Protein 5D8G (pdb70)

B-factor: mean 25.38, std 10.93, range [5.25, 80.0]

Organism: Escherichia coli (strain K12) (NCBI:txid83333)

Nearest PDB structures (foldseek):
  6mo3-assembly1_B  TM=9.445E-01  e=3.596E-49  Citrobacter freundii
  6dvx-assembly1_B  TM=9.411E-01  e=4.110E-48  Citrobacter freundii
  1c7g-assembly1_B  TM=9.341E-01  e=8.848E-49  Pantoea agglomerans pv. gypsophilae
  2yhk-assembly1_A  TM=9.331E-01  e=7.760E-48  Citrobacter freundii
  7tcs-assembly1_C  TM=8.851E-01  e=7.360E-48  Citrobacter freundii

Foldseek 3Di:
DQDDDPDDDDDADDADDDDLVVLVVQCQVQQLFCLSGDPNLFDAEQAAQFLQFAADPQLVVLLVVFDQDQPPTVLLVLLQVLCCQQQVFNFKDKDLLQPLLQLQVLLQVVLCVVPVADLQLAEEEECADDPVNCVSCVVSSYHYYNQFDPCLQPDVDDDLFRSFGPLVVVLVVCVVSPLSRHSEYEYEAQHPTQATGAYELVRLQSNLVSCVVSVHAYEYSPQPVQLNLLSNCVPVVVNVPPASSVSNNSSSVSGQWYWYFCRHLLRHNGIIMTTGNDVVCVVSSVSSVVVCCVPPHHDGDGDTRSNSSSSSVSSVVSNDNSQSVNLQSLQVVLQVLLVVLPFDRGHHSFKDWTQQCVLQVPADQQLQSLSLVQSQLCSQQSYHWAWDGQQQQAADLVPRHRDHTDTTITIGGHHGPRDRVVVSVSSSVSVSVCSVVNPPGFGWAWPAADPPSRSSRTRIDGD

GO terms:
  GO:0042431 indole metabolic process (P, IDA)
  GO:0042802 identical protein binding (F, IPI)
  GO:0005515 protein binding (F, IPI)
  GO:0060187 cell pole (C, IDA)
  GO:0030170 pyridoxal phosphate binding (F, IDA)
  GO:0030955 potassium ion binding (F, IDA)
  GO:0042802 identical protein binding (F, IDA)
  GO:0032991 protein-containing complex (C, IDA)
  GO:0009034 tryptophanase activity (F, IDA)
  GO:0080146 L-cysteine desulfhydrase activity (F, IMP)
  GO:0009034 tryptophanase activity (F, IMP)
  GO:0006569 L-tryptophan catabolic process (P, IMP)
  GO:0005829 cytosol (C, HDA)
  GO:0016020 membrane (C, HDA)

Sequence (463 aa):
KHLPEPFRIRVIEPVKRTTRAYREEAIIKSSGMNPFLLDSEDVFIDLLTDSGTGAMTQSMQAAMMMRGDEAYSGSRSYYALAESVKNNIFGYQYTIPTHRGAEQIYIPVLIKKREQEKGLDRSKMVAFSNYFFDTTQGHSQINGCTVRRNVYIKEAFDTGVRYDFKGNFDLEGLERGIEEVGPNNVPYIVATITSNSAGGQPVSLANLKAMYSIAKKYDIPVVMDSARFAENAYFIKQREAEYKDWTIEQITRETYKYADMLAMSAKKDAMVPMMGGLLCMKDDSFFDVYTECRTLVVQEGFPTYGGLEGGAMERLAVGLYDGMNLDWLAYRIAQVQYLVDGLEEIGVVQQAGGHAAFVDAGKLLPHIPADQFPAQALACELYKVAGIRAVEIGSFLLGRDPKTGKKKQLPCPAELLRLTIPRATYTQTHMDFIIEAFKHVKENAANIKGLTFTYEPKVLRHFTAKLKEV

Secondary structure (DSSP, 8-state):
-PPPPSS--------PPPPHHHHHHHHHHTTT-GGGS-GGG-SEE-S--SS-S---HHHHHHTTS----SSS-HHHHHHHHHHHHHH--SEEEEE--TTHHHHHHHHHHHHHHHH---TTT-EEEESS--HHHHHHHHHTT-EEEE-B-TTTT-TTS--TTTT-B-HHHHHHHHHHH-GGG---EEEESSB-GGGSB---HHHHHHHHHHHHHTT--EEEE-TTHHHHHHHHHHH-GGGTTS-HHHHHHHHGGG-SEEEEESSSTT--SS-EEEEE-SGGGHHHHHHHHH---TTSS-------HHHHHHHHHHHHHTT-HHHHHHHHHHHHHHHHHHHHTT---EE-SS-EEEEHHHHSTTS-GGG-HHHHHHHHHHHHH-EE-EEESHHHH-B-TTT-SBPP-S--EEEE---TTTS-HHHHHHHHHHHHHHHHTGGGPPPEEEEE--SSSHHHH-EEEE-

Solvent-accessible surface area: 20730 Å² total

Radius of gyration: 22.68 Å; Cα contacts (8 Å, |Δi|>4): 976; chains: 1; bounding box: 56×55×55 Å

CATH classification: 3.40.640.10

InterPro domains:
  IPR001597 Aromatic amino acid beta-eliminating lyase/threonine aldolase [PF01212] (49-436)
  IPR011166 Beta-eliminating lyase family [NF009709] (2-471)
  IPR011166 Beta-eliminating lyase family [PIRSF001386] (5-471)
  IPR013440 Tryptophanase [MF_00544] (4-471)
  IPR013440 Tryptophanase [TIGR02617] (5-471)
  IPR015421 Pyridoxal phosphate-dependent transferase, major domain [G3DSA:3.40.640.10] (61-326)
  IPR015422 Pyridoxal phosphate-dependent transferase, small domain [G3DSA:3.90.1150.10] (9-467)
  IPR015424 Pyridoxal phosphate-dependent transferase [SSF53383] (6-471)
  IPR018176 Tryptophanase, conserved site [PS00853] (260-278)

Structure (mmCIF, N/CA/C/O backbone):
data_5D8G
#
_entry.id   5D8G
#
_cell.length_a   118.287
_cell.length_b   120.267
_cell.length_c   171.709
_cell.angle_alpha   90.00
_cell.angle_beta   90.00
_cell.angle_gamma   90.00
#
_symmetry.space_group_name_H-M   'F 2 2 2'
#
loop_
_entity.id
_entity.type
_entity.pdbx_description
1 polymer Tryptophanase
2 non-polymer 'CHLORIDE ION'
3 non-polymer 'MAGNESIUM ION'
4 non-polymer '4-(2-HYDROXYETHYL)-1-PIPERAZINE ETHANESULFONIC ACID'
5 non-polymer 'SODIUM ION'
6 non-polymer 'CALCIUM ION'
7 water water
#
loop_
_atom_site.group_PDB
_atom_site.id
_atom_site.type_symbol
_atom_site.label_atom_id
_atom_site.label_alt_id
_atom_site.label_comp_id
_atom_site.label_asym_id
_atom_site.label_entity_id
_atom_site.label_seq_id
_atom_site.pdbx_PDB_ins_code
_atom_site.Cartn_x
_atom_site.Cartn_y
_atom_site.Cartn_z
_atom_site.occupancy
_atom_site.B_iso_or_equiv
_atom_site.auth_seq_id
_atom_site.auth_comp_id
_atom_site.auth_asym_id
_atom_site.auth_atom_id
_atom_site.pdbx_PDB_model_num
ATOM 1 N N . LYS A 1 1 ? 51.070 25.225 6.023 1.00 28.13 5 LYS A N 1
ATOM 2 C CA . LYS A 1 1 ? 50.834 26.082 4.803 1.00 26.67 5 LYS A CA 1
ATOM 3 C C . LYS A 1 1 ? 51.358 27.494 5.033 1.00 24.30 5 LYS A C 1
ATOM 4 O O . LYS A 1 1 ? 50.719 28.292 5.678 1.00 24.96 5 LYS A O 1
ATOM 10 N N . HIS A 1 2 ? 52.505 27.797 4.493 1.00 21.15 6 HIS A N 1
ATOM 11 C CA . HIS A 1 2 ? 52.872 29.249 4.378 1.00 20.13 6 HIS A CA 1
ATOM 12 C C . HIS A 1 2 ? 52.030 29.871 3.271 1.00 18.06 6 HIS A C 1
ATOM 13 O O . HIS A 1 2 ? 52.097 29.446 2.129 1.00 19.57 6 HIS A O 1
ATOM 20 N N . LEU A 1 3 ? 51.156 30.848 3.557 1.00 16.21 7 LEU A N 1
ATOM 21 C CA . LEU A 1 3 ? 50.433 31.512 2.451 1.00 13.58 7 LEU A CA 1
ATOM 22 C C . LEU A 1 3 ? 51.315 32.412 1.542 1.00 12.84 7 LEU A C 1
ATOM 23 O O . LEU A 1 3 ? 52.359 32.879 1.982 1.00 13.85 7 LEU A O 1
ATOM 28 N N . PRO A 1 4 ? 50.923 32.605 0.275 1.00 13.79 8 PRO A N 1
ATOM 29 C CA . PRO A 1 4 ? 51.635 33.574 -0.579 1.00 14.26 8 PRO A CA 1
ATOM 30 C C . PRO A 1 4 ? 51.324 34.986 -0.103 1.00 14.75 8 PRO A C 1
ATOM 31 O O . PRO A 1 4 ? 50.229 35.197 0.503 1.00 13.86 8 PRO A O 1
ATOM 35 N N . GLU A 1 5 ? 52.275 35.917 -0.304 1.00 13.80 9 GLU A N 1
ATOM 36 C CA . GLU A 1 5 ? 52.125 37.306 0.186 1.00 12.89 9 GLU A CA 1
ATOM 37 C C . GLU A 1 5 ? 50.959 37.939 -0.526 1.00 12.18 9 GLU A C 1
ATOM 38 O O . GLU A 1 5 ? 50.903 37.933 -1.748 1.00 13.75 9 GLU A O 1
ATOM 44 N N . PRO A 1 6 ? 50.016 38.513 0.249 1.00 11.05 10 PRO A N 1
ATOM 45 C CA . PRO A 1 6 ? 48.923 39.305 -0.359 1.00 10.36 10 PRO A CA 1
ATOM 46 C C . PRO A 1 6 ? 49.417 40.752 -0.641 1.00 12.01 10 PRO A C 1
ATOM 47 O O . PRO A 1 6 ? 48.805 41.776 -0.230 1.00 11.14 10 PRO A O 1
ATOM 51 N N . PHE A 1 7 ? 50.465 40.799 -1.411 1.00 10.90 11 PHE A N 1
ATOM 52 C CA . PHE A 1 7 ? 51.128 42.066 -1.713 1.00 11.88 11 PHE A CA 1
ATOM 53 C C . PHE A 1 7 ? 52.236 41.865 -2.744 1.00 13.12 11 PHE A C 1
ATOM 54 O O . PHE A 1 7 ? 52.788 40.739 -2.876 1.00 13.63 11 PHE A O 1
ATOM 62 N N . ARG A 1 8 ? 52.573 42.973 -3.437 1.00 12.77 12 ARG A N 1
ATOM 63 C CA . ARG A 1 8 ? 53.839 43.074 -4.193 1.00 12.78 12 ARG A CA 1
ATOM 64 C C . ARG A 1 8 ? 54.881 43.813 -3.358 1.00 11.59 12 ARG A C 1
ATOM 65 O O . ARG A 1 8 ? 54.598 44.873 -2.805 1.00 12.00 12 ARG A O 1
ATOM 73 N N . ILE A 1 9 ? 56.070 43.258 -3.242 1.00 11.86 13 ILE A N 1
ATOM 74 C CA . ILE A 1 9 ? 57.184 44.033 -2.679 1.00 10.74 13 ILE A CA 1
ATOM 75 C C . ILE A 1 9 ? 57.487 45.228 -3.527 1.00 12.06 13 ILE A C 1
ATOM 76 O O . ILE A 1 9 ? 57.582 45.098 -4.706 1.00 11.88 13 ILE A O 1
ATOM 81 N N . ARG A 1 10 ? 57.661 46.393 -2.904 1.00 9.84 14 ARG A N 1
ATOM 82 C CA . ARG A 1 10 ? 57.948 47.617 -3.756 1.00 10.52 14 ARG A CA 1
ATOM 83 C C . ARG A 1 10 ? 59.258 48.278 -3.333 1.00 9.39 14 ARG A C 1
ATOM 84 O O . ARG A 1 10 ? 59.943 48.895 -4.140 1.00 11.21 14 ARG A O 1
ATOM 92 N N . VAL A 1 11 ? 59.607 48.186 -2.035 1.00 9.09 15 VAL A N 1
ATOM 93 C CA . VAL A 1 11 ? 60.878 48.823 -1.572 1.00 9.67 15 VAL A CA 1
ATOM 94 C C . VAL A 1 11 ? 61.630 47.827 -0.680 1.00 9.88 15 VAL A C 1
ATOM 95 O O . VAL A 1 11 ? 61.017 47.233 0.238 1.00 11.41 15 VAL A O 1
ATOM 99 N N . ILE A 1 12 ? 62.914 47.620 -0.967 1.00 9.89 16 ILE A N 1
ATOM 100 C CA . ILE A 1 12 ? 63.712 46.622 -0.191 1.00 9.89 16 ILE A CA 1
ATOM 101 C C . ILE A 1 12 ? 64.908 47.332 0.432 1.00 11.24 16 ILE A C 1
ATOM 102 O O . ILE A 1 12 ? 65.407 48.282 -0.125 1.00 9.79 16 ILE A O 1
ATOM 107 N N . GLU A 1 13 ? 65.372 46.808 1.570 1.00 10.57 17 GLU A N 1
ATOM 108 C CA . GLU A 1 13 ? 66.594 47.264 2.232 1.00 11.01 17 GLU A CA 1
ATOM 109 C C . GLU A 1 13 ? 67.665 46.112 2.015 1.00 11.67 17 GLU A C 1
ATOM 110 O O . GLU A 1 13 ? 67.532 45.031 2.585 1.00 10.26 17 GLU A O 1
ATOM 116 N N . PRO A 1 14 ? 68.683 46.342 1.177 1.00 11.44 18 PRO A N 1
ATOM 117 C CA . PRO A 1 14 ? 69.680 45.264 0.878 1.00 11.15 18 PRO A CA 1
ATOM 118 C C . PRO A 1 14 ? 70.383 44.828 2.125 1.00 11.83 18 PRO A C 1
ATOM 119 O O . PRO A 1 14 ? 70.666 45.658 3.024 1.00 10.07 18 PRO A O 1
ATOM 123 N N . VAL A 1 15 ? 70.673 43.523 2.180 1.00 12.09 19 VAL A N 1
ATOM 124 C CA . VAL A 1 15 ? 71.368 42.974 3.344 1.00 11.41 19 VAL A CA 1
ATOM 125 C C . VAL A 1 15 ? 72.455 42.090 2.723 1.00 12.43 19 VAL A C 1
ATOM 126 O O . VAL A 1 15 ? 72.168 41.206 1.915 1.00 11.90 19 VAL A O 1
ATOM 130 N N . LYS A 1 16 ? 73.697 42.326 3.091 1.00 13.26 20 LYS A N 1
ATOM 131 C CA . LYS A 1 16 ? 74.750 41.554 2.448 1.00 14.63 20 LYS A CA 1
ATOM 132 C C . LYS A 1 16 ? 74.791 40.096 2.954 1.00 15.32 20 LYS A C 1
ATOM 133 O O . LYS A 1 16 ? 74.455 39.817 4.141 1.00 18.30 20 LYS A O 1
ATOM 139 N N . ARG A 1 17 ? 75.235 39.185 2.092 1.00 14.41 21 ARG A N 1
ATOM 140 C CA . ARG A 1 17 ? 75.402 37.749 2.488 1.00 16.17 21 ARG A CA 1
ATOM 141 C C . ARG A 1 17 ? 76.845 37.589 2.924 1.00 18.19 21 ARG A C 1
ATOM 142 O O . ARG A 1 17 ? 77.736 37.917 2.172 1.00 18.95 21 ARG A O 1
ATOM 150 N N . THR A 1 18 ? 77.081 37.142 4.156 1.00 17.78 22 THR A N 1
ATOM 151 C CA . THR A 1 18 ? 78.452 37.142 4.785 1.00 17.24 22 THR A CA 1
ATOM 152 C C . THR A 1 18 ? 78.959 35.688 4.626 1.00 18.58 22 THR A C 1
ATOM 153 O O . THR A 1 18 ? 78.165 34.758 4.451 1.00 16.85 22 THR A O 1
ATOM 157 N N . THR A 1 19 ? 80.263 35.492 4.756 1.00 18.55 23 THR A N 1
ATOM 158 C CA . THR A 1 19 ? 80.809 34.168 4.856 1.00 19.86 23 THR A CA 1
ATOM 159 C C . THR A 1 19 ? 80.831 33.669 6.299 1.00 20.61 23 THR A C 1
ATOM 160 O O . THR A 1 19 ? 80.692 34.446 7.276 1.00 18.86 23 THR A O 1
ATOM 164 N N . ARG A 1 20 ? 80.934 32.355 6.441 1.00 21.33 24 ARG A N 1
A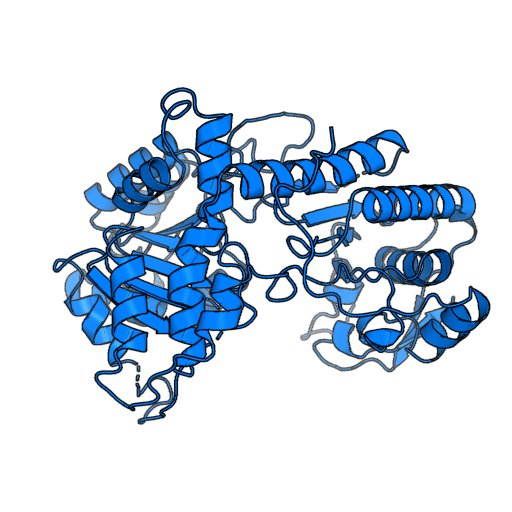TOM 165 C CA . ARG A 1 20 ? 81.070 31.824 7.787 1.00 22.96 24 ARG A CA 1
ATOM 166 C C . ARG A 1 20 ? 82.274 32.429 8.506 1.00 22.81 24 ARG A C 1
ATOM 167 O O . ARG A 1 20 ? 82.179 32.843 9.679 1.00 23.10 24 ARG A O 1
ATOM 175 N N . ALA A 1 21 ? 83.414 32.559 7.834 1.00 22.58 25 ALA A N 1
ATOM 176 C CA . ALA A 1 21 ? 84.597 33.148 8.525 1.00 21.66 25 ALA A CA 1
ATOM 177 C C . ALA A 1 21 ? 84.388 34.569 8.962 1.00 20.53 25 ALA A C 1
ATOM 178 O O . ALA A 1 21 ? 84.875 35.033 10.024 1.00 20.25 25 ALA A O 1
ATOM 180 N N . TYR A 1 22 ? 83.685 35.322 8.134 1.00 18.84 26 TYR A N 1
ATOM 181 C CA . TYR A 1 22 ? 83.396 36.694 8.534 1.00 17.69 26 TYR A CA 1
ATOM 182 C C . TYR A 1 22 ? 82.541 36.700 9.836 1.00 16.37 26 TYR A C 1
ATOM 183 O O . TYR A 1 22 ? 82.720 37.568 10.711 1.00 17.70 26 TYR A O 1
ATOM 192 N N . ARG A 1 23 ? 81.523 35.860 9.883 1.00 16.79 27 ARG A N 1
ATOM 193 C CA . ARG A 1 23 ? 80.602 35.859 11.047 1.00 16.32 27 ARG A CA 1
ATOM 194 C C . ARG A 1 23 ? 81.285 35.386 12.295 1.00 18.34 27 ARG A C 1
ATOM 195 O O . ARG A 1 23 ? 80.968 35.852 13.387 1.00 18.11 27 ARG A O 1
ATOM 203 N N . GLU A 1 24 ? 82.174 34.381 12.114 1.00 19.96 28 GLU A N 1
ATOM 204 C CA . GLU A 1 24 ? 83.037 33.943 13.238 1.00 21.67 28 GLU A CA 1
ATOM 205 C C . GLU A 1 24 ? 83.821 35.106 13.809 1.00 20.49 28 GLU A C 1
ATOM 206 O O . GLU A 1 24 ? 83.843 35.304 15.036 1.00 21.84 28 GLU A O 1
ATOM 212 N N . GLU A 1 25 ? 84.457 35.907 12.965 1.00 19.81 29 GLU A N 1
ATOM 213 C CA . GLU A 1 25 ? 85.180 37.080 13.447 1.00 21.45 29 GLU A CA 1
ATOM 214 C C . GLU A 1 25 ? 84.256 38.115 14.044 1.00 19.94 29 GLU A C 1
ATOM 215 O O . GLU A 1 25 ? 84.606 38.802 15.057 1.00 19.41 29 GLU A O 1
ATOM 221 N N . ALA A 1 26 ? 83.096 38.296 13.400 1.00 16.56 30 ALA A N 1
ATOM 222 C CA . ALA A 1 26 ? 82.181 39.256 13.925 1.00 17.15 30 ALA A CA 1
ATOM 223 C C . ALA A 1 26 ? 81.673 38.989 15.366 1.00 16.35 30 ALA A C 1
ATOM 224 O O . ALA A 1 26 ? 81.567 39.903 16.205 1.00 18.23 30 ALA A O 1
ATOM 226 N N . ILE A 1 27 ? 81.286 37.752 15.601 1.00 17.12 31 ILE A N 1
ATOM 227 C CA . ILE A 1 27 ? 80.708 37.348 16.895 1.00 18.59 31 ILE A CA 1
ATOM 228 C C . ILE A 1 27 ? 81.791 37.459 18.012 1.00 19.64 31 ILE A C 1
ATOM 229 O O . ILE A 1 27 ? 81.493 37.893 19.127 1.00 19.17 31 ILE A O 1
ATOM 234 N N . ILE A 1 28 ? 83.031 37.116 17.696 1.00 19.82 32 ILE A N 1
ATOM 235 C CA . ILE A 1 28 ? 84.156 37.441 18.631 1.00 21.00 32 ILE A CA 1
ATOM 236 C C . ILE A 1 28 ? 84.320 38.914 18.935 1.00 22.28 32 ILE A C 1
ATOM 237 O O . ILE A 1 28 ? 84.376 39.335 20.128 1.00 21.25 32 ILE A O 1
ATOM 242 N N . LYS A 1 29 ? 84.303 39.754 17.897 1.00 21.29 33 LYS A N 1
ATOM 243 C CA . LYS A 1 29 ? 84.433 41.151 18.096 1.00 22.68 33 LYS A CA 1
ATOM 244 C C . LYS A 1 29 ? 83.280 41.698 18.963 1.00 22.26 33 LYS A C 1
ATOM 245 O O . LYS A 1 29 ? 83.462 42.654 19.711 1.00 22.55 33 LYS A O 1
ATOM 251 N N A SER A 1 30 ? 82.092 41.113 18.851 0.50 21.72 34 SER A N 1
ATOM 252 N N B SER A 1 30 ? 82.112 41.064 18.850 0.50 21.94 34 SER A N 1
ATOM 253 C CA A SER A 1 30 ? 80.976 41.577 19.664 0.50 21.76 34 SER A CA 1
ATOM 254 C CA B SER A 1 30 ? 80.937 41.456 19.613 0.50 22.32 34 SER A CA 1
ATOM 255 C C A SER A 1 30 ? 80.891 40.773 20.949 0.50 21.89 34 SER A C 1
ATOM 256 C C B SER A 1 30 ? 80.975 40.933 21.029 0.50 22.21 34 SER A C 1
ATOM 257 O O A SER A 1 30 ? 79.807 40.659 21.492 0.50 21.64 34 SER A O 1
ATOM 258 O O B SER A 1 30 ? 80.045 41.185 21.769 0.50 22.64 34 SER A O 1
ATOM 263 N N . GLY A 1 31 ? 81.987 40.135 21.381 1.00 21.85 35 GLY A N 1
ATOM 264 C CA . GLY A 1 31 ? 82.020 39.540 22.705 1.00 21.90 35 GLY A CA 1
ATOM 265 C C . GLY A 1 31 ? 80.960 38.445 22.885 1.00 21.49 35 GLY A C 1
ATOM 266 O O . GLY A 1 31 ? 80.406 38.328 23.987 1.00 22.76 35 GLY A O 1
ATOM 267 N N . MET A 1 32 ? 80.744 37.613 21.857 1.00 20.35 36 MET A N 1
ATOM 268 C CA . MET A 1 32 ? 79.757 36.553 21.920 1.00 19.89 36 MET A CA 1
ATOM 269 C C . MET A 1 32 ? 78.393 37.111 22.425 1.00 20.26 36 MET A C 1
ATOM 270 O O . MET A 1 32 ? 77.636 36.497 23.258 1.00 21.20 36 MET A O 1
ATOM 275 N N . ASN A 1 33 ? 78.077 38.312 21.940 1.00 19.13 37 ASN A N 1
ATOM 276 C CA . ASN A 1 33 ? 76.865 38.985 22.365 1.00 18.15 37 ASN A CA 1
ATOM 277 C C . ASN A 1 33 ? 76.203 39.636 21.083 1.00 17.97 37 ASN A C 1
ATOM 278 O O . ASN A 1 33 ? 76.615 40.736 20.699 1.00 17.39 37 ASN A O 1
ATOM 283 N N . PRO A 1 34 ? 75.180 38.968 20.493 1.00 17.92 38 PRO A N 1
ATOM 284 C CA . PRO A 1 34 ? 74.528 39.494 19.259 1.00 17.53 38 PRO A CA 1
ATOM 285 C C . PRO A 1 34 ? 73.976 40.896 19.482 1.00 18.66 38 PRO A C 1
ATOM 286 O O . PRO A 1 34 ? 73.901 41.653 18.484 1.00 18.18 38 PRO A O 1
ATOM 290 N N . PHE A 1 35 ? 73.665 41.301 20.735 1.00 17.39 39 PHE A N 1
ATOM 291 C CA . PHE A 1 35 ? 73.236 42.704 20.903 1.00 19.67 39 PHE A CA 1
ATOM 292 C C . PHE A 1 35 ? 74.296 43.710 20.447 1.00 19.78 39 PHE A C 1
ATOM 293 O O . PHE A 1 35 ? 73.976 44.825 20.066 1.00 19.62 39 PHE A O 1
ATOM 301 N N . LEU A 1 36 ? 75.549 43.273 20.404 1.00 20.34 40 LEU A N 1
ATOM 302 C CA . LEU A 1 36 ? 76.593 44.197 20.045 1.00 18.67 40 LEU A CA 1
ATOM 303 C C . LEU A 1 36 ? 76.952 44.047 18.611 1.00 19.91 40 LEU A C 1
ATOM 304 O O . LEU A 1 36 ? 77.958 44.681 18.182 1.00 20.99 40 LEU A O 1
ATOM 309 N N . LEU A 1 37 ? 76.232 43.211 17.846 1.00 16.67 41 LEU A N 1
ATOM 310 C CA . LEU A 1 37 ? 76.544 43.144 16.357 1.00 16.70 41 LEU A CA 1
ATOM 311 C C . LEU A 1 37 ? 75.982 44.335 15.575 1.00 16.82 41 LEU A C 1
ATOM 312 O O . LEU A 1 37 ? 74.940 44.901 15.975 1.00 16.35 41 LEU A O 1
ATOM 317 N N . ASP A 1 38 ? 76.665 44.693 14.463 1.00 16.73 42 ASP A N 1
ATOM 318 C CA . ASP A 1 38 ? 76.125 45.745 13.622 1.00 16.92 42 ASP A CA 1
ATOM 319 C C . ASP A 1 38 ? 74.930 45.119 12.921 1.00 14.92 42 ASP A C 1
ATOM 320 O O . ASP A 1 38 ? 75.005 43.950 12.521 1.00 14.90 42 ASP A O 1
ATOM 325 N N . SER A 1 39 ? 73.836 45.901 12.745 1.00 14.19 43 SER A N 1
ATOM 326 C CA . SER A 1 39 ? 72.685 45.449 11.988 1.00 15.50 43 SER A CA 1
ATOM 327 C C . SER A 1 39 ? 73.064 44.948 10.628 1.00 15.05 43 SER A C 1
ATOM 328 O O . SER A 1 39 ? 72.525 43.944 10.108 1.00 13.26 43 SER A O 1
ATOM 331 N N . GLU A 1 40 ? 74.011 45.617 9.995 1.00 14.07 44 GLU A N 1
ATOM 332 C CA . GLU A 1 40 ? 74.363 45.182 8.675 1.00 14.35 44 GLU A CA 1
ATOM 333 C C . GLU A 1 40 ? 75.033 43.783 8.593 1.00 15.53 44 GLU A C 1
ATOM 334 O O . GLU A 1 40 ? 75.025 43.172 7.540 1.00 14.64 44 GLU A O 1
ATOM 340 N N . ASP A 1 41 ? 75.595 43.294 9.714 1.00 13.33 45 ASP A N 1
ATOM 341 C CA . ASP A 1 41 ? 76.165 41.936 9.765 1.00 14.40 45 ASP A CA 1
ATOM 342 C C . ASP A 1 41 ? 75.170 40.894 10.176 1.00 14.21 45 ASP A C 1
ATOM 343 O O . ASP A 1 41 ? 75.518 39.708 10.326 1.00 16.92 45 ASP A O 1
ATOM 348 N N . VAL A 1 42 ? 73.925 41.295 10.336 1.00 14.14 46 VAL A N 1
ATOM 349 C CA . VAL A 1 42 ? 72.891 40.303 10.674 1.00 13.64 46 VAL A CA 1
ATOM 350 C C . VAL A 1 42 ? 72.032 40.035 9.448 1.00 16.05 46 VAL A C 1
ATOM 351 O O . VAL A 1 42 ? 71.380 40.990 8.878 1.00 16.32 46 VAL A O 1
ATOM 355 N N . PHE A 1 43 ? 71.942 38.771 9.041 1.00 13.41 47 PHE A N 1
ATOM 356 C CA . PHE A 1 43 ? 71.128 38.448 7.854 1.00 14.27 47 PHE A CA 1
ATOM 357 C C . PHE A 1 43 ? 69.617 38.449 8.150 1.00 16.34 47 PHE A C 1
ATOM 358 O O . PHE A 1 43 ? 68.793 39.089 7.407 1.00 16.08 47 PHE A O 1
ATOM 366 N N . ILE A 1 44 ? 69.229 37.771 9.242 1.00 14.43 48 ILE A N 1
ATOM 367 C CA . ILE A 1 44 ? 67.830 37.659 9.655 1.00 15.02 48 ILE A CA 1
ATOM 368 C C . ILE A 1 44 ? 67.750 38.116 11.095 1.00 15.82 48 ILE A C 1
ATOM 369 O O . ILE A 1 44 ? 68.317 37.452 11.997 1.00 16.05 48 ILE A O 1
ATOM 374 N N . ASP A 1 45 ? 67.123 39.293 11.342 1.00 12.97 49 ASP A N 1
ATOM 375 C CA . ASP A 1 45 ? 67.198 39.897 12.642 1.00 13.07 49 ASP A CA 1
ATOM 376 C C . ASP A 1 45 ? 65.884 39.600 13.336 1.00 14.25 49 ASP A C 1
ATOM 377 O O . ASP A 1 45 ? 64.865 40.255 13.047 1.00 14.90 49 ASP A O 1
ATOM 382 N N . LEU A 1 46 ? 65.925 38.730 14.379 1.00 14.45 50 LEU A N 1
ATOM 383 C CA . LEU A 1 46 ? 64.671 38.263 15.023 1.00 13.06 50 LEU A CA 1
ATOM 384 C C . LEU A 1 46 ? 64.685 38.760 16.428 1.00 14.88 50 LEU A C 1
ATOM 385 O O . LEU A 1 46 ? 63.920 38.302 17.308 1.00 14.97 50 LEU A O 1
ATOM 390 N N . LEU A 1 47 ? 65.483 39.789 16.640 1.00 14.67 51 LEU A N 1
ATOM 391 C CA . LEU A 1 47 ? 65.564 40.412 17.940 1.00 15.63 51 LEU A CA 1
ATOM 392 C C . LEU A 1 47 ? 64.198 40.896 18.447 1.00 17.59 51 LEU A C 1
ATOM 393 O O . LEU A 1 47 ? 63.751 40.546 19.592 1.00 16.85 51 LEU A O 1
ATOM 398 N N . THR A 1 48 ? 63.487 41.639 17.593 1.00 15.20 52 THR A N 1
ATOM 399 C CA . THR A 1 48 ? 62.152 42.104 17.990 1.00 16.51 52 THR A CA 1
ATOM 400 C C . THR A 1 48 ? 61.269 42.393 16.799 1.00 15.58 52 THR A C 1
ATOM 401 O O . THR A 1 48 ? 61.785 42.727 15.721 1.00 15.81 52 THR A O 1
ATOM 405 N N . ASP A 1 49 ? 59.925 42.248 16.970 1.00 15.84 53 ASP A N 1
ATOM 406 C CA . ASP A 1 49 ? 58.963 42.751 15.957 1.00 14.55 53 ASP A CA 1
ATOM 407 C C . ASP A 1 49 ? 58.464 44.166 16.229 1.00 14.87 53 ASP A C 1
ATOM 408 O O . ASP A 1 49 ? 57.625 44.683 15.461 1.00 14.03 53 ASP A O 1
ATOM 413 N N . SER A 1 50 ? 58.958 44.814 17.299 1.00 14.82 54 SER A N 1
ATOM 414 C CA . SER A 1 50 ? 58.414 46.113 17.708 1.00 15.27 54 SER A CA 1
ATOM 415 C C . SER A 1 50 ? 59.095 47.187 16.837 1.00 15.98 54 SER A C 1
ATOM 416 O O . SER A 1 50 ? 60.309 47.426 16.957 1.00 16.84 54 SER A O 1
ATOM 419 N N . GLY A 1 51 ? 58.343 47.701 15.871 1.00 14.31 55 GLY A N 1
ATOM 420 C CA . GLY A 1 51 ? 58.798 48.836 15.034 1.00 14.96 55 GLY A CA 1
ATOM 421 C C . GLY A 1 51 ? 59.770 48.501 13.922 1.00 14.89 55 GLY A C 1
ATOM 422 O O . GLY A 1 51 ? 60.303 49.398 13.291 1.00 15.16 55 GLY A O 1
ATOM 423 N N . THR A 1 52 ? 59.942 47.218 13.644 1.00 12.76 56 THR A N 1
ATOM 424 C CA . THR A 1 52 ? 60.895 46.683 12.670 1.00 11.38 56 THR A CA 1
ATOM 425 C C . THR A 1 52 ? 60.207 46.182 11.411 1.00 11.87 56 THR A C 1
ATOM 426 O O . THR A 1 52 ? 60.849 45.599 10.512 1.00 15.19 56 THR A O 1
ATOM 430 N N . GLY A 1 53 ? 58.862 46.318 11.357 1.00 12.59 57 GLY A N 1
ATOM 431 C CA . GLY A 1 53 ? 58.096 45.758 10.241 1.00 11.86 57 GLY A CA 1
ATOM 432 C C . GLY A 1 53 ? 58.020 46.669 9.008 1.00 11.84 57 GLY A C 1
ATOM 433 O O . GLY A 1 53 ? 58.359 47.850 9.062 1.00 13.09 57 GLY A O 1
ATOM 434 N N . ALA A 1 54 ? 57.598 46.102 7.899 1.00 10.91 58 ALA A N 1
ATOM 435 C CA . ALA A 1 54 ? 57.391 46.875 6.707 1.00 11.35 58 ALA A CA 1
ATOM 436 C C . ALA A 1 54 ? 56.077 47.643 6.815 1.00 12.34 58 ALA A C 1
ATOM 437 O O . ALA A 1 54 ? 55.273 47.459 7.755 1.00 12.47 58 ALA A O 1
ATOM 439 N N . MET A 1 55 ? 55.853 48.556 5.857 1.00 13.04 59 MET A N 1
ATOM 440 C CA . MET A 1 55 ? 54.555 49.266 5.857 1.00 11.51 59 MET A CA 1
ATOM 441 C C . MET A 1 55 ? 54.094 49.320 4.402 1.00 11.07 59 MET A C 1
ATOM 442 O O . MET A 1 55 ? 54.826 48.923 3.489 1.00 9.94 59 MET A O 1
ATOM 447 N N . THR A 1 56 ? 52.846 49.727 4.214 1.00 11.93 60 THR A N 1
ATOM 448 C CA . THR A 1 56 ? 52.240 49.799 2.879 1.00 11.32 60 THR A CA 1
ATOM 449 C C . THR A 1 56 ? 52.654 51.133 2.210 1.00 9.74 60 THR A C 1
ATOM 450 O O . THR A 1 56 ? 53.132 52.061 2.859 1.00 8.44 60 THR A O 1
ATOM 454 N N . GLN A 1 57 ? 52.452 51.184 0.904 1.00 9.60 61 GLN A N 1
ATOM 455 C CA . GLN A 1 57 ? 52.702 52.372 0.107 1.00 9.83 61 GLN A CA 1
ATOM 456 C C . GLN A 1 57 ? 51.900 53.553 0.626 1.00 10.17 61 GLN A C 1
ATOM 457 O O . GLN A 1 57 ? 52.506 54.622 0.803 1.00 9.99 61 GLN A O 1
ATOM 463 N N . SER A 1 58 ? 50.639 53.377 0.935 1.00 10.09 62 SER A N 1
ATOM 464 C CA . SER A 1 58 ? 49.830 54.513 1.429 1.00 8.94 62 SER A CA 1
ATOM 465 C C . SER A 1 58 ? 50.333 55.009 2.792 1.00 10.79 62 SER A C 1
ATOM 466 O O . SER A 1 58 ? 50.297 56.223 3.086 1.00 10.91 62 SER A O 1
ATOM 469 N N . MET A 1 59 ? 50.783 54.094 3.601 1.00 9.56 63 MET A N 1
ATOM 470 C CA . MET A 1 59 ? 51.317 54.538 4.881 1.00 9.50 63 MET A CA 1
ATOM 471 C C . MET A 1 59 ? 52.572 55.362 4.749 1.00 9.76 63 MET A C 1
ATOM 472 O O . MET A 1 59 ? 52.767 56.391 5.469 1.00 9.08 63 MET A O 1
ATOM 477 N N . GLN A 1 60 ? 53.475 54.896 3.897 1.00 9.30 64 GLN A N 1
ATOM 478 C CA . GLN A 1 60 ? 54.749 55.630 3.689 1.00 9.29 64 GLN A CA 1
ATOM 479 C C . GLN A 1 60 ? 54.465 56.995 3.050 1.00 10.54 64 GLN A C 1
ATOM 480 O O . GLN A 1 60 ? 55.031 58.074 3.493 1.00 9.73 64 GLN A O 1
ATOM 486 N N . ALA A 1 61 ? 53.550 57.029 2.070 1.00 9.78 65 ALA A N 1
ATOM 487 C CA . ALA A 1 61 ? 53.219 58.300 1.368 1.00 12.90 65 ALA A CA 1
ATOM 488 C C . ALA A 1 61 ? 52.621 59.311 2.389 1.00 11.97 65 ALA A C 1
ATOM 489 O O . ALA A 1 61 ? 52.902 60.491 2.300 1.00 11.70 65 ALA A O 1
ATOM 491 N N . ALA A 1 62 ? 51.850 58.828 3.377 1.00 11.75 66 ALA A N 1
ATOM 492 C CA . ALA A 1 62 ? 51.216 59.742 4.416 1.00 11.11 66 ALA A CA 1
ATOM 493 C C . ALA A 1 62 ? 52.255 60.534 5.199 1.00 11.39 66 ALA A C 1
ATOM 494 O O . ALA A 1 62 ? 51.963 61.627 5.668 1.00 10.44 66 ALA A O 1
ATOM 496 N N . MET A 1 63 ? 53.475 60.019 5.307 1.00 11.26 67 MET A N 1
ATOM 497 C CA . MET A 1 63 ? 54.584 60.776 6.004 1.00 13.73 67 MET A CA 1
ATOM 498 C C . MET A 1 63 ? 54.868 62.073 5.352 1.00 15.06 67 MET A C 1
ATOM 499 O O . MET A 1 63 ? 55.381 62.977 6.027 1.00 15.57 67 MET A O 1
ATOM 504 N N A MET A 1 64 ? 54.595 62.184 4.034 0.50 13.36 68 MET A N 1
ATOM 505 N N B MET A 1 64 ? 54.584 62.192 4.059 0.50 14.46 68 MET A N 1
ATOM 506 C CA A MET A 1 64 ? 54.688 63.454 3.270 0.50 12.96 68 MET A CA 1
ATOM 507 C CA B MET A 1 64 ? 54.830 63.441 3.383 0.50 14.58 68 MET A CA 1
ATOM 508 C C A MET A 1 64 ? 53.510 64.435 3.303 0.50 13.34 68 MET A C 1
ATOM 509 C C B MET A 1 64 ? 53.640 64.487 3.421 0.50 14.49 68 MET A C 1
ATOM 510 O O A MET A 1 64 ? 53.487 65.410 2.531 0.50 13.84 68 MET A O 1
ATOM 511 O O B MET A 1 64 ? 53.766 65.568 2.822 0.50 14.73 68 MET A O 1
ATOM 520 N N . ARG A 1 65 ? 52.557 64.234 4.203 1.00 11.11 69 ARG A N 1
ATOM 521 C CA . ARG A 1 65 ? 51.361 65.062 4.209 1.00 10.50 69 ARG A CA 1
ATOM 522 C C . ARG A 1 65 ? 51.172 65.652 5.612 1.00 10.35 69 ARG A C 1
ATOM 523 O O . ARG A 1 65 ? 50.072 65.922 6.045 1.00 12.25 69 ARG A O 1
ATOM 531 N N . GLY A 1 66 ? 52.259 65.750 6.374 1.00 11.39 70 GLY A N 1
ATOM 532 C CA . GLY A 1 66 ? 52.125 66.220 7.787 1.00 12.36 70 GLY A CA 1
ATOM 533 C C . GLY A 1 66 ? 51.815 67.679 7.963 1.00 13.07 70 GLY A C 1
ATOM 534 O O . GLY A 1 66 ? 52.382 68.511 7.290 1.00 12.83 70 GLY A O 1
ATOM 535 N N . ASP A 1 67 ? 50.923 67.988 8.905 1.00 11.57 71 ASP A N 1
ATOM 536 C CA . ASP A 1 67 ? 50.653 69.353 9.343 1.00 13.27 71 ASP A CA 1
ATOM 537 C C . ASP A 1 67 ? 51.335 69.418 10.688 1.00 12.40 71 ASP A C 1
ATOM 538 O O . ASP A 1 67 ? 50.899 68.776 11.694 1.00 10.97 71 ASP A O 1
ATOM 543 N N . GLU A 1 68 ? 52.414 70.194 10.720 1.00 11.62 72 GLU A N 1
ATOM 544 C CA . GLU A 1 68 ? 53.252 70.226 11.938 1.00 13.42 72 GLU A CA 1
ATOM 545 C C . GLU A 1 68 ? 52.805 71.243 12.982 1.00 14.40 72 GLU A C 1
ATOM 546 O O . GLU A 1 68 ? 53.577 71.532 13.952 1.00 14.95 72 GLU A O 1
ATOM 552 N N . ALA A 1 69 ? 51.588 71.730 12.871 1.00 12.70 73 ALA A N 1
ATOM 553 C CA . ALA A 1 69 ? 51.120 72.751 13.853 1.00 16.92 73 ALA A CA 1
ATOM 554 C C . ALA A 1 69 ? 51.128 72.186 15.254 1.00 16.03 73 ALA A C 1
ATOM 555 O O . ALA A 1 69 ? 50.778 71.042 15.480 1.00 15.13 73 ALA A O 1
ATOM 557 N N . TYR A 1 70 ? 51.503 73.049 16.209 1.00 14.40 74 TYR A N 1
ATOM 558 C CA . TYR A 1 70 ? 51.530 72.692 17.601 1.00 16.14 74 TYR A CA 1
ATOM 559 C C . TYR A 1 70 ? 50.108 72.286 18.096 1.00 16.27 74 TYR A C 1
ATOM 560 O O . TYR A 1 70 ? 49.961 71.340 18.847 1.00 18.55 74 TYR A O 1
ATOM 569 N N . SER A 1 71 ? 49.050 72.981 17.702 1.00 16.38 75 SER A N 1
ATOM 570 C CA . SER A 1 71 ? 47.725 72.567 18.096 1.00 16.10 75 SER A CA 1
ATOM 571 C C . SER A 1 71 ? 46.796 72.733 16.893 1.00 16.23 75 SER A C 1
ATOM 572 O O . SER A 1 71 ? 47.029 73.511 15.954 1.00 14.62 75 SER A O 1
ATOM 575 N N . GLY A 1 72 ? 45.771 71.933 16.899 1.00 16.63 76 GLY A N 1
ATOM 576 C CA . GLY A 1 72 ? 44.799 71.999 15.812 1.00 15.55 76 GLY A CA 1
ATOM 577 C C . GLY A 1 72 ? 45.236 71.372 14.476 1.00 12.96 76 GLY A C 1
ATOM 578 O O . GLY A 1 72 ? 44.625 71.646 13.421 1.00 14.56 76 GLY A O 1
ATOM 579 N N . SER A 1 73 ? 46.207 70.474 14.546 1.00 13.93 77 SER A N 1
ATOM 580 C CA . SER A 1 73 ? 46.785 69.882 13.325 1.00 13.54 77 SER A CA 1
ATOM 581 C C . SER A 1 73 ? 45.731 69.001 12.655 1.00 13.07 77 SER A C 1
ATOM 582 O O . SER A 1 73 ? 45.112 68.156 13.297 1.00 13.59 77 SER A O 1
ATOM 585 N N . ARG A 1 74 ? 45.580 69.174 11.353 1.00 13.05 78 ARG A N 1
ATOM 586 C CA . ARG A 1 74 ? 44.755 68.201 10.579 1.00 14.05 78 ARG A CA 1
ATOM 587 C C . ARG A 1 74 ? 45.265 66.763 10.613 1.00 11.49 78 ARG A C 1
ATOM 588 O O . ARG A 1 74 ? 44.466 65.852 10.393 1.00 12.36 78 ARG A O 1
ATOM 596 N N . SER A 1 75 ? 46.552 66.543 10.923 1.00 11.55 79 SER A N 1
ATOM 597 C CA . SER A 1 75 ? 47.155 65.221 11.034 1.00 11.50 79 SER A CA 1
ATOM 598 C C . SER A 1 75 ? 46.721 64.575 12.325 1.00 12.29 79 SER A C 1
ATOM 599 O O . SER A 1 75 ? 46.318 63.426 12.337 1.00 11.38 79 SER A O 1
ATOM 602 N N . TYR A 1 76 ? 46.690 65.382 13.389 1.00 11.42 80 TYR A N 1
ATOM 603 C CA . TYR A 1 76 ? 46.088 64.904 14.636 1.00 12.63 80 TYR A CA 1
ATOM 604 C C . TYR A 1 76 ? 44.596 64.540 14.374 1.00 12.37 80 TYR A C 1
ATOM 605 O O . TYR A 1 76 ? 44.069 63.512 14.847 1.00 12.64 80 TYR A O 1
ATOM 614 N N . TYR A 1 77 ? 43.851 65.431 13.713 1.00 11.94 81 TYR A N 1
ATOM 615 C CA . TYR A 1 77 ? 42.458 65.142 13.434 1.00 13.21 81 TYR A CA 1
ATOM 616 C C . TYR A 1 77 ? 42.236 63.877 12.594 1.00 13.94 81 TYR A C 1
ATOM 617 O O . TYR A 1 77 ? 41.314 63.152 12.840 1.00 13.87 81 TYR A O 1
ATOM 626 N N . ALA A 1 78 ? 43.073 63.679 11.586 1.00 12.76 82 ALA A N 1
ATOM 627 C CA . ALA A 1 78 ? 42.947 62.447 10.793 1.00 11.93 82 ALA A CA 1
ATOM 628 C C . ALA A 1 78 ? 43.190 61.219 11.640 1.00 13.39 82 ALA A C 1
ATOM 629 O O . ALA A 1 78 ? 42.457 60.220 11.564 1.00 12.77 82 ALA A O 1
ATOM 631 N N . LEU A 1 79 ? 44.195 61.277 12.500 1.00 12.32 83 LEU A N 1
ATOM 632 C CA . LEU A 1 79 ? 44.392 60.205 13.440 1.00 13.39 83 LEU A CA 1
ATOM 633 C C . LEU A 1 79 ? 43.228 60.001 14.443 1.00 13.07 83 LEU A C 1
ATOM 634 O O . LEU A 1 79 ? 42.769 58.852 14.647 1.00 13.21 83 LEU A O 1
ATOM 639 N N . ALA A 1 80 ? 42.667 61.070 14.986 1.00 13.06 84 ALA A N 1
ATOM 640 C CA . ALA A 1 80 ? 41.529 60.890 15.884 1.00 13.11 84 ALA A CA 1
ATOM 641 C C . ALA A 1 80 ? 40.349 60.302 15.079 1.00 13.15 84 ALA A C 1
ATOM 642 O O . ALA A 1 80 ? 39.516 59.522 15.628 1.00 14.86 84 ALA A O 1
ATOM 644 N N . GLU A 1 81 ? 40.229 60.733 13.813 1.00 13.41 85 GLU A N 1
ATOM 645 C CA . GLU A 1 81 ? 39.067 60.286 13.012 1.00 14.63 85 GLU A CA 1
ATOM 646 C C . GLU A 1 81 ? 39.175 58.751 12.753 1.00 13.84 85 GLU A C 1
ATOM 647 O O . GLU A 1 81 ? 38.128 58.015 12.815 1.00 11.69 85 GLU A O 1
ATOM 653 N N . SER A 1 82 ? 40.409 58.257 12.521 1.00 13.59 86 SER A N 1
ATOM 654 C CA . SER A 1 82 ? 40.638 56.819 12.301 1.00 13.72 86 SER A CA 1
ATOM 655 C C . SER A 1 82 ? 40.225 56.080 13.595 1.00 15.97 86 SER A C 1
ATOM 656 O O . SER A 1 82 ? 39.521 55.074 13.503 1.00 15.25 86 SER A O 1
ATOM 659 N N . VAL A 1 83 ? 40.628 56.601 14.762 1.00 13.48 87 VAL A N 1
ATOM 660 C CA . VAL A 1 83 ? 40.261 55.949 16.047 1.00 14.56 87 VAL A CA 1
ATOM 661 C C . VAL A 1 83 ? 38.743 55.901 16.205 1.00 15.81 87 VAL A C 1
ATOM 662 O O . VAL A 1 83 ? 38.170 54.853 16.621 1.00 14.32 87 VAL A O 1
ATOM 666 N N . LYS A 1 84 ? 38.104 57.011 15.852 1.00 15.61 88 LYS A N 1
ATOM 667 C CA . LYS A 1 84 ? 36.659 57.120 16.020 1.00 16.54 88 LYS A CA 1
ATOM 668 C C . LYS A 1 84 ? 35.949 56.098 15.124 1.00 17.87 88 LYS A C 1
ATOM 669 O O . LYS A 1 84 ? 35.031 55.393 15.600 1.00 16.25 88 LYS A O 1
ATOM 675 N N A ASN A 1 85 ? 36.405 55.965 13.890 0.50 15.52 89 ASN A N 1
ATOM 676 N N B ASN A 1 85 ? 36.394 55.994 13.860 0.50 16.32 89 ASN A N 1
ATOM 677 C CA A ASN A 1 85 ? 35.757 55.033 12.964 0.50 16.13 89 ASN A CA 1
ATOM 678 C CA B ASN A 1 85 ? 35.822 55.050 12.839 0.50 17.46 89 ASN A CA 1
ATOM 679 C C A ASN A 1 85 ? 36.087 53.579 13.170 0.50 16.52 89 ASN A C 1
ATOM 680 C C B ASN A 1 85 ? 36.103 53.592 13.130 0.50 17.29 89 ASN A C 1
ATOM 681 O O A ASN A 1 85 ? 35.247 52.695 12.912 0.50 17.54 89 ASN A O 1
ATOM 682 O O B ASN A 1 85 ? 35.257 52.715 12.866 0.50 18.26 89 ASN A O 1
ATOM 691 N N . ILE A 1 86 ? 37.294 53.310 13.630 1.00 15.33 90 ILE A N 1
ATOM 692 C CA . ILE A 1 86 ? 37.726 51.929 13.836 1.00 14.93 90 ILE A CA 1
ATOM 693 C C . ILE A 1 86 ? 37.337 51.363 15.187 1.00 16.35 90 ILE A C 1
ATOM 694 O O . ILE A 1 86 ? 36.734 50.272 15.268 1.00 16.29 90 ILE A O 1
ATOM 699 N N . PHE A 1 87 ? 37.567 52.135 16.239 1.00 17.06 91 PHE A N 1
ATOM 700 C CA . PHE A 1 87 ? 37.285 51.676 17.623 1.00 16.98 91 PHE A CA 1
ATOM 701 C C . PHE A 1 87 ? 35.952 52.218 18.217 1.00 17.55 91 PHE A C 1
ATOM 702 O O . PHE A 1 87 ? 35.443 51.693 19.209 1.00 17.54 91 PHE A O 1
ATOM 710 N N . GLY A 1 88 ? 35.426 53.267 17.611 1.00 17.91 92 GLY A N 1
ATOM 711 C CA . GLY A 1 88 ? 34.204 53.991 18.129 1.00 18.67 92 GLY A CA 1
ATOM 712 C C . GLY A 1 88 ? 34.615 54.939 19.243 1.00 19.36 92 GLY A C 1
ATOM 713 O O . GLY A 1 88 ? 33.779 55.380 20.033 1.00 19.62 92 GLY A O 1
ATOM 714 N N . TYR A 1 89 ? 35.914 55.198 19.414 1.00 18.27 93 TYR A N 1
ATOM 715 C CA . TYR A 1 89 ? 36.314 55.968 20.606 1.00 17.61 93 TYR A CA 1
ATOM 716 C C . TYR A 1 89 ? 36.461 57.450 20.245 1.00 19.26 93 TYR A C 1
ATOM 717 O O . TYR A 1 89 ? 37.141 57.797 19.295 1.00 16.63 93 TYR A O 1
ATOM 726 N N . GLN A 1 90 ? 35.830 58.297 21.065 1.00 18.43 94 GLN A N 1
ATOM 727 C CA . GLN A 1 90 ? 35.695 59.712 20.785 1.00 20.50 94 GLN A CA 1
ATOM 728 C C . GLN A 1 90 ? 36.910 60.549 21.086 1.00 19.62 94 GLN A C 1
ATOM 729 O O . GLN A 1 90 ? 36.974 61.640 20.504 1.00 19.32 94 GLN A O 1
ATOM 735 N N . TYR A 1 91 ? 37.836 60.105 21.928 1.00 18.59 95 TYR A N 1
ATOM 736 C CA . TYR A 1 91 ? 38.895 61.013 22.442 1.00 19.37 95 TYR A CA 1
ATOM 737 C C . TYR A 1 91 ? 40.245 60.328 22.186 1.00 19.06 95 TYR A C 1
ATOM 738 O O . TYR A 1 91 ? 40.430 59.181 22.573 1.00 20.12 95 TYR A O 1
ATOM 747 N N . THR A 1 92 ? 41.184 61.013 21.542 1.00 16.09 96 THR A N 1
ATOM 748 C CA . THR A 1 92 ? 42.460 60.377 21.222 1.00 16.56 96 THR A CA 1
ATOM 749 C C . THR A 1 92 ? 43.611 61.255 21.699 1.00 16.86 96 THR A C 1
ATOM 750 O O . THR A 1 92 ? 43.654 62.474 21.422 1.00 16.40 96 THR A O 1
ATOM 754 N N . ILE A 1 93 ? 44.551 60.617 22.350 1.00 16.86 97 ILE A N 1
ATOM 755 C CA . ILE A 1 93 ? 45.817 61.215 22.675 1.00 17.36 97 ILE A CA 1
ATOM 756 C C . ILE A 1 93 ? 46.919 60.386 22.012 1.00 16.85 97 ILE A C 1
ATOM 757 O O . ILE A 1 93 ? 47.171 59.225 22.372 1.00 18.91 97 ILE A O 1
ATOM 762 N N . PRO A 1 94 ? 47.630 61.001 21.073 1.00 18.01 98 PRO A N 1
ATOM 763 C CA . PRO A 1 94 ? 48.800 60.320 20.419 1.00 17.71 98 PRO A CA 1
ATOM 764 C C . PRO A 1 94 ? 49.951 60.335 21.386 1.00 19.47 98 PRO A C 1
ATOM 765 O O . PRO A 1 94 ? 50.098 61.274 22.178 1.00 20.09 98 PRO A O 1
ATOM 769 N N . THR A 1 95 ? 50.707 59.243 21.443 1.00 19.61 99 THR A N 1
ATOM 770 C CA . THR A 1 95 ? 51.776 59.143 22.375 1.00 20.42 99 THR A CA 1
ATOM 771 C C . THR A 1 95 ? 53.105 58.852 21.631 1.00 22.33 99 THR A C 1
ATOM 772 O O . THR A 1 95 ? 53.082 58.264 20.554 1.00 19.42 99 THR A O 1
ATOM 776 N N . HIS A 1 96 ? 54.260 59.329 22.122 1.00 23.33 100 HIS A N 1
ATOM 777 C CA . HIS A 1 96 ? 55.500 59.010 21.347 1.00 29.22 100 HIS A CA 1
ATOM 778 C C . HIS A 1 96 ? 56.375 57.952 21.998 1.00 31.08 100 HIS A C 1
ATOM 779 O O . HIS A 1 96 ? 56.137 57.686 23.179 1.00 34.11 100 HIS A O 1
ATOM 786 N N . ARG A 1 99 ? 54.564 52.736 24.754 1.00 41.72 103 ARG A N 1
ATOM 787 C CA . ARG A 1 99 ? 53.365 51.957 25.006 1.00 42.45 103 ARG A CA 1
ATOM 788 C C . ARG A 1 99 ? 52.082 52.727 25.404 1.00 42.57 103 ARG A C 1
ATOM 789 O O . ARG A 1 99 ? 51.443 52.395 26.456 1.00 44.02 103 ARG A O 1
ATOM 797 N N . GLY A 1 100 ? 51.681 53.714 24.576 1.00 40.53 104 GLY A N 1
ATOM 798 C CA . GLY A 1 100 ? 50.463 54.467 24.844 1.00 37.66 104 GLY A CA 1
ATOM 799 C C . GLY A 1 100 ? 50.289 55.010 26.289 1.00 37.14 104 GLY A C 1
ATOM 800 O O . GLY A 1 100 ? 49.156 55.014 26.840 1.00 35.24 104 GLY A O 1
ATOM 801 N N . ALA A 1 101 ? 51.399 55.473 26.891 1.00 32.56 105 ALA A N 1
ATOM 802 C CA . ALA A 1 101 ? 51.335 56.269 28.094 1.00 33.64 105 ALA A CA 1
ATOM 803 C C . ALA A 1 101 ? 50.559 55.493 29.228 1.00 31.81 105 ALA A C 1
ATOM 804 O O . ALA A 1 101 ? 49.653 56.036 29.897 1.00 31.34 105 ALA A O 1
ATOM 806 N N . GLU A 1 102 ? 50.927 54.245 29.407 1.00 31.07 106 GLU A N 1
ATOM 807 C CA . GLU A 1 102 ? 50.729 53.589 30.707 1.00 29.45 106 GLU A CA 1
ATOM 808 C C . GLU A 1 102 ? 51.161 54.533 31.836 1.00 30.02 106 GLU A C 1
ATOM 809 O O . GLU A 1 102 ? 50.473 54.608 32.864 1.00 28.65 106 GLU A O 1
ATOM 815 N N . GLN A 1 103 ? 52.244 55.307 31.638 1.00 28.32 107 GLN A N 1
ATOM 816 C CA . GLN A 1 103 ? 52.710 56.141 32.730 1.00 30.22 107 GLN A CA 1
ATOM 817 C C . GLN A 1 103 ? 51.759 57.261 33.006 1.00 28.79 107 GLN A C 1
ATOM 818 O O . GLN A 1 103 ? 51.829 57.873 34.076 1.00 29.76 107 GLN A O 1
ATOM 824 N N . ILE A 1 104 ? 50.895 57.567 32.039 1.00 25.82 108 ILE A N 1
ATOM 825 C CA . ILE A 1 104 ? 49.872 58.553 32.257 1.00 24.46 108 ILE A CA 1
ATOM 826 C C . ILE A 1 104 ? 48.541 57.986 32.822 1.00 24.66 108 ILE A C 1
ATOM 827 O O . ILE A 1 104 ? 48.092 58.451 33.898 1.00 24.51 108 ILE A O 1
ATOM 832 N N . TYR A 1 105 ? 47.929 56.959 32.176 1.00 22.70 109 TYR A N 1
ATOM 833 C CA . TYR A 1 105 ? 46.567 56.498 32.648 1.00 23.03 109 TYR A CA 1
ATOM 834 C C . TYR A 1 105 ? 46.579 55.886 34.041 1.00 22.99 109 TYR A C 1
ATOM 835 O O . TYR A 1 105 ? 45.610 56.020 34.796 1.00 24.35 109 TYR A O 1
ATOM 844 N N . ILE A 1 106 ? 47.660 55.240 34.391 1.00 21.11 110 ILE A N 1
ATOM 845 C CA . ILE A 1 106 ? 47.702 54.563 35.649 1.00 24.27 110 ILE A CA 1
ATOM 846 C C . ILE A 1 106 ? 47.492 55.500 36.872 1.00 25.40 110 ILE A C 1
ATOM 847 O O . ILE A 1 106 ? 46.621 55.235 37.711 1.00 26.35 110 ILE A O 1
ATOM 852 N N . PRO A 1 107 ? 48.281 56.578 36.995 1.00 25.22 111 PRO A N 1
ATOM 853 C CA . PRO A 1 107 ? 48.071 57.486 38.140 1.00 25.66 111 PRO A CA 1
ATOM 854 C C . PRO A 1 107 ? 46.779 58.241 38.028 1.00 26.44 111 PRO A C 1
ATOM 855 O O . PRO A 1 107 ? 46.169 58.538 39.069 1.00 27.59 111 PRO A O 1
ATOM 859 N N . VAL A 1 108 ? 46.366 58.564 36.803 1.00 22.44 112 VAL A N 1
ATOM 860 C CA . VAL A 1 108 ? 45.111 59.146 36.597 1.00 24.70 112 VAL A CA 1
ATOM 861 C C . VAL A 1 108 ? 43.956 58.252 37.113 1.00 25.02 112 VAL A C 1
ATOM 862 O O . VAL A 1 108 ? 43.039 58.783 37.745 1.00 24.41 112 VAL A O 1
ATOM 866 N N . LEU A 1 109 ? 43.982 56.938 36.830 1.00 25.68 113 LEU A N 1
ATOM 867 C CA . LEU A 1 109 ? 42.864 56.088 37.252 1.00 25.41 113 LEU A CA 1
ATOM 868 C C . LEU A 1 109 ? 42.950 55.781 38.770 1.00 27.66 113 LEU A C 1
ATOM 869 O O . LEU A 1 109 ? 41.900 55.622 39.423 1.00 26.19 113 LEU A O 1
ATOM 874 N N . ILE A 1 110 ? 44.169 55.622 39.285 1.00 27.02 114 ILE A N 1
ATOM 875 C CA . ILE A 1 110 ? 44.339 55.468 40.738 1.00 30.66 114 ILE A CA 1
ATOM 876 C C . ILE A 1 110 ? 43.682 56.688 41.499 1.00 31.92 114 ILE A C 1
ATOM 877 O O . ILE A 1 110 ? 42.789 56.517 42.351 1.00 32.75 114 ILE A O 1
ATOM 882 N N . LYS A 1 111 ? 44.054 57.909 41.138 1.00 32.10 115 LYS A N 1
ATOM 883 C CA . LYS A 1 111 ? 43.564 59.067 41.857 1.00 33.49 115 LYS A CA 1
ATOM 884 C C . LYS A 1 111 ? 42.081 59.222 41.654 1.00 33.00 115 LYS A C 1
ATOM 885 O O . LYS A 1 111 ? 41.384 59.740 42.535 1.00 32.59 115 LYS A O 1
ATOM 891 N N . LYS A 1 112 ? 41.589 58.831 40.485 1.00 29.64 116 LYS A N 1
ATOM 892 C CA . LYS A 1 112 ? 40.145 58.971 40.218 1.00 29.16 116 LYS A CA 1
ATOM 893 C C . LYS A 1 112 ? 39.367 58.183 41.241 1.00 29.28 116 LYS A C 1
ATOM 894 O O . LYS A 1 112 ? 38.361 58.691 41.776 1.00 28.47 116 LYS A O 1
ATOM 900 N N . ARG A 1 113 ? 39.819 56.960 41.495 1.00 29.34 117 ARG A N 1
ATOM 901 C CA . ARG A 1 113 ? 39.040 56.060 42.366 1.00 29.62 117 ARG A CA 1
ATOM 902 C C . ARG A 1 113 ? 39.266 56.458 43.832 1.00 31.20 117 ARG A C 1
ATOM 903 O O . ARG A 1 113 ? 38.400 56.181 44.715 1.00 29.26 117 ARG A O 1
ATOM 911 N N . GLU A 1 114 ? 40.439 57.040 44.072 1.00 32.29 118 GLU A N 1
ATOM 912 C CA . GLU A 1 114 ? 40.790 57.624 45.359 1.00 34.57 118 GLU A CA 1
ATOM 913 C C . GLU A 1 114 ? 39.827 58.737 45.749 1.00 36.00 118 GLU A C 1
ATOM 914 O O . GLU A 1 114 ? 39.354 58.773 46.886 1.00 35.58 118 GLU A O 1
ATOM 920 N N . GLN A 1 115 ? 39.528 59.633 44.818 1.00 36.38 119 GLN A N 1
ATOM 921 C CA . GLN A 1 115 ? 38.708 60.791 45.135 1.00 38.89 119 GLN A CA 1
ATOM 922 C C . GLN A 1 115 ? 37.249 60.396 45.117 1.00 38.74 119 GLN A C 1
ATOM 923 O O . GLN A 1 115 ? 36.437 61.032 45.810 1.00 38.90 119 GLN A O 1
ATOM 929 N N . GLU A 1 116 ? 36.901 59.396 44.299 1.00 37.73 120 GLU A N 1
ATOM 930 C CA . GLU A 1 116 ? 35.496 59.129 44.053 1.00 37.34 120 GLU A CA 1
ATOM 931 C C . GLU A 1 116 ? 34.921 58.041 44.941 1.00 37.28 120 GLU A C 1
ATOM 932 O O . GLU A 1 116 ? 33.728 58.082 45.287 1.00 38.09 120 GLU A O 1
ATOM 938 N N . LYS A 1 117 ? 35.745 57.084 45.330 1.00 36.58 121 LYS A N 1
ATOM 939 C CA . LYS A 1 117 ? 35.231 55.902 45.988 1.00 37.06 121 LYS A CA 1
ATOM 940 C C . LYS A 1 117 ? 36.048 55.565 47.231 1.00 36.72 121 LYS A C 1
ATOM 941 O O . LYS A 1 117 ? 35.856 54.514 47.821 1.00 38.43 121 LYS A O 1
ATOM 947 N N . GLY A 1 118 ? 36.987 56.427 47.615 1.00 36.96 122 GLY A N 1
ATOM 948 C CA . GLY A 1 118 ? 37.815 56.133 48.783 1.00 34.69 122 GLY A CA 1
ATOM 949 C C . GLY A 1 118 ? 38.722 54.927 48.582 1.00 34.89 122 GLY A C 1
ATOM 950 O O . GLY A 1 118 ? 38.996 54.138 49.522 1.00 31.50 122 GLY A O 1
ATOM 951 N N . LEU A 1 119 ? 39.236 54.774 47.352 1.00 33.69 123 LEU A N 1
ATOM 952 C CA . LEU A 1 119 ? 40.296 53.778 47.125 1.00 33.68 123 LEU A CA 1
ATOM 953 C C . LEU A 1 119 ? 41.426 54.068 48.135 1.00 32.91 123 LEU A C 1
ATOM 954 O O . LEU A 1 119 ? 41.743 55.219 48.398 1.00 35.38 123 LEU A O 1
ATOM 959 N N . ASP A 1 120 ? 42.066 53.027 48.612 1.00 33.88 124 ASP A N 1
ATOM 960 C CA . ASP A 1 120 ? 43.093 53.142 49.638 1.00 34.44 124 ASP A CA 1
ATOM 961 C C . ASP A 1 120 ? 44.350 52.596 49.006 1.00 32.99 124 ASP A C 1
ATOM 962 O O . ASP A 1 120 ? 44.419 51.407 48.703 1.00 32.73 124 ASP A O 1
ATOM 967 N N . ARG A 1 121 ? 45.349 53.456 48.840 1.00 34.02 125 ARG A N 1
ATOM 968 C CA . ARG A 1 121 ? 46.576 53.096 48.094 1.00 34.02 125 ARG A CA 1
ATOM 969 C C . ARG A 1 121 ? 47.292 51.934 48.693 1.00 34.95 125 ARG A C 1
ATOM 970 O O . ARG A 1 121 ? 47.991 51.234 47.982 1.00 34.58 125 ARG A O 1
ATOM 978 N N . SER A 1 122 ? 47.144 51.714 50.007 1.00 35.77 126 SER A N 1
ATOM 979 C CA . SER A 1 122 ? 47.873 50.595 50.654 1.00 36.16 126 SER A CA 1
ATOM 980 C C . SER A 1 122 ? 47.176 49.289 50.355 1.00 35.44 126 SER A C 1
ATOM 981 O O . SER A 1 122 ? 47.745 48.211 50.538 1.00 35.77 126 SER A O 1
ATOM 984 N N . LYS A 1 123 ? 45.927 49.354 49.900 1.00 34.94 127 LYS A N 1
ATOM 985 C CA . LYS A 1 123 ? 45.175 48.124 49.623 1.00 34.52 127 LYS A CA 1
ATOM 986 C C . LYS A 1 123 ? 45.093 47.720 48.132 1.00 33.58 127 LYS A C 1
ATOM 987 O O . LYS A 1 123 ? 44.666 46.611 47.814 1.00 32.45 127 LYS A O 1
ATOM 993 N N . MET A 1 124 ? 45.498 48.615 47.231 1.00 32.76 128 MET A N 1
ATOM 994 C CA . MET A 1 124 ? 44.983 48.534 45.822 1.00 31.61 128 MET A CA 1
ATOM 995 C C . MET A 1 124 ? 45.609 47.412 44.989 1.00 30.83 128 MET A C 1
ATOM 996 O O . MET A 1 124 ? 46.787 47.073 45.137 1.00 29.88 128 MET A O 1
ATOM 1001 N N . VAL A 1 125 ? 44.794 46.825 44.104 1.00 29.98 129 VAL A N 1
ATOM 1002 C CA . VAL A 1 125 ? 45.266 45.737 43.228 1.00 29.18 129 VAL A CA 1
ATOM 1003 C C . VAL A 1 125 ? 44.628 45.894 41.858 1.00 27.68 129 VAL A C 1
ATOM 1004 O O . VAL A 1 125 ? 43.410 46.106 41.767 1.00 26.76 129 VAL A O 1
ATOM 1008 N N . ALA A 1 126 ? 45.439 45.821 40.814 1.00 27.64 130 ALA A N 1
ATOM 1009 C CA . ALA A 1 126 ? 44.865 45.897 39.432 1.00 25.76 130 ALA A CA 1
ATOM 1010 C C . ALA A 1 126 ? 44.904 44.509 38.802 1.00 24.45 130 ALA A C 1
ATOM 1011 O O . ALA A 1 126 ? 45.756 43.700 39.157 1.00 24.84 130 ALA A O 1
ATOM 1013 N N . PHE A 1 127 ? 43.976 44.207 37.896 1.00 22.08 131 PHE A N 1
ATOM 1014 C CA . PHE A 1 127 ? 43.838 42.826 37.380 1.00 22.40 131 PHE A CA 1
ATOM 1015 C C . PHE A 1 127 ? 44.036 42.841 35.856 1.00 21.58 131 PHE A C 1
ATOM 1016 O O . PHE A 1 127 ? 43.676 43.831 35.223 1.00 21.57 131 PHE A O 1
ATOM 1024 N N . SER A 1 128 ? 44.559 41.763 35.327 1.00 22.83 132 SER A N 1
ATOM 1025 C CA . SER A 1 128 ? 44.663 41.601 33.868 1.00 23.40 132 SER A CA 1
ATOM 1026 C C . SER A 1 128 ? 44.568 40.158 33.537 1.00 22.95 132 SER A C 1
ATOM 1027 O O . SER A 1 128 ? 45.016 39.298 34.315 1.00 23.05 132 SER A O 1
ATOM 1030 N N . ASN A 1 129 ? 44.141 39.864 32.322 1.00 22.51 133 ASN A N 1
ATOM 1031 C CA . ASN A 1 129 ? 44.309 38.523 31.824 1.00 22.15 133 ASN A CA 1
ATOM 1032 C C . ASN A 1 129 ? 45.788 38.164 31.736 1.00 23.50 133 ASN A C 1
ATOM 1033 O O . ASN A 1 129 ? 46.173 37.015 31.896 1.00 23.57 133 ASN A O 1
ATOM 1038 N N . TYR A 1 130 ? 46.628 39.159 31.423 1.00 22.70 134 TYR A N 1
ATOM 1039 C CA . TYR A 1 130 ? 48.039 38.999 31.559 1.00 22.99 134 TYR A CA 1
ATOM 1040 C C . TYR A 1 130 ? 48.675 40.387 31.301 1.00 24.66 134 TYR A C 1
ATOM 1041 O O . TYR A 1 130 ? 48.482 40.951 30.197 1.00 23.36 134 TYR A O 1
ATOM 1050 N N . PHE A 1 131 ? 49.323 40.969 32.313 1.00 22.16 135 PHE A N 1
ATOM 1051 C CA . PHE A 1 131 ? 49.939 42.306 32.172 1.00 24.43 135 PHE A CA 1
ATOM 1052 C C . PHE A 1 131 ? 51.212 42.196 31.376 1.00 24.91 135 PHE A C 1
ATOM 1053 O O . PHE A 1 131 ? 52.014 41.245 31.594 1.00 24.93 135 PHE A O 1
ATOM 1061 N N . PHE A 1 132 ? 51.401 43.104 30.403 1.00 24.95 136 PHE A N 1
ATOM 1062 C CA . PHE A 1 132 ? 52.740 43.226 29.853 1.00 26.49 136 PHE A CA 1
ATOM 1063 C C . PHE A 1 132 ? 53.673 43.711 30.938 1.00 26.64 136 PHE A C 1
ATOM 1064 O O . PHE A 1 132 ? 53.205 44.412 31.891 1.00 26.68 136 PHE A O 1
ATOM 1072 N N . ASP A 1 133 ? 54.958 43.346 30.798 1.00 28.39 137 ASP A N 1
ATOM 1073 C CA . ASP A 1 133 ? 56.002 43.673 31.813 1.00 31.11 137 ASP A CA 1
ATOM 1074 C C . ASP A 1 133 ? 56.035 45.154 32.202 1.00 31.56 137 ASP A C 1
ATOM 1075 O O . ASP A 1 133 ? 56.107 45.503 33.378 1.00 31.39 137 ASP A O 1
ATOM 1080 N N . THR A 1 134 ? 55.941 46.027 31.202 1.00 31.35 138 THR A N 1
ATOM 1081 C CA . THR A 1 134 ? 56.029 47.469 31.457 1.00 31.20 138 THR A CA 1
ATOM 1082 C C . THR A 1 134 ? 54.745 47.997 32.128 1.00 30.09 138 THR A C 1
ATOM 1083 O O . THR A 1 134 ? 54.768 48.937 32.932 1.00 27.17 138 THR A O 1
ATOM 1087 N N . THR A 1 135 ? 53.615 47.412 31.740 1.00 27.58 139 THR A N 1
ATOM 1088 C CA . THR A 1 135 ? 52.337 47.797 32.351 1.00 28.51 139 THR A CA 1
ATOM 1089 C C . THR A 1 135 ? 52.371 47.419 33.861 1.00 28.94 139 THR A C 1
ATOM 1090 O O . THR A 1 135 ? 51.922 48.205 34.737 1.00 28.49 139 THR A O 1
ATOM 1094 N N . GLN A 1 136 ? 52.886 46.226 34.121 1.00 28.53 140 GLN A N 1
ATOM 1095 C CA . GLN A 1 136 ? 53.052 45.736 35.493 1.00 31.15 140 GLN A CA 1
ATOM 1096 C C . GLN A 1 136 ? 54.014 46.690 36.206 1.00 30.91 140 GLN A C 1
ATOM 1097 O O . GLN A 1 136 ? 53.740 47.153 37.326 1.00 31.12 140 GLN A O 1
ATOM 1103 N N . GLY A 1 137 ? 55.143 46.982 35.551 1.00 31.24 141 GLY A N 1
ATOM 1104 C CA . GLY A 1 137 ? 56.109 47.992 36.026 1.00 31.52 141 GLY A CA 1
ATOM 1105 C C . GLY A 1 137 ? 55.511 49.327 36.479 1.00 31.89 141 GLY A C 1
ATOM 1106 O O . GLY A 1 137 ? 55.792 49.797 37.596 1.00 31.59 141 GLY A O 1
ATOM 1107 N N . HIS A 1 138 ? 54.733 49.991 35.615 1.00 32.05 142 HIS A N 1
ATOM 1108 C CA . HIS A 1 138 ? 54.141 51.317 35.977 1.00 31.39 142 HIS A CA 1
ATOM 1109 C C . HIS A 1 138 ? 53.064 51.198 37.074 1.00 31.46 142 HIS A C 1
ATOM 1110 O O . HIS A 1 138 ? 52.855 52.153 37.840 1.00 32.29 142 HIS A O 1
ATOM 1117 N N . SER A 1 139 ? 52.386 50.043 37.149 1.00 30.06 143 SER A N 1
ATOM 1118 C CA . SER A 1 139 ? 51.393 49.813 38.196 1.00 30.59 143 SER A CA 1
ATOM 1119 C C . SER A 1 139 ? 52.148 49.776 39.510 1.00 31.92 143 SER A C 1
ATOM 1120 O O . SER A 1 139 ? 51.775 50.492 40.438 1.00 32.40 143 SER A O 1
ATOM 1123 N N . GLN A 1 140 ? 53.206 48.955 39.572 1.00 31.83 144 GLN A N 1
ATOM 1124 C CA . GLN A 1 140 ? 53.986 48.780 40.826 1.00 32.89 144 GLN A CA 1
ATOM 1125 C C . GLN A 1 140 ? 54.711 50.027 41.283 1.00 34.32 144 GLN A C 1
ATOM 1126 O O . GLN A 1 140 ? 54.621 50.384 42.481 1.00 33.27 144 GLN A O 1
ATOM 1132 N N . ILE A 1 141 ? 55.359 50.733 40.335 1.00 32.91 145 ILE A N 1
ATOM 1133 C CA . ILE A 1 141 ? 55.943 52.054 40.608 1.00 34.61 145 ILE A CA 1
ATOM 1134 C C . ILE A 1 141 ? 54.921 52.957 41.231 1.00 33.96 145 ILE A C 1
ATOM 1135 O O . ILE A 1 141 ? 55.243 53.702 42.111 1.00 34.81 145 ILE A O 1
ATOM 1140 N N . ASN A 1 142 ? 53.682 52.888 40.775 1.00 33.90 146 ASN A N 1
ATOM 1141 C CA . ASN A 1 142 ? 52.633 53.701 41.348 1.00 34.75 146 ASN A CA 1
ATOM 1142 C C . ASN A 1 142 ? 52.080 53.135 42.671 1.00 34.57 146 ASN A C 1
ATOM 1143 O O . ASN A 1 142 ? 51.081 53.648 43.211 1.00 35.08 146 ASN A O 1
ATOM 1148 N N . GLY A 1 143 ? 52.745 52.110 43.193 1.00 35.31 147 GLY A N 1
ATOM 1149 C CA . GLY A 1 143 ? 52.298 51.447 44.431 1.00 36.83 147 GLY A CA 1
ATOM 1150 C C . GLY A 1 143 ? 51.137 50.471 44.317 1.00 37.51 147 GLY A C 1
ATOM 1151 O O . GLY A 1 143 ? 50.524 50.122 45.342 1.00 37.95 147 GLY A O 1
ATOM 1152 N N . CYS A 1 144 ? 50.838 50.026 43.087 1.00 35.86 148 CYS A N 1
ATOM 1153 C CA . CYS A 1 144 ? 49.735 49.076 42.809 1.00 34.92 148 CYS A CA 1
ATOM 1154 C C . CYS A 1 144 ? 50.255 47.667 42.578 1.00 34.72 148 CYS A C 1
ATOM 1155 O O . CYS A 1 144 ? 51.079 47.464 41.720 1.00 34.59 148 CYS A O 1
ATOM 1158 N N . THR A 1 145 ? 49.758 46.707 43.368 1.00 33.91 149 THR A N 1
ATOM 1159 C CA . THR A 1 145 ? 49.948 45.299 43.122 1.00 32.44 149 THR A CA 1
ATOM 1160 C C . THR A 1 145 ? 49.122 44.915 41.885 1.00 30.68 149 THR A C 1
ATOM 1161 O O . THR A 1 145 ? 48.069 45.532 41.591 1.00 30.27 149 THR A O 1
ATOM 1165 N N . VAL A 1 146 ? 49.609 43.924 41.166 1.00 29.15 150 VAL A N 1
ATOM 1166 C CA . VAL A 1 146 ? 48.897 43.424 39.995 1.00 29.13 150 VAL A CA 1
ATOM 1167 C C . VAL A 1 146 ? 48.648 41.979 40.217 1.00 28.26 150 VAL A C 1
ATOM 1168 O O . VAL A 1 146 ? 49.407 41.308 40.932 1.00 29.66 150 VAL A O 1
ATOM 1172 N N A ARG A 1 147 ? 47.573 41.492 39.615 0.50 28.02 151 ARG A N 1
ATOM 1173 N N B ARG A 1 147 ? 47.560 41.481 39.646 0.50 28.14 151 ARG A N 1
ATOM 1174 C CA A ARG A 1 147 ? 47.341 40.076 39.492 0.50 27.08 151 ARG A CA 1
ATOM 1175 C CA B ARG A 1 147 ? 47.371 40.052 39.511 0.50 27.31 151 ARG A CA 1
ATOM 1176 C C A ARG A 1 147 ? 46.956 39.755 38.084 0.50 26.25 151 ARG A C 1
ATOM 1177 C C B ARG A 1 147 ? 46.953 39.743 38.104 0.50 26.42 151 ARG A C 1
ATOM 1178 O O A ARG A 1 147 ? 46.113 40.432 37.500 0.50 25.35 151 ARG A O 1
ATOM 1179 O O B ARG A 1 147 ? 46.107 40.429 37.533 0.50 25.44 151 ARG A O 1
ATOM 1194 N N . ASN A 1 148 ? 47.551 38.692 37.571 1.00 26.06 152 ASN A N 1
ATOM 1195 C CA . ASN A 1 148 ? 47.197 38.159 36.284 1.00 27.94 152 ASN A CA 1
ATOM 1196 C C . ASN A 1 148 ? 46.142 37.117 36.578 1.00 28.45 152 ASN A C 1
ATOM 1197 O O . ASN A 1 148 ? 46.454 36.150 37.282 1.00 29.62 152 ASN A O 1
ATOM 1202 N N . VAL A 1 149 ? 44.915 37.305 36.089 1.00 27.07 153 VAL A N 1
ATOM 1203 C CA . VAL A 1 149 ? 43.908 36.219 36.205 1.00 27.82 153 VAL A CA 1
ATOM 1204 C C . VAL A 1 149 ? 43.733 35.433 34.903 1.00 27.92 153 VAL A C 1
ATOM 1205 O O . VAL A 1 149 ? 42.786 35.645 34.176 1.00 27.56 153 VAL A O 1
ATOM 1209 N N . TYR A 1 150 ? 44.693 34.561 34.584 1.00 28.55 154 TYR A N 1
ATOM 1210 C CA . TYR A 1 150 ? 44.707 33.890 33.288 1.00 29.05 154 TYR A CA 1
ATOM 1211 C C . TYR A 1 150 ? 44.079 32.503 33.467 1.00 29.91 154 TYR A C 1
ATOM 1212 O O . TYR A 1 150 ? 44.034 32.001 34.588 1.00 30.13 154 TYR A O 1
ATOM 1221 N N . ILE A 1 151 ? 43.698 31.847 32.387 1.00 28.90 155 ILE A N 1
ATOM 1222 C CA . ILE A 1 151 ? 43.051 30.538 32.521 1.00 29.06 155 ILE A CA 1
ATOM 1223 C C . ILE A 1 151 ? 44.002 29.340 32.691 1.00 31.23 155 ILE A C 1
ATOM 1224 O O . ILE A 1 151 ? 45.197 29.387 32.335 1.00 29.84 155 ILE A O 1
ATOM 1229 N N . LYS A 1 152 ? 43.427 28.253 33.253 1.00 31.70 156 LYS A N 1
ATOM 1230 C CA . LYS A 1 152 ? 44.134 27.002 33.542 1.00 33.52 156 LYS A CA 1
ATOM 1231 C C . LYS A 1 152 ? 44.892 26.544 32.322 1.00 31.83 156 LYS A C 1
ATOM 1232 O O . LYS A 1 152 ? 46.021 26.092 32.423 1.00 32.66 156 LYS A O 1
ATOM 1238 N N . GLU A 1 153 ? 44.259 26.642 31.169 1.00 31.26 157 GLU A N 1
ATOM 1239 C CA . GLU A 1 153 ? 44.830 26.140 29.928 1.00 32.69 157 GLU A CA 1
ATOM 1240 C C . GLU A 1 153 ? 45.954 27.040 29.326 1.00 32.04 157 GLU A C 1
ATOM 1241 O O . GLU A 1 153 ? 46.631 26.595 28.397 1.00 31.18 157 GLU A O 1
ATOM 1247 N N . ALA A 1 154 ? 46.148 28.237 29.887 1.00 32.19 158 ALA A N 1
ATOM 1248 C CA . ALA A 1 154 ? 46.988 29.300 29.245 1.00 33.18 158 ALA A CA 1
ATOM 1249 C C . ALA A 1 154 ? 48.368 28.761 28.908 1.00 33.99 158 ALA A C 1
ATOM 1250 O O . ALA A 1 154 ? 48.772 28.797 27.754 1.00 34.13 158 ALA A O 1
ATOM 1252 N N . PHE A 1 155 ? 49.050 28.252 29.941 1.00 34.09 159 PHE A N 1
ATOM 1253 C CA . PHE A 1 155 ? 50.456 27.801 29.886 1.00 35.44 159 PHE A CA 1
ATOM 1254 C C . PHE A 1 155 ? 50.602 26.355 29.615 1.00 36.53 159 PHE A C 1
ATOM 1255 O O . PHE A 1 155 ? 51.693 25.853 29.542 1.00 38.08 159 PHE A O 1
ATOM 1263 N N . ASP A 1 156 ? 49.495 25.679 29.393 1.00 38.17 160 ASP A N 1
ATOM 1264 C CA . ASP A 1 156 ? 49.557 24.259 29.098 1.00 40.71 160 ASP A CA 1
ATOM 1265 C C . ASP A 1 156 ? 49.768 23.894 27.598 1.00 40.97 160 ASP A C 1
ATOM 1266 O O . ASP A 1 156 ? 48.816 23.830 26.827 1.00 40.69 160 ASP A O 1
ATOM 1271 N N . THR A 1 157 ? 51.001 23.628 27.170 1.00 42.17 161 THR A N 1
ATOM 1272 C CA . THR A 1 157 ? 51.216 23.198 25.768 1.00 44.24 161 THR A CA 1
ATOM 1273 C C . THR A 1 157 ? 50.697 21.773 25.683 1.00 45.29 161 THR A C 1
ATOM 1274 O O . THR A 1 157 ? 50.359 21.166 26.728 1.00 46.18 161 THR A O 1
ATOM 1278 N N . GLY A 1 158 ? 50.554 21.208 24.498 1.00 46.11 162 GLY A N 1
ATOM 1279 C CA . GLY A 1 158 ? 49.923 19.847 24.476 1.00 48.03 162 GLY A CA 1
ATOM 1280 C C . GLY A 1 158 ? 48.451 19.675 24.945 1.00 48.52 162 GLY A C 1
ATOM 1281 O O . GLY A 1 158 ? 47.859 18.587 24.785 1.00 48.59 162 GLY A O 1
ATOM 1282 N N . VAL A 1 159 ? 47.865 20.721 25.542 1.00 48.54 163 VAL A N 1
ATOM 1283 C CA . VAL A 1 159 ? 46.398 20.938 25.554 1.00 48.28 163 VAL A CA 1
ATOM 1284 C C . VAL A 1 159 ? 46.169 22.068 24.511 1.00 47.87 163 VAL A C 1
ATOM 1285 O O . VAL A 1 159 ? 46.752 23.148 24.645 1.00 47.62 163 VAL A O 1
ATOM 1289 N N . ARG A 1 160 ? 45.410 21.820 23.449 1.00 46.32 164 ARG A N 1
ATOM 1290 C CA . ARG A 1 160 ? 45.168 22.889 22.469 1.00 46.11 164 ARG A CA 1
ATOM 1291 C C . ARG A 1 160 ? 43.853 23.570 22.886 1.00 43.27 164 ARG A C 1
ATOM 1292 O O . ARG A 1 160 ? 42.895 22.897 23.279 1.00 43.74 164 ARG A O 1
ATOM 1300 N N . TYR A 1 161 ? 43.812 24.897 22.846 1.00 39.05 165 TYR A N 1
ATOM 1301 C CA . TYR A 1 161 ? 42.625 25.614 23.294 1.00 34.86 165 TYR A CA 1
ATOM 1302 C C . TYR A 1 161 ? 42.592 26.892 22.469 1.00 32.31 165 TYR A C 1
ATOM 1303 O O . TYR A 1 161 ? 43.658 27.482 22.189 1.00 29.64 165 TYR A O 1
ATOM 1312 N N . ASP A 1 162 ? 41.398 27.263 22.011 1.00 29.43 166 ASP A N 1
ATOM 1313 C CA . ASP A 1 162 ? 41.275 28.309 20.966 1.00 27.34 166 ASP A CA 1
ATOM 1314 C C . ASP A 1 162 ? 41.609 29.703 21.457 1.00 24.34 166 ASP A C 1
ATOM 1315 O O . ASP A 1 162 ? 42.014 30.580 20.661 1.00 24.08 166 ASP A O 1
ATOM 1320 N N . PHE A 1 163 ? 41.328 29.956 22.725 1.00 22.89 167 PHE A N 1
ATOM 1321 C CA . PHE A 1 163 ? 41.525 31.260 23.329 1.00 19.96 167 PHE A CA 1
ATOM 1322 C C . PHE A 1 163 ? 42.268 31.247 24.628 1.00 19.94 167 PHE A C 1
ATOM 1323 O O . PHE A 1 163 ? 41.684 31.609 25.644 1.00 19.56 167 PHE A O 1
ATOM 1331 N N . LYS A 1 164 ? 43.554 30.861 24.593 1.00 19.46 168 LYS A N 1
ATOM 1332 C CA . LYS A 1 164 ? 44.367 30.728 25.806 1.00 19.59 168 LYS A CA 1
ATOM 1333 C C . LYS A 1 164 ? 44.709 32.049 26.475 1.00 18.99 168 LYS A C 1
ATOM 1334 O O . LYS A 1 164 ? 45.190 32.073 27.590 1.00 19.93 168 LYS A O 1
ATOM 1340 N N . GLY A 1 165 ? 44.422 33.176 25.820 1.00 19.77 169 GLY A N 1
ATOM 1341 C CA . GLY A 1 165 ? 44.568 34.481 26.510 1.00 19.16 169 GLY A CA 1
ATOM 1342 C C . GLY A 1 165 ? 43.375 34.987 27.314 1.00 19.22 169 GLY A C 1
ATOM 1343 O O . GLY A 1 165 ? 43.424 36.032 27.928 1.00 18.10 169 GLY A O 1
ATOM 1344 N N . ASN A 1 166 ? 42.335 34.169 27.452 1.00 19.39 170 ASN A N 1
ATOM 1345 C CA . ASN A 1 166 ? 41.098 34.578 28.126 1.00 19.62 170 ASN A CA 1
ATOM 1346 C C . ASN A 1 166 ? 41.340 34.914 29.587 1.00 20.02 170 ASN A C 1
ATOM 1347 O O . ASN A 1 166 ? 42.236 34.339 30.252 1.00 20.95 170 ASN A O 1
ATOM 1352 N N . PHE A 1 167 ? 40.517 35.843 30.072 1.00 19.40 171 PHE A N 1
ATOM 1353 C CA . PHE A 1 167 ? 40.385 36.110 31.510 1.00 19.90 171 PHE A CA 1
ATOM 1354 C C . PHE A 1 167 ? 39.839 34.798 32.130 1.00 20.66 171 PHE A C 1
ATOM 1355 O O . PHE A 1 167 ? 38.969 34.153 31.539 1.00 19.13 171 PHE A O 1
ATOM 1363 N N . ASP A 1 168 ? 40.416 34.441 33.272 1.00 22.09 172 ASP A N 1
ATOM 1364 C CA . ASP A 1 168 ? 39.710 33.596 34.290 1.00 23.10 172 ASP A CA 1
ATOM 1365 C C . ASP A 1 168 ? 38.601 34.405 34.985 1.00 21.71 172 ASP A C 1
ATOM 1366 O O . ASP A 1 168 ? 38.837 35.140 35.917 1.00 23.02 172 ASP A O 1
ATOM 1371 N N . LEU A 1 169 ? 37.382 34.300 34.462 1.00 22.34 173 LEU A N 1
ATOM 1372 C CA . LEU A 1 169 ? 36.294 35.198 34.852 1.00 24.24 173 LEU A CA 1
ATOM 1373 C C . LEU A 1 169 ? 35.954 34.984 36.350 1.00 25.45 173 LEU A C 1
ATOM 1374 O O . LEU A 1 169 ? 35.698 35.926 37.073 1.00 24.57 173 LEU A O 1
ATOM 1379 N N . GLU A 1 170 ? 35.968 33.730 36.781 1.00 28.46 174 GLU A N 1
ATOM 1380 C CA . GLU A 1 170 ? 35.713 33.432 38.240 1.00 30.26 174 GLU A CA 1
ATOM 1381 C C . GLU A 1 170 ? 36.828 33.932 39.119 1.00 29.90 174 GLU A C 1
ATOM 1382 O O . GLU A 1 170 ? 36.568 34.552 40.154 1.00 31.56 174 GLU A O 1
ATOM 1388 N N . GLY A 1 171 ? 38.078 33.714 38.710 1.00 29.11 175 GLY A N 1
ATOM 1389 C CA . GLY A 1 171 ? 39.194 34.313 39.440 1.00 28.90 175 GLY A CA 1
ATOM 1390 C C . GLY A 1 171 ? 39.137 35.834 39.528 1.00 27.90 175 GLY A C 1
ATOM 1391 O O . GLY A 1 171 ? 39.459 36.470 40.549 1.00 28.19 175 GLY A O 1
ATOM 1392 N N . LEU A 1 172 ? 38.749 36.467 38.433 1.00 27.63 176 LEU A N 1
ATOM 1393 C CA . LEU A 1 172 ? 38.641 37.907 38.445 1.00 26.31 176 LEU A CA 1
ATOM 1394 C C . LEU A 1 172 ? 37.556 38.382 39.445 1.00 26.21 176 LEU A C 1
ATOM 1395 O O . LEU A 1 172 ? 37.753 39.310 40.226 1.00 26.07 176 LEU A O 1
ATOM 1400 N N . GLU A 1 173 ? 36.371 37.814 39.346 1.00 26.13 177 GLU A N 1
ATOM 1401 C CA . GLU A 1 173 ? 35.286 38.128 40.327 1.00 27.84 177 GLU A CA 1
ATOM 1402 C C . GLU A 1 173 ? 35.764 37.897 41.805 1.00 27.24 177 GLU A C 1
ATOM 1403 O O . GLU A 1 173 ? 35.599 38.765 42.713 1.00 27.70 177 GLU A O 1
ATOM 1409 N N . ARG A 1 174 ? 36.352 36.727 42.045 1.00 28.56 178 ARG A N 1
ATOM 1410 C CA . ARG A 1 174 ? 36.911 36.426 43.377 1.00 29.72 178 ARG A CA 1
ATOM 1411 C C . ARG A 1 174 ? 37.960 37.424 43.837 1.00 29.93 178 ARG A C 1
ATOM 1412 O O . ARG A 1 174 ? 38.000 37.803 45.016 1.00 27.65 178 ARG A O 1
ATOM 1420 N N . GLY A 1 175 ? 38.859 37.837 42.944 1.00 29.48 179 GLY A N 1
ATOM 1421 C CA . GLY A 1 175 ? 39.899 38.787 43.392 1.00 29.33 179 GLY A CA 1
ATOM 1422 C C . GLY A 1 175 ? 39.329 40.173 43.668 1.00 29.72 179 GLY A C 1
ATOM 1423 O O . GLY A 1 175 ? 39.674 40.824 44.659 1.00 30.43 179 GLY A O 1
ATOM 1424 N N . ILE A 1 176 ? 38.391 40.634 42.832 1.00 29.43 180 ILE A N 1
ATOM 1425 C CA . ILE A 1 176 ? 37.758 41.930 43.127 1.00 29.25 180 ILE A CA 1
ATOM 1426 C C . ILE A 1 176 ? 37.068 41.838 44.532 1.00 30.67 180 ILE A C 1
ATOM 1427 O O . ILE A 1 176 ? 37.206 42.748 45.379 1.00 30.65 180 ILE A O 1
ATOM 1432 N N . GLU A 1 177 ? 36.326 40.769 44.745 1.00 31.29 181 GLU A N 1
ATOM 1433 C CA . GLU A 1 177 ? 35.637 40.604 46.035 1.00 33.74 181 GLU A CA 1
ATOM 1434 C C . GLU A 1 177 ? 36.621 40.541 47.246 1.00 33.00 181 GLU A C 1
ATOM 1435 O O . GLU A 1 177 ? 36.400 41.237 48.245 1.00 34.85 181 GLU A O 1
ATOM 1441 N N . GLU A 1 178 ? 37.696 39.769 47.089 1.00 32.28 182 GLU A N 1
ATOM 1442 C CA . GLU A 1 178 ? 38.753 39.595 48.083 1.00 33.88 182 GLU A CA 1
ATOM 1443 C C . GLU A 1 178 ? 39.488 40.902 48.354 1.00 34.18 182 GLU A C 1
ATOM 1444 O O . GLU A 1 178 ? 39.672 41.300 49.495 1.00 34.25 182 GLU A O 1
ATOM 1450 N N . VAL A 1 179 ? 39.878 41.604 47.287 1.00 32.38 183 VAL A N 1
ATOM 1451 C CA . VAL A 1 179 ? 40.450 42.953 47.416 1.00 30.88 183 VAL A CA 1
ATOM 1452 C C . VAL A 1 179 ? 39.509 44.040 47.842 1.00 28.91 183 VAL A C 1
ATOM 1453 O O . VAL A 1 179 ? 39.917 44.932 48.530 1.00 26.63 183 VAL A O 1
ATOM 1457 N N . GLY A 1 180 ? 38.257 44.001 47.429 1.00 29.90 184 GLY A N 1
ATOM 1458 C CA . GLY A 1 180 ? 37.341 45.134 47.672 1.00 30.60 184 GLY A CA 1
ATOM 1459 C C . GLY A 1 180 ? 37.254 46.018 46.421 1.00 32.52 184 GLY A C 1
ATOM 1460 O O . GLY A 1 180 ? 38.256 46.615 46.038 1.00 31.79 184 GLY A O 1
ATOM 1461 N N . PRO A 1 181 ? 36.059 46.131 45.811 1.00 32.55 185 PRO A N 1
ATOM 1462 C CA . PRO A 1 181 ? 36.028 46.853 44.527 1.00 32.31 185 PRO A CA 1
ATOM 1463 C C . PRO A 1 181 ? 36.376 48.346 44.581 1.00 32.87 185 PRO A C 1
ATOM 1464 O O . PRO A 1 181 ? 36.799 48.919 43.531 1.00 32.81 185 PRO A O 1
ATOM 1468 N N . ASN A 1 182 ? 36.280 48.980 45.762 1.00 30.76 186 ASN A N 1
ATOM 1469 C CA . ASN A 1 182 ? 36.801 50.325 45.892 1.00 30.77 186 ASN A CA 1
ATOM 1470 C C . ASN A 1 182 ? 38.295 50.423 45.666 1.00 28.45 186 ASN A C 1
ATOM 1471 O O . ASN A 1 182 ? 38.782 51.496 45.387 1.00 28.50 186 ASN A O 1
ATOM 1476 N N . ASN A 1 183 ? 38.994 49.313 45.860 1.00 27.71 187 ASN A N 1
ATOM 1477 C CA . ASN A 1 183 ? 40.441 49.266 45.834 1.00 28.66 187 ASN A CA 1
ATOM 1478 C C . ASN A 1 183 ? 41.049 48.767 44.491 1.00 27.30 187 ASN A C 1
ATOM 1479 O O . ASN A 1 183 ? 42.207 48.441 44.401 1.00 27.20 187 ASN A O 1
ATOM 1484 N N . VAL A 1 184 ? 40.225 48.696 43.457 1.00 27.56 188 VAL A N 1
ATOM 1485 C CA . VAL A 1 184 ? 40.677 48.070 42.204 1.00 26.68 188 VAL A CA 1
ATOM 1486 C C . VAL A 1 184 ? 40.612 49.186 41.202 1.00 25.75 188 VAL A C 1
ATOM 1487 O O . VAL A 1 184 ? 39.519 49.530 40.736 1.00 28.44 188 VAL A O 1
ATOM 1491 N N . PRO A 1 185 ? 41.760 49.799 40.907 1.00 24.82 189 PRO A N 1
ATOM 1492 C CA . PRO A 1 185 ? 41.682 51.053 40.126 1.00 24.16 189 PRO A CA 1
ATOM 1493 C C . PRO A 1 185 ? 41.413 50.851 38.591 1.00 21.84 189 PRO A C 1
ATOM 1494 O O . PRO A 1 185 ? 40.860 51.736 37.953 1.00 22.48 189 PRO A O 1
ATOM 1498 N N . TYR A 1 186 ? 41.729 49.670 38.064 1.00 22.77 190 TYR A N 1
ATOM 1499 C CA . TYR A 1 186 ? 41.445 49.352 36.654 1.00 20.88 190 TYR A CA 1
ATOM 1500 C C . TYR A 1 186 ? 41.669 47.901 36.441 1.00 21.30 190 TYR A C 1
ATOM 1501 O O . TYR A 1 186 ? 42.364 47.231 37.186 1.00 23.26 190 TYR A O 1
ATOM 1510 N N . ILE A 1 187 ? 41.139 47.440 35.328 1.00 19.85 191 ILE A N 1
ATOM 1511 C CA . ILE A 1 187 ? 41.420 46.158 34.792 1.00 19.35 191 ILE A CA 1
ATOM 1512 C C . ILE A 1 187 ? 42.040 46.441 33.364 1.00 20.33 191 ILE A C 1
ATOM 1513 O O . ILE A 1 187 ? 41.474 47.222 32.599 1.00 20.06 191 ILE A O 1
ATOM 1518 N N . VAL A 1 188 ? 43.106 45.728 33.038 1.00 20.63 192 VAL A N 1
ATOM 1519 C CA . VAL A 1 188 ? 43.705 45.803 31.667 1.00 19.87 192 VAL A CA 1
ATOM 1520 C C . VAL A 1 188 ? 43.383 44.531 30.920 1.00 18.62 192 VAL A C 1
ATOM 1521 O O . VAL A 1 188 ? 43.688 43.395 31.356 1.00 18.59 192 VAL A O 1
ATOM 1525 N N . ALA A 1 189 ? 42.747 44.706 29.769 1.00 18.74 193 ALA A N 1
ATOM 1526 C CA . ALA A 1 189 ? 42.513 43.544 28.948 1.00 15.65 193 ALA A CA 1
ATOM 1527 C C . ALA A 1 189 ? 43.537 43.605 27.823 1.00 17.80 193 ALA A C 1
ATOM 1528 O O . ALA A 1 189 ? 43.451 44.517 26.981 1.00 15.46 193 ALA A O 1
ATOM 1530 N N . THR A 1 190 ? 44.454 42.644 27.797 1.00 17.49 194 THR A N 1
ATOM 1531 C CA . THR A 1 190 ? 45.576 42.622 26.850 1.00 16.49 194 THR A CA 1
ATOM 1532 C C . THR A 1 190 ? 45.241 41.740 25.658 1.00 16.37 194 THR A C 1
ATOM 1533 O O . THR A 1 190 ? 44.960 40.503 25.864 1.00 16.31 194 THR A O 1
ATOM 1537 N N . ILE A 1 191 ? 45.229 42.319 24.439 1.00 14.76 195 ILE A N 1
ATOM 1538 C CA . ILE A 1 191 ? 44.877 41.563 23.205 1.00 15.75 195 ILE A CA 1
ATOM 1539 C C . ILE A 1 191 ? 45.896 41.803 22.099 1.00 16.03 195 ILE A C 1
ATOM 1540 O O . ILE A 1 191 ? 46.338 42.945 21.910 1.00 17.38 195 ILE A O 1
ATOM 1545 N N . THR A 1 192 ? 46.344 40.731 21.434 1.00 16.12 196 THR A N 1
ATOM 1546 C CA . THR A 1 192 ? 46.343 39.353 22.039 1.00 15.41 196 THR A CA 1
ATOM 1547 C C . THR A 1 192 ? 47.171 39.368 23.352 1.00 17.97 196 THR A C 1
ATOM 1548 O O . THR A 1 192 ? 47.996 40.291 23.589 1.00 16.66 196 THR A O 1
ATOM 1552 N N . SER A 1 193 ? 46.995 38.333 24.192 1.00 18.50 197 SER A N 1
ATOM 1553 C CA . SER A 1 193 ? 47.558 38.332 25.562 1.00 18.90 197 SER A CA 1
ATOM 1554 C C . SER A 1 193 ? 49.019 37.925 25.447 1.00 20.77 197 SER A C 1
ATOM 1555 O O . SER A 1 193 ? 49.348 37.117 24.597 1.00 20.23 197 SER A O 1
ATOM 1558 N N . ASN A 1 194 ? 49.871 38.411 26.347 1.00 21.92 198 ASN A N 1
ATOM 1559 C CA . ASN A 1 194 ? 51.239 38.029 26.303 1.00 24.56 198 ASN A CA 1
ATOM 1560 C C . ASN A 1 194 ? 51.557 36.718 27.045 1.00 25.55 198 ASN A C 1
ATOM 1561 O O . ASN A 1 194 ? 52.691 36.268 26.992 1.00 27.51 198 ASN A O 1
ATOM 1566 N N . SER A 1 195 ? 50.551 36.045 27.603 1.00 24.16 199 SER A N 1
ATOM 1567 C CA . SER A 1 195 ? 50.790 34.704 28.131 1.00 25.22 199 SER A CA 1
ATOM 1568 C C . SER A 1 195 ? 51.200 33.720 27.042 1.00 24.93 199 SER A C 1
ATOM 1569 O O . SER A 1 195 ? 50.754 33.758 25.869 1.00 25.15 199 SER A O 1
ATOM 1572 N N . ALA A 1 196 ? 52.108 32.821 27.406 1.00 24.14 200 ALA A N 1
ATOM 1573 C CA . ALA A 1 196 ? 52.376 31.661 26.589 1.00 21.39 200 ALA A CA 1
ATOM 1574 C C . ALA A 1 196 ? 52.764 32.015 25.149 1.00 21.32 200 ALA A C 1
ATOM 1575 O O . ALA A 1 196 ? 52.335 31.362 24.208 1.00 21.31 200 ALA A O 1
ATOM 1577 N N . GLY A 1 197 ? 53.616 33.025 24.950 1.00 23.13 201 GLY A N 1
ATOM 1578 C CA . GLY A 1 197 ? 54.011 33.268 23.520 1.00 20.92 201 GLY A CA 1
ATOM 1579 C C . GLY A 1 197 ? 53.035 34.113 22.711 1.00 21.47 201 GLY A C 1
ATOM 1580 O O . GLY A 1 197 ? 53.351 34.453 21.556 1.00 19.03 201 GLY A O 1
ATOM 1581 N N . GLY A 1 198 ? 51.905 34.529 23.299 1.00 19.85 202 GLY A N 1
ATOM 1582 C CA . GLY A 1 198 ? 50.949 35.350 22.562 1.00 19.75 202 GLY A CA 1
ATOM 1583 C C . GLY A 1 198 ? 49.691 34.507 22.258 1.00 19.39 202 GLY A C 1
ATOM 1584 O O . GLY A 1 198 ? 49.762 33.535 21.532 1.00 19.13 202 GLY A O 1
ATOM 1585 N N . GLN A 1 199 ? 48.574 34.811 22.911 1.00 18.07 203 GLN A N 1
ATOM 1586 C CA . GLN A 1 199 ? 47.367 33.924 22.756 1.00 17.89 203 GLN A CA 1
ATOM 1587 C C . GLN A 1 199 ? 46.147 34.793 22.706 1.00 16.60 203 GLN A C 1
ATOM 1588 O O . GLN A 1 199 ? 46.064 35.771 23.458 1.00 16.33 203 GLN A O 1
ATOM 1594 N N . PRO A 1 200 ? 45.186 34.445 21.849 1.00 16.20 204 PRO A N 1
ATOM 1595 C CA . PRO A 1 200 ? 44.083 35.357 21.689 1.00 16.11 204 PRO A CA 1
ATOM 1596 C C . PRO A 1 200 ? 43.039 35.282 22.802 1.00 18.12 204 PRO A C 1
ATOM 1597 O O . PRO A 1 200 ? 43.025 34.316 23.594 1.00 19.30 204 PRO A O 1
ATOM 1601 N N . VAL A 1 201 ? 42.179 36.275 22.795 1.00 16.04 205 VAL A N 1
ATOM 1602 C CA . VAL A 1 201 ? 41.123 36.533 23.770 1.00 17.03 205 VAL A CA 1
ATOM 1603 C C . VAL A 1 201 ? 39.818 36.552 23.029 1.00 17.68 205 VAL A C 1
ATOM 1604 O O . VAL A 1 201 ? 39.676 37.329 22.075 1.00 17.64 205 VAL A O 1
ATOM 1608 N N . SER A 1 202 ? 38.804 35.727 23.461 1.00 16.08 206 SER A N 1
ATOM 1609 C CA . SER A 1 202 ? 37.561 35.729 22.722 1.00 16.96 206 SER A CA 1
ATOM 1610 C C . SER A 1 202 ? 36.701 36.944 22.992 1.00 15.75 206 SER A C 1
ATOM 1611 O O . SER A 1 202 ? 36.757 37.545 24.076 1.00 17.75 206 SER A O 1
ATOM 1614 N N . LEU A 1 203 ? 35.866 37.299 22.025 1.00 16.62 207 LEU A N 1
ATOM 1615 C CA . LEU A 1 203 ? 34.870 38.353 22.285 1.00 17.40 207 LEU A CA 1
ATOM 1616 C C . LEU A 1 203 ? 33.870 37.985 23.376 1.00 19.02 207 LEU A C 1
ATOM 1617 O O . LEU A 1 203 ? 33.446 38.850 24.146 1.00 18.19 207 LEU A O 1
ATOM 1622 N N . ALA A 1 204 ? 33.485 36.713 23.430 1.00 19.18 208 ALA A N 1
ATOM 1623 C CA . ALA A 1 204 ? 32.546 36.249 24.491 1.00 20.18 208 ALA A CA 1
ATOM 1624 C C . ALA A 1 204 ? 33.198 36.509 25.825 1.00 19.40 208 ALA A C 1
ATOM 1625 O O . ALA A 1 204 ? 32.563 36.989 26.757 1.00 19.74 208 ALA A O 1
ATOM 1627 N N . ASN A 1 205 ? 34.503 36.235 25.910 1.00 18.06 209 ASN A N 1
ATOM 1628 C CA . ASN A 1 205 ? 35.268 36.493 27.125 1.00 18.62 209 ASN A CA 1
ATOM 1629 C C . ASN A 1 205 ? 35.396 37.947 27.526 1.00 19.29 209 ASN A C 1
ATOM 1630 O O . ASN A 1 205 ? 35.195 38.349 28.710 1.00 18.65 209 ASN A O 1
ATOM 1635 N N . LEU A 1 206 ? 35.694 38.802 26.535 1.00 19.07 210 LEU A N 1
ATOM 1636 C CA . LEU A 1 206 ? 35.772 40.244 26.841 1.00 19.27 210 LEU A CA 1
ATOM 1637 C C . LEU A 1 206 ? 34.426 40.792 27.311 1.00 20.79 210 LEU A C 1
ATOM 1638 O O . LEU A 1 206 ? 34.405 41.624 28.234 1.00 23.20 210 LEU A O 1
ATOM 1643 N N . LYS A 1 207 ? 33.330 40.311 26.710 1.00 21.48 211 LYS A N 1
ATOM 1644 C CA . LYS A 1 207 ? 31.979 40.798 27.077 1.00 22.27 211 LYS A CA 1
ATOM 1645 C C . LYS A 1 207 ? 31.734 40.431 28.542 1.00 21.55 211 LYS A C 1
ATOM 1646 O O . LYS A 1 207 ? 31.286 41.261 29.342 1.00 23.07 211 LYS A O 1
ATOM 1652 N N . ALA A 1 208 ? 31.991 39.174 28.862 1.00 21.73 212 ALA A N 1
ATOM 1653 C CA . ALA A 1 208 ? 31.797 38.660 30.232 1.00 21.33 212 ALA A CA 1
ATOM 1654 C C . ALA A 1 208 ? 32.660 39.398 31.224 1.00 21.74 212 ALA A C 1
ATOM 1655 O O . ALA A 1 208 ? 32.250 39.697 32.381 1.00 20.05 212 ALA A O 1
ATOM 1657 N N . MET A 1 209 ? 33.893 39.686 30.805 1.00 19.66 213 MET A N 1
ATOM 1658 C CA . MET A 1 209 ? 34.791 40.480 31.639 1.00 20.22 213 MET A CA 1
ATOM 1659 C C . MET A 1 209 ? 34.266 41.876 31.843 1.00 19.57 213 MET A C 1
ATOM 1660 O O . MET A 1 209 ? 34.314 42.419 32.945 1.00 20.40 213 MET A O 1
ATOM 1665 N N . TYR A 1 210 ? 33.786 42.492 30.767 1.00 19.88 214 TYR A N 1
ATOM 1666 C CA . TYR A 1 210 ? 33.363 43.882 30.848 1.00 20.18 214 TYR A CA 1
ATOM 1667 C C . TYR A 1 210 ? 32.050 43.947 31.692 1.00 21.78 214 TYR A C 1
ATOM 1668 O O . TYR A 1 210 ? 31.796 44.940 32.358 1.00 22.91 214 TYR A O 1
ATOM 1677 N N . SER A 1 211 ? 31.191 42.943 31.550 1.00 23.36 215 SER A N 1
ATOM 1678 C CA . SER A 1 211 ? 30.000 42.789 32.467 1.00 24.08 215 SER A CA 1
ATOM 1679 C C . SER A 1 211 ? 30.406 42.805 33.925 1.00 23.81 215 SER A C 1
ATOM 1680 O O . SER A 1 211 ? 29.796 43.531 34.694 1.00 23.20 215 SER A O 1
ATOM 1683 N N . ILE A 1 212 ? 31.462 42.088 34.293 1.00 22.50 216 ILE A N 1
ATOM 1684 C CA . ILE A 1 212 ? 31.990 42.079 35.660 1.00 23.51 216 ILE A CA 1
ATOM 1685 C C . ILE A 1 212 ? 32.509 43.456 36.084 1.00 25.57 216 ILE A C 1
ATOM 1686 O O . ILE A 1 212 ? 32.181 43.992 37.171 1.00 24.13 216 ILE A O 1
ATOM 1691 N N . ALA A 1 213 ? 33.291 44.098 35.207 1.00 25.30 217 ALA A N 1
ATOM 1692 C CA . ALA A 1 213 ? 33.841 45.393 35.504 1.00 23.55 217 ALA A CA 1
ATOM 1693 C C . ALA A 1 213 ? 32.753 46.489 35.618 1.00 25.38 217 ALA A C 1
ATOM 1694 O O . ALA A 1 213 ? 32.847 47.352 36.496 1.00 26.89 217 ALA A O 1
ATOM 1696 N N . LYS A 1 214 ? 31.707 46.439 34.782 1.00 26.38 218 LYS A N 1
ATOM 1697 C CA . LYS A 1 214 ? 30.673 47.473 34.779 1.00 27.89 218 LYS A CA 1
ATOM 1698 C C . LYS A 1 214 ? 29.862 47.328 36.108 1.00 28.54 218 LYS A C 1
ATOM 1699 O O . LYS A 1 214 ? 29.457 48.321 36.701 1.00 29.45 218 LYS A O 1
ATOM 1705 N N . LYS A 1 215 ? 29.705 46.085 36.547 1.00 27.93 219 LYS A N 1
ATOM 1706 C CA . LYS A 1 215 ? 28.894 45.782 37.763 1.00 28.94 219 LYS A CA 1
ATOM 1707 C C . LYS A 1 215 ? 29.546 46.456 38.939 1.00 29.07 219 LYS A C 1
ATOM 1708 O O . LYS A 1 215 ? 28.884 47.184 39.720 1.00 29.38 219 LYS A O 1
ATOM 1714 N N . TYR A 1 216 ? 30.867 46.325 38.997 1.00 28.88 220 TYR A N 1
ATOM 1715 C CA . TYR A 1 216 ? 31.654 47.043 39.990 1.00 28.03 220 TYR A CA 1
ATOM 1716 C C . TYR A 1 216 ? 32.095 48.434 39.628 1.00 27.36 220 TYR A C 1
ATOM 1717 O O . TYR A 1 216 ? 32.826 49.079 40.399 1.00 27.37 220 TYR A O 1
ATOM 1726 N N . ASP A 1 217 ? 31.709 48.931 38.455 1.00 26.36 221 ASP A N 1
ATOM 1727 C CA . ASP A 1 217 ? 32.183 50.282 38.030 1.00 25.69 221 ASP A CA 1
ATOM 1728 C C . ASP A 1 217 ? 33.725 50.446 38.106 1.00 25.40 221 ASP A C 1
ATOM 1729 O O . ASP A 1 217 ? 34.252 51.487 38.524 1.00 27.31 221 ASP A O 1
ATOM 1734 N N . ILE A 1 218 ? 34.442 49.430 37.635 1.00 23.67 222 ILE A N 1
ATOM 1735 C CA . ILE A 1 218 ? 35.888 49.447 37.501 1.00 21.07 222 ILE A CA 1
ATOM 1736 C C . ILE A 1 218 ? 36.300 49.761 35.996 1.00 20.00 222 ILE A C 1
ATOM 1737 O O . ILE A 1 218 ? 35.824 49.116 35.071 1.00 19.65 222 ILE A O 1
ATOM 1742 N N . PRO A 1 219 ? 37.103 50.817 35.775 1.00 21.96 223 PRO A N 1
ATOM 1743 C CA . PRO A 1 219 ? 37.602 51.148 34.375 1.00 19.79 223 PRO A CA 1
ATOM 1744 C C . PRO A 1 219 ? 38.266 49.978 33.739 1.00 18.42 223 PRO A C 1
ATOM 1745 O O . PRO A 1 219 ? 39.129 49.363 34.377 1.00 21.15 223 PRO A O 1
ATOM 1749 N N . VAL A 1 220 ? 37.971 49.735 32.450 1.00 18.43 224 VAL A N 1
ATOM 1750 C CA . VAL A 1 220 ? 38.669 48.698 31.735 1.00 17.81 224 VAL A CA 1
ATOM 1751 C C . VAL A 1 220 ? 39.511 49.391 30.591 1.00 18.39 224 VAL A C 1
ATOM 1752 O O . VAL A 1 220 ? 38.983 50.142 29.832 1.00 17.86 224 VAL A O 1
ATOM 1756 N N . VAL A 1 221 ? 40.780 49.082 30.544 1.00 17.88 225 VAL A N 1
ATOM 1757 C CA . VAL A 1 221 ? 41.698 49.627 29.535 1.00 18.62 225 VAL A CA 1
ATOM 1758 C C . VAL A 1 221 ? 42.072 48.469 28.604 1.00 16.94 225 VAL A C 1
ATOM 1759 O O . VAL A 1 221 ? 42.586 47.451 29.060 1.00 16.96 225 VAL A O 1
ATOM 1763 N N . MET A 1 222 ? 41.845 48.641 27.294 1.00 16.14 226 MET A N 1
ATOM 1764 C CA . MET A 1 222 ? 42.253 47.570 26.396 1.00 16.68 226 MET A CA 1
ATOM 1765 C C . MET A 1 222 ? 43.713 47.822 26.017 1.00 16.33 226 MET A C 1
ATOM 1766 O O . MET A 1 222 ? 43.992 48.859 25.367 1.00 18.81 226 MET A O 1
ATOM 1771 N N . ASP A 1 223 ? 44.595 46.871 26.281 1.00 15.52 227 ASP A N 1
ATOM 1772 C CA . ASP A 1 223 ? 45.998 47.001 25.911 1.00 17.13 227 ASP A CA 1
ATOM 1773 C C . ASP A 1 223 ? 46.115 46.370 24.531 1.00 17.96 227 ASP A C 1
ATOM 1774 O O . ASP A 1 223 ? 45.959 45.157 24.383 1.00 19.68 227 ASP A O 1
ATOM 1779 N N . SER A 1 224 ? 46.374 47.235 23.531 1.00 16.34 228 SER A N 1
ATOM 1780 C CA . SER A 1 224 ? 45.890 46.907 22.142 1.00 18.22 228 SER A CA 1
ATOM 1781 C C . SER A 1 224 ? 46.963 46.808 21.075 1.00 16.82 228 SER A C 1
ATOM 1782 O O . SER A 1 224 ? 46.611 46.987 19.891 1.00 15.38 228 SER A O 1
ATOM 1785 N N . ALA A 1 225 ? 48.239 46.584 21.446 1.00 15.57 229 ALA A N 1
ATOM 1786 C CA . ALA A 1 225 ? 49.302 46.527 20.465 1.00 15.79 229 ALA A CA 1
ATOM 1787 C C . ALA A 1 225 ? 49.019 45.492 19.388 1.00 17.00 229 ALA A C 1
ATOM 1788 O O . ALA A 1 225 ? 49.327 45.708 18.177 1.00 14.73 229 ALA A O 1
ATOM 1790 N N . ARG A 1 226 ? 48.334 44.405 19.786 1.00 14.62 230 ARG A N 1
ATOM 1791 C CA . ARG A 1 226 ? 47.973 43.410 18.776 1.00 14.31 230 ARG A CA 1
ATOM 1792 C C . ARG A 1 226 ? 46.421 43.236 18.557 1.00 14.90 230 ARG A C 1
ATOM 1793 O O . ARG A 1 226 ? 45.910 42.113 18.455 1.00 14.15 230 ARG A O 1
ATOM 1801 N N . PHE A 1 227 ? 45.713 44.343 18.405 1.00 12.26 231 PHE A N 1
ATOM 1802 C CA . PHE A 1 227 ? 44.258 44.342 18.318 1.00 13.26 231 PHE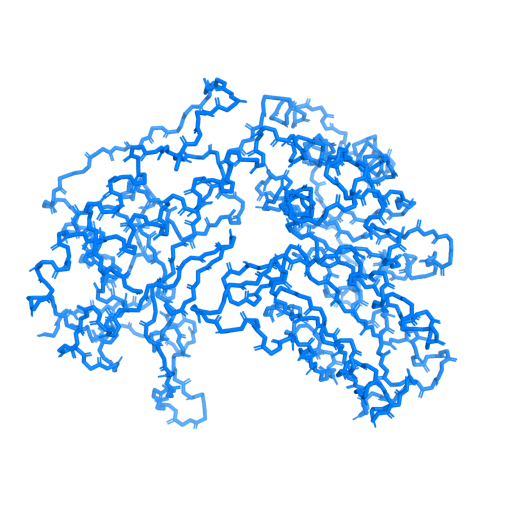 A CA 1
ATOM 1803 C C . PHE A 1 227 ? 43.789 43.602 17.072 1.00 13.73 231 PHE A C 1
ATOM 1804 O O . PHE A 1 227 ? 42.741 42.958 17.095 1.00 13.58 231 PHE A O 1
ATOM 1812 N N . ALA A 1 228 ? 44.560 43.673 15.968 1.00 13.90 232 ALA A N 1
ATOM 1813 C CA . ALA A 1 228 ? 44.141 43.124 14.668 1.00 11.98 232 ALA A CA 1
ATOM 1814 C C . ALA A 1 228 ? 44.372 41.636 14.624 1.00 11.14 232 ALA A C 1
ATOM 1815 O O . ALA A 1 228 ? 43.503 40.892 14.139 1.00 12.89 232 ALA A O 1
ATOM 1817 N N . GLU A 1 229 ? 45.508 41.171 15.128 1.00 11.49 233 GLU A N 1
ATOM 1818 C CA . GLU A 1 229 ? 45.731 39.726 15.206 1.00 12.41 233 GLU A CA 1
ATOM 1819 C C . GLU A 1 229 ? 44.666 39.117 16.141 1.00 14.69 233 GLU A C 1
ATOM 1820 O O . GLU A 1 229 ? 44.166 38.038 15.842 1.00 14.55 233 GLU A O 1
ATOM 1826 N N . ASN A 1 230 ? 44.305 39.848 17.186 1.00 13.76 234 ASN A N 1
ATOM 1827 C CA . ASN A 1 230 ? 43.267 39.299 18.088 1.00 14.91 234 ASN A CA 1
ATOM 1828 C C . ASN A 1 230 ? 41.946 39.166 17.320 1.00 12.50 234 ASN A C 1
ATOM 1829 O O . ASN A 1 230 ? 41.287 38.110 17.380 1.00 13.46 234 ASN A O 1
ATOM 1834 N N . ALA A 1 231 ? 41.580 40.165 16.547 1.00 12.58 235 ALA A N 1
ATOM 1835 C CA . ALA A 1 231 ? 40.360 40.104 15.722 1.00 13.46 235 ALA A CA 1
ATOM 1836 C C . ALA A 1 231 ? 40.418 38.998 14.741 1.00 13.91 235 ALA A C 1
ATOM 1837 O O . ALA A 1 231 ? 39.376 38.342 14.446 1.00 12.06 235 ALA A O 1
ATOM 1839 N N . TYR A 1 232 ? 41.597 38.787 14.147 1.00 11.88 236 TYR A N 1
ATOM 1840 C CA . TYR A 1 232 ? 41.729 37.707 13.167 1.00 13.93 236 TYR A CA 1
ATOM 1841 C C . TYR A 1 232 ? 41.490 36.332 13.855 1.00 14.48 236 TYR A C 1
ATOM 1842 O O . TYR A 1 232 ? 40.835 35.404 13.253 1.00 15.33 236 TYR A O 1
ATOM 1851 N N . PHE A 1 233 ? 42.081 36.164 15.036 1.00 12.66 237 PHE A N 1
ATOM 1852 C CA . PHE A 1 233 ? 41.835 34.895 15.740 1.00 15.34 237 PHE A CA 1
ATOM 1853 C C . PHE A 1 233 ? 40.352 34.677 16.081 1.00 16.57 237 PHE A C 1
ATOM 1854 O O . PHE A 1 233 ? 39.876 33.503 16.074 1.00 16.25 237 PHE A O 1
ATOM 1862 N N . ILE A 1 234 ? 39.661 35.763 16.458 1.00 16.87 238 ILE A N 1
ATOM 1863 C CA . ILE A 1 234 ? 38.199 35.672 16.73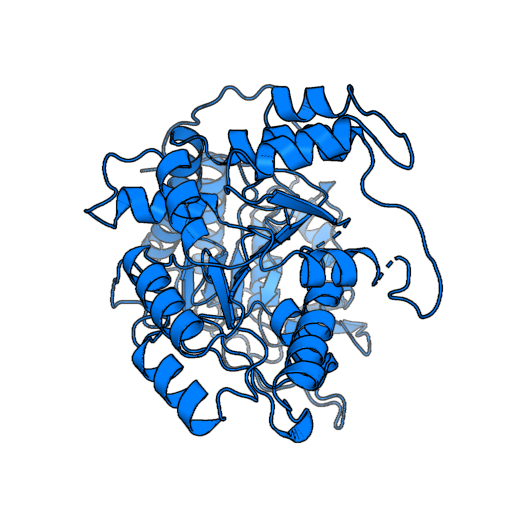0 1.00 17.93 238 ILE A CA 1
ATOM 1864 C C . ILE A 1 234 ? 37.497 35.262 15.446 1.00 16.70 238 ILE A C 1
ATOM 1865 O O . ILE A 1 234 ? 36.641 34.332 15.439 1.00 19.51 238 ILE A O 1
ATOM 1870 N N . LYS A 1 235 ? 37.855 35.890 14.320 1.00 14.48 239 LYS A N 1
ATOM 1871 C CA . LYS A 1 235 ? 37.213 35.566 13.048 1.00 17.17 239 LYS A CA 1
ATOM 1872 C C . LYS A 1 235 ? 37.472 34.104 12.676 1.00 17.16 239 LYS A C 1
ATOM 1873 O O . LYS A 1 235 ? 36.537 33.405 12.168 1.00 18.14 239 LYS A O 1
ATOM 1879 N N . GLN A 1 236 ? 38.677 33.618 12.951 1.00 17.28 240 GLN A N 1
ATOM 1880 C CA . GLN A 1 236 ? 39.062 32.287 12.541 1.00 19.06 240 GLN A CA 1
ATOM 1881 C C . GLN A 1 236 ? 38.469 31.238 13.524 1.00 20.72 240 GLN A C 1
ATOM 1882 O O . GLN A 1 236 ? 38.075 30.128 13.084 1.00 22.81 240 GLN A O 1
ATOM 1888 N N . ARG A 1 237 ? 38.426 31.528 14.823 1.00 17.61 241 ARG A N 1
ATOM 1889 C CA . ARG A 1 237 ? 38.124 30.459 15.775 1.00 20.42 241 ARG A CA 1
ATOM 1890 C C . ARG A 1 237 ? 36.823 30.650 16.566 1.00 21.34 241 ARG A C 1
ATOM 1891 O O . ARG A 1 237 ? 36.332 29.690 17.159 1.00 21.41 241 ARG A O 1
ATOM 1899 N N . GLU A 1 238 ? 36.283 31.882 16.654 1.00 19.41 242 GLU A N 1
ATOM 1900 C CA . GLU A 1 238 ? 35.056 32.086 17.482 1.00 18.83 242 GLU A CA 1
ATOM 1901 C C . GLU A 1 238 ? 33.863 32.041 16.521 1.00 20.38 242 GLU A C 1
ATOM 1902 O O . GLU A 1 238 ? 33.670 32.938 15.716 1.00 18.70 242 GLU A O 1
ATOM 1908 N N . ALA A 1 239 ? 33.070 30.952 16.544 1.00 18.82 243 ALA A N 1
ATOM 1909 C CA . ALA A 1 239 ? 32.175 30.705 15.448 1.00 18.19 243 ALA A CA 1
ATOM 1910 C C . ALA A 1 239 ? 31.195 31.810 15.179 1.00 16.64 243 ALA A C 1
ATOM 1911 O O . ALA A 1 239 ? 30.860 32.050 14.038 1.00 17.99 243 ALA A O 1
ATOM 1913 N N . GLU A 1 240 ? 30.744 32.491 16.215 1.00 18.16 244 GLU A N 1
ATOM 1914 C CA . GLU A 1 240 ? 29.751 33.569 16.059 1.00 20.62 244 GLU A CA 1
ATOM 1915 C C . GLU A 1 240 ? 30.203 34.686 15.071 1.00 20.06 244 GLU A C 1
ATOM 1916 O O . GLU A 1 240 ? 29.388 35.358 14.365 1.00 18.70 244 GLU A O 1
ATOM 1922 N N . TYR A 1 241 ? 31.537 34.834 15.000 1.00 19.79 245 TYR A N 1
ATOM 1923 C CA . TYR A 1 241 ? 32.158 35.982 14.247 1.00 20.13 245 TYR A CA 1
ATOM 1924 C C . TYR A 1 241 ? 32.782 35.578 12.955 1.00 19.89 245 TYR A C 1
ATOM 1925 O O . TYR A 1 241 ? 33.373 36.404 12.251 1.00 21.48 245 TYR A O 1
ATOM 1934 N N . LYS A 1 242 ? 32.522 34.332 12.523 1.00 20.53 246 LYS A N 1
ATOM 1935 C CA . LYS A 1 242 ? 33.170 33.782 11.322 1.00 21.56 246 LYS A CA 1
ATOM 1936 C C . LYS A 1 242 ? 32.968 34.586 10.068 1.00 21.28 246 LYS A C 1
ATOM 1937 O O . LYS A 1 242 ? 33.879 34.685 9.276 1.00 20.72 246 LYS A O 1
ATOM 1943 N N . ASP A 1 243 ? 31.795 35.196 9.887 1.00 21.09 247 ASP A N 1
ATOM 1944 C CA . ASP A 1 243 ? 31.542 35.927 8.656 1.00 21.09 247 ASP A CA 1
ATOM 1945 C C . ASP A 1 243 ? 31.612 37.426 8.922 1.00 20.13 247 ASP A C 1
ATOM 1946 O O . ASP A 1 243 ? 31.137 38.204 8.134 1.00 21.62 247 ASP A O 1
ATOM 1951 N N . TRP A 1 244 ? 32.141 37.845 10.056 1.00 17.41 248 TRP A N 1
ATOM 1952 C CA . TRP A 1 244 ? 32.194 39.292 10.286 1.00 17.28 248 TRP A CA 1
ATOM 1953 C C . TRP A 1 244 ? 33.536 39.760 9.753 1.00 14.77 248 TRP A C 1
ATOM 1954 O O . TRP A 1 244 ? 34.530 38.988 9.712 1.00 17.21 248 TRP A O 1
ATOM 1965 N N . THR A 1 245 ? 33.604 41.004 9.346 1.00 16.32 249 THR A N 1
ATOM 1966 C CA . THR A 1 245 ? 34.937 41.557 8.931 1.00 15.93 249 THR A CA 1
ATOM 1967 C C . THR A 1 245 ? 35.803 41.877 10.134 1.00 15.12 249 THR A C 1
ATOM 1968 O O . THR A 1 245 ? 35.318 41.964 11.273 1.00 15.45 249 THR A O 1
ATOM 1972 N N . ILE A 1 246 ? 37.126 42.045 9.893 1.00 14.49 250 ILE A N 1
ATOM 1973 C CA . ILE A 1 246 ? 38.020 42.407 10.956 1.00 13.08 250 ILE A CA 1
ATOM 1974 C C . ILE A 1 246 ? 37.565 43.744 11.545 1.00 13.77 250 ILE A C 1
ATOM 1975 O O . ILE A 1 246 ? 37.575 43.928 12.775 1.00 15.03 250 ILE A O 1
ATOM 1980 N N . GLU A 1 247 ? 37.127 44.644 10.683 1.00 13.95 251 GLU A N 1
ATOM 1981 C CA . GLU A 1 247 ? 36.695 45.998 11.176 1.00 15.98 251 GLU A CA 1
ATOM 1982 C C . GLU A 1 247 ? 35.441 45.843 12.054 1.00 16.56 251 GLU A C 1
ATOM 1983 O O . GLU A 1 247 ? 35.279 46.498 13.119 1.00 15.65 251 GLU A O 1
ATOM 1989 N N . GLN A 1 248 ? 34.518 44.985 11.600 1.00 15.38 252 GLN A N 1
ATOM 1990 C CA . GLN A 1 248 ? 33.308 44.740 12.471 1.00 14.76 252 GLN A CA 1
ATOM 1991 C C . GLN A 1 248 ? 33.652 44.104 13.817 1.00 13.13 252 GLN A C 1
ATOM 1992 O O . GLN A 1 248 ? 33.128 44.482 14.848 1.00 14.42 252 GLN A O 1
ATOM 1998 N N . ILE A 1 249 ? 34.575 43.134 13.868 1.00 13.75 253 ILE A N 1
ATOM 1999 C CA . ILE A 1 249 ? 34.929 42.473 15.118 1.00 13.52 253 ILE A CA 1
ATOM 2000 C C . ILE A 1 249 ? 35.617 43.488 16.054 1.00 14.23 253 ILE A C 1
ATOM 2001 O O . ILE A 1 249 ? 35.470 43.456 17.259 1.00 14.35 253 ILE A O 1
ATOM 2006 N N . THR A 1 250 ? 36.406 44.358 15.436 1.00 13.58 254 THR A N 1
ATOM 2007 C CA . THR A 1 250 ? 37.167 45.345 16.216 1.00 14.41 254 THR A CA 1
ATOM 2008 C C . THR A 1 250 ? 36.203 46.381 16.818 1.00 15.07 254 THR A C 1
ATOM 2009 O O . THR A 1 250 ? 36.320 46.721 18.024 1.00 16.02 254 THR A O 1
ATOM 2013 N N . ARG A 1 251 ? 35.276 46.872 16.005 1.00 15.28 255 ARG A N 1
ATOM 2014 C CA . ARG A 1 251 ? 34.280 47.806 16.583 1.00 17.17 255 ARG A CA 1
ATOM 2015 C C . ARG A 1 251 ? 33.499 47.136 17.716 1.00 16.96 255 ARG A C 1
ATOM 2016 O O . ARG A 1 251 ? 33.350 47.691 18.844 1.00 15.62 255 ARG A O 1
ATOM 2024 N N . GLU A 1 252 ? 33.132 45.889 17.493 1.00 15.29 256 GLU A N 1
ATOM 2025 C CA . GLU A 1 252 ? 32.354 45.163 18.552 1.00 16.53 256 GLU A CA 1
ATOM 2026 C C . GLU A 1 252 ? 33.210 44.909 19.761 1.00 15.23 256 GLU A C 1
ATOM 2027 O O . GLU A 1 252 ? 32.765 45.174 20.894 1.00 15.73 256 GLU A O 1
ATOM 2033 N N . THR A 1 253 ? 34.471 44.424 19.572 1.00 14.30 257 THR A N 1
ATOM 2034 C CA . THR A 1 253 ? 35.433 44.233 20.633 1.00 15.12 257 THR A CA 1
ATOM 2035 C C . THR A 1 253 ? 35.563 45.445 21.593 1.00 15.66 257 THR A C 1
ATOM 2036 O O . THR A 1 253 ? 35.571 45.291 22.827 1.00 15.71 257 THR A O 1
ATOM 2040 N N . TYR A 1 254 ? 35.700 46.628 21.025 1.00 15.56 258 TYR A N 1
ATOM 2041 C CA . TYR A 1 254 ? 35.986 47.804 21.800 1.00 15.79 258 TYR A CA 1
ATOM 2042 C C . TYR A 1 254 ? 34.753 48.318 22.559 1.00 16.66 258 TYR A C 1
ATOM 2043 O O . TYR A 1 254 ? 34.863 49.272 23.304 1.00 16.97 258 TYR A O 1
ATOM 2052 N N . LYS A 1 255 ? 33.599 47.720 22.343 1.00 16.34 259 LYS A N 1
ATOM 2053 C CA . LYS A 1 255 ? 32.476 48.086 23.253 1.00 18.64 259 LYS A CA 1
ATOM 2054 C C . LYS A 1 255 ? 32.813 47.625 24.626 1.00 17.70 259 LYS A C 1
ATOM 2055 O O . LYS A 1 255 ? 32.229 48.112 25.599 1.00 19.42 259 LYS A O 1
ATOM 2061 N N . TYR A 1 256 ? 33.703 46.641 24.738 1.00 18.49 260 TYR A N 1
ATOM 2062 C CA . TYR A 1 256 ? 33.970 45.939 26.058 1.00 18.27 260 TYR A CA 1
ATOM 2063 C C . TYR A 1 256 ? 35.217 46.432 26.791 1.00 17.35 260 TYR A C 1
ATOM 2064 O O . TYR A 1 256 ? 35.888 45.712 27.547 1.00 16.12 260 TYR A O 1
ATOM 2073 N N . ALA A 1 257 ? 35.480 47.720 26.557 1.00 17.76 261 ALA A N 1
ATOM 2074 C CA . ALA A 1 257 ? 36.460 48.485 27.358 1.00 16.68 261 ALA A CA 1
ATOM 2075 C C . ALA A 1 257 ? 35.968 49.944 27.429 1.00 16.09 261 ALA A C 1
ATOM 2076 O O . ALA A 1 257 ? 35.058 50.317 26.739 1.00 18.41 261 ALA A O 1
ATOM 2078 N N . ASP A 1 258 ? 36.585 50.745 28.309 1.00 16.18 262 ASP A N 1
ATOM 2079 C CA . ASP A 1 258 ? 36.241 52.192 28.503 1.00 17.87 262 ASP A CA 1
ATOM 2080 C C . ASP A 1 258 ? 37.285 53.092 27.827 1.00 16.76 262 ASP A C 1
ATOM 2081 O O . ASP A 1 258 ? 36.997 54.245 27.509 1.00 16.82 262 ASP A O 1
ATOM 2086 N N . MET A 1 259 ? 38.473 52.528 27.619 1.00 17.91 263 MET A N 1
ATOM 2087 C CA . MET A 1 259 ? 39.568 53.294 26.985 1.00 18.71 263 MET A CA 1
ATOM 2088 C C . MET A 1 259 ? 40.572 52.305 26.382 1.00 18.29 263 MET A C 1
ATOM 2089 O O . MET A 1 259 ? 40.406 51.104 26.536 1.00 17.21 263 MET A O 1
ATOM 2094 N N . LEU A 1 260 ? 41.532 52.786 25.575 1.00 16.61 264 LEU A N 1
ATOM 2095 C CA . LEU A 1 260 ? 42.534 51.826 25.072 1.00 14.97 264 LEU A CA 1
ATOM 2096 C C . LEU A 1 260 ? 43.906 52.456 25.201 1.00 16.42 264 LEU A C 1
ATOM 2097 O O . LEU A 1 260 ? 44.036 53.701 25.207 1.00 17.05 264 LEU A O 1
ATOM 2102 N N . ALA A 1 261 ? 44.902 51.609 25.364 1.00 17.78 265 ALA A N 1
ATOM 2103 C CA . ALA A 1 261 ? 46.285 52.025 25.263 1.00 18.90 265 ALA A CA 1
ATOM 2104 C C . ALA A 1 261 ? 47.021 51.102 24.322 1.00 19.49 265 ALA A C 1
ATOM 2105 O O . ALA A 1 261 ? 46.989 49.879 24.527 1.00 19.63 265 ALA A O 1
ATOM 2107 N N . MET A 1 262 ? 47.770 51.656 23.357 1.00 15.83 266 MET A N 1
ATOM 2108 C CA . MET A 1 262 ? 48.525 50.777 22.510 1.00 19.26 266 MET A CA 1
ATOM 2109 C C . MET A 1 262 ? 49.825 51.336 21.992 1.00 16.82 266 MET A C 1
ATOM 2110 O O . MET A 1 262 ? 49.920 52.489 21.796 1.00 16.67 266 MET A O 1
ATOM 2115 N N . SER A 1 263 ? 50.795 50.467 21.868 1.00 17.64 267 SER A N 1
ATOM 2116 C CA . SER A 1 263 ? 51.979 50.768 21.073 1.00 16.09 267 SER A CA 1
ATOM 2117 C C . SER A 1 263 ? 51.464 50.514 19.651 1.00 15.22 267 SER A C 1
ATOM 2118 O O . SER A 1 263 ? 50.839 49.481 19.382 1.00 15.18 267 SER A O 1
ATOM 2121 N N . ALA A 1 264 ? 51.760 51.465 18.744 1.00 14.27 268 ALA A N 1
ATOM 2122 C CA . ALA A 1 264 ? 51.396 51.316 17.336 1.00 13.83 268 ALA A CA 1
ATOM 2123 C C . ALA A 1 264 ? 52.459 50.532 16.579 1.00 13.53 268 ALA A C 1
ATOM 2124 O O . ALA A 1 264 ? 52.322 50.297 15.398 1.00 13.40 268 ALA A O 1
ATOM 2126 N N . LYS A 1 265 ? 53.487 50.095 17.267 1.00 14.98 269 LYS A N 1
ATOM 2127 C CA . LYS A 1 265 ? 54.678 49.501 16.606 1.00 16.53 269 LYS A CA 1
ATOM 2128 C C . LYS A 1 265 ? 54.592 48.016 16.289 1.00 15.83 269 LYS A C 1
ATOM 2129 O O . LYS A 1 265 ? 55.570 47.409 15.881 1.00 15.54 269 LYS A O 1
ATOM 2135 N N . LYS A 1 266 ? 53.416 47.440 16.494 1.00 13.45 270 LYS A N 1
ATOM 2136 C CA . LYS A 1 266 ? 53.209 46.027 16.148 1.00 14.50 270 LYS A CA 1
ATOM 2137 C C . LYS A 1 266 ? 52.148 45.975 15.038 1.00 14.53 270 LYS A C 1
ATOM 2138 O O . LYS A 1 266 ? 52.478 46.349 13.916 1.00 14.43 270 LYS A O 1
ATOM 2144 N N . ASP A 1 267 ? 50.878 45.597 15.351 1.00 12.06 271 ASP A N 1
ATOM 2145 C CA . ASP A 1 267 ? 49.861 45.467 14.314 1.00 13.54 271 ASP A CA 1
ATOM 2146 C C . ASP A 1 267 ? 49.569 46.746 13.472 1.00 13.67 271 ASP A C 1
ATOM 2147 O O . ASP A 1 267 ? 49.163 46.629 12.311 1.00 13.99 271 ASP A O 1
ATOM 2152 N N . ALA A 1 268 ? 49.838 47.949 14.001 1.00 13.49 272 ALA A N 1
ATOM 2153 C CA . ALA A 1 268 ? 49.506 49.179 13.249 1.00 13.93 272 ALA A CA 1
ATOM 2154 C C . ALA A 1 268 ? 50.650 49.556 12.295 1.00 12.13 272 ALA A C 1
ATOM 2155 O O . ALA A 1 268 ? 50.547 50.567 11.587 1.00 13.12 272 ALA A O 1
ATOM 2157 N N . MET A 1 269 ? 51.742 48.774 12.320 1.00 11.84 273 MET A N 1
ATOM 2158 C CA . MET A 1 269 ? 52.709 48.658 11.205 1.00 12.06 273 MET A CA 1
ATOM 2159 C C . MET A 1 269 ? 53.560 49.941 11.106 1.00 11.51 273 MET A C 1
ATOM 2160 O O . MET A 1 269 ? 54.042 50.245 10.033 1.00 13.36 273 MET A O 1
ATOM 2165 N N . VAL A 1 270 ? 53.774 50.641 12.220 1.00 11.04 274 VAL A N 1
ATOM 2166 C CA . VAL A 1 270 ? 54.676 51.845 12.174 1.00 12.12 274 VAL A CA 1
ATOM 2167 C C . VAL A 1 270 ? 55.875 51.703 13.122 1.00 14.68 274 VAL A C 1
ATOM 2168 O O . VAL A 1 270 ? 55.867 50.899 14.059 1.00 14.76 274 VAL A O 1
ATOM 2172 N N . PRO A 1 271 ? 56.950 52.466 12.863 1.00 15.12 275 PRO A N 1
ATOM 2173 C CA . PRO A 1 271 ? 58.144 52.278 13.671 1.00 17.91 275 PRO A CA 1
ATOM 2174 C C . PRO A 1 271 ? 58.130 53.241 14.842 1.00 21.30 275 PRO A C 1
ATOM 2175 O O . PRO A 1 271 ? 59.038 53.231 15.675 1.00 24.30 275 PRO A O 1
ATOM 2179 N N A MET A 1 272 ? 57.089 54.054 14.932 0.50 22.83 276 MET A N 1
ATOM 2180 N N B MET A 1 272 ? 57.119 54.092 14.930 0.50 23.13 276 MET A N 1
ATOM 2181 C CA A MET A 1 272 ? 57.021 55.048 15.976 0.50 23.71 276 MET A CA 1
ATOM 2182 C CA B MET A 1 272 ? 57.041 55.000 16.061 0.50 24.38 276 MET A CA 1
ATOM 2183 C C A MET A 1 272 ? 55.576 55.374 16.344 0.50 23.26 276 MET A C 1
ATOM 2184 C C B MET A 1 272 ? 55.599 55.368 16.356 0.50 23.63 276 MET A C 1
ATOM 2185 O O A MET A 1 272 ? 54.780 55.690 15.470 0.50 24.23 276 MET A O 1
ATOM 2186 O O B MET A 1 272 ? 54.837 55.707 15.454 0.50 24.52 276 MET A O 1
ATOM 2195 N N . GLY A 1 273 ? 55.267 55.403 17.635 1.00 22.88 277 GLY A N 1
ATOM 2196 C CA . GLY A 1 273 ? 53.978 55.987 18.052 1.00 22.37 277 GLY A CA 1
ATOM 2197 C C . GLY A 1 273 ? 53.143 55.001 18.936 1.00 19.33 277 GLY A C 1
ATOM 2198 O O . GLY A 1 273 ? 53.487 53.839 19.075 1.00 16.85 277 GLY A O 1
ATOM 2199 N N . GLY A 1 274 ? 52.069 55.537 19.477 1.00 19.27 278 GLY A N 1
ATOM 2200 C CA . GLY A 1 274 ? 51.137 54.810 20.355 1.00 16.69 278 GLY A CA 1
ATOM 2201 C C . GLY A 1 274 ? 49.930 55.691 20.497 1.00 17.59 278 GLY A C 1
ATOM 2202 O O . GLY A 1 274 ? 49.912 56.817 20.012 1.00 17.78 278 GLY A O 1
ATOM 2203 N N . LEU A 1 275 ? 48.897 55.195 21.210 1.00 14.65 279 LEU A N 1
ATOM 2204 C CA . LEU A 1 275 ? 47.693 55.930 21.378 1.00 15.16 279 LEU A CA 1
ATOM 2205 C C . LEU A 1 275 ? 47.182 55.677 22.810 1.00 14.30 279 LEU A C 1
ATOM 2206 O O . LEU A 1 275 ? 47.377 54.571 23.363 1.00 16.26 279 LEU A O 1
ATOM 2211 N N . LEU A 1 276 ? 46.514 56.676 23.351 1.00 15.32 280 LEU A N 1
ATOM 2212 C CA . LEU A 1 276 ? 45.762 56.501 24.644 1.00 15.04 280 LEU A CA 1
ATOM 2213 C C . LEU A 1 276 ? 44.429 57.142 24.325 1.00 15.92 280 LEU A C 1
ATOM 2214 O O . LEU A 1 276 ? 44.391 58.304 23.989 1.00 16.65 280 LEU A O 1
ATOM 2219 N N . CYS A 1 277 ? 43.324 56.372 24.331 1.00 15.44 281 CYS A N 1
ATOM 2220 C CA . CYS A 1 277 ? 42.063 56.833 23.789 1.00 15.01 281 CYS A CA 1
ATOM 2221 C C . CYS A 1 277 ? 40.930 56.498 24.757 1.00 16.01 281 CYS A C 1
ATOM 2222 O O . CYS A 1 277 ? 41.037 55.494 25.484 1.00 18.12 281 CYS A O 1
ATOM 2225 N N . MET A 1 278 ? 39.880 57.275 24.702 1.00 18.58 282 MET A N 1
ATOM 2226 C CA . MET A 1 278 ? 38.714 57.088 25.664 1.00 18.61 282 MET A CA 1
ATOM 2227 C C . MET A 1 278 ? 37.468 57.012 24.854 1.00 17.97 282 MET A C 1
ATOM 2228 O O . MET A 1 278 ? 37.286 57.763 23.884 1.00 17.76 282 MET A O 1
ATOM 2233 N N . LYS A 1 279 ? 36.585 56.066 25.227 1.00 18.72 283 LYS A N 1
ATOM 2234 C CA . LYS A 1 279 ? 35.437 55.799 24.394 1.00 17.97 283 LYS A CA 1
ATOM 2235 C C . LYS A 1 279 ? 34.452 56.910 24.242 1.00 20.16 283 LYS A C 1
ATOM 2236 O O . LYS A 1 279 ? 34.081 57.286 23.120 1.00 18.86 283 LYS A O 1
ATOM 2242 N N . ASP A 1 280 ? 33.911 57.415 25.364 1.00 24.27 284 ASP A N 1
ATOM 2243 C CA . ASP A 1 280 ? 32.802 58.369 25.223 1.00 24.43 284 ASP A CA 1
ATOM 2244 C C . ASP A 1 280 ? 32.860 59.360 26.415 1.00 25.81 284 ASP A C 1
ATOM 2245 O O . ASP A 1 280 ? 33.839 59.308 27.203 1.00 20.48 284 ASP A O 1
ATOM 2250 N N . ASP A 1 281 ? 31.872 60.289 26.493 1.00 25.38 285 ASP A N 1
ATOM 2251 C CA . ASP A 1 281 ? 31.928 61.408 27.472 1.00 29.77 285 ASP A CA 1
ATOM 2252 C C . ASP A 1 281 ? 31.968 60.926 28.912 1.00 29.31 285 ASP A C 1
ATOM 2253 O O . ASP A 1 281 ? 32.381 61.671 29.786 1.00 30.52 285 ASP A O 1
ATOM 2258 N N . SER A 1 282 ? 31.505 59.701 29.158 1.00 30.48 286 SER A N 1
ATOM 2259 C CA . SER A 1 282 ? 31.622 59.137 30.503 1.00 31.86 286 SER A CA 1
ATOM 2260 C C . SER A 1 282 ? 33.084 59.064 30.973 1.00 32.03 286 SER A C 1
ATOM 2261 O O . SER A 1 282 ? 33.351 59.107 32.187 1.00 32.28 286 SER A O 1
ATOM 2264 N N . PHE A 1 283 ? 34.034 59.057 30.028 1.00 30.83 287 PHE A N 1
ATOM 2265 C CA . PHE A 1 283 ? 35.455 59.094 30.384 1.00 29.52 287 PHE A CA 1
ATOM 2266 C C . PHE A 1 283 ? 36.154 60.413 29.969 1.00 29.75 287 PHE A C 1
ATOM 2267 O O . PHE A 1 283 ? 37.402 60.507 29.904 1.00 28.27 287 PHE A O 1
ATOM 2275 N N . PHE A 1 284 ? 35.331 61.434 29.741 1.00 30.60 288 PHE A N 1
ATOM 2276 C CA . PHE A 1 284 ? 35.821 62.782 29.397 1.00 30.75 288 PHE A CA 1
ATOM 2277 C C . PHE A 1 284 ? 36.754 63.328 30.428 1.00 30.55 288 PHE A C 1
ATOM 2278 O O . PHE A 1 284 ? 37.782 63.936 30.129 1.00 30.01 288 PHE A O 1
ATOM 2286 N N . ASP A 1 285 ? 36.416 63.107 31.680 1.00 31.30 289 ASP A N 1
ATOM 2287 C CA . ASP A 1 285 ? 37.228 63.704 32.731 1.00 31.85 289 ASP A CA 1
ATOM 2288 C C . ASP A 1 285 ? 38.541 62.945 32.872 1.00 30.90 289 ASP A C 1
ATOM 2289 O O . ASP A 1 285 ? 39.564 63.545 33.200 1.00 29.48 289 ASP A O 1
ATOM 2294 N N . VAL A 1 286 ? 38.540 61.646 32.561 1.00 27.52 290 VAL A N 1
ATOM 2295 C CA . VAL A 1 286 ? 39.776 60.885 32.506 1.00 26.34 290 VAL A CA 1
ATOM 2296 C C . VAL A 1 286 ? 40.659 61.312 31.259 1.00 27.07 290 VAL A C 1
ATOM 2297 O O . VAL A 1 286 ? 41.885 61.357 31.358 1.00 25.53 290 VAL A O 1
ATOM 2301 N N . TYR A 1 287 ? 40.009 61.564 30.118 1.00 25.86 291 TYR A N 1
ATOM 2302 C CA . TYR A 1 287 ? 40.696 62.180 28.943 1.00 26.35 291 TYR A CA 1
ATOM 2303 C C . TYR A 1 287 ? 41.384 63.522 29.322 1.00 27.78 291 TYR A C 1
ATOM 2304 O O . TYR A 1 287 ? 42.595 63.679 29.131 1.00 26.84 291 TYR A O 1
ATOM 2313 N N . THR A 1 288 ? 40.603 64.454 29.899 1.00 27.33 292 THR A N 1
ATOM 2314 C CA . THR A 1 288 ? 41.106 65.746 30.378 1.00 29.59 292 THR A CA 1
ATOM 2315 C C . THR A 1 288 ? 42.268 65.610 31.277 1.00 28.70 292 THR A C 1
ATOM 2316 O O . THR A 1 288 ? 43.309 66.226 31.024 1.00 30.86 292 THR A O 1
ATOM 2320 N N . GLU A 1 289 ? 42.126 64.784 32.309 1.00 29.37 293 GLU A N 1
ATOM 2321 C CA . GLU A 1 289 ? 43.194 64.555 33.256 1.00 30.27 293 GLU A CA 1
ATOM 2322 C C . GLU A 1 289 ? 44.442 63.916 32.653 1.00 30.04 293 GLU A C 1
ATOM 2323 O O . GLU A 1 289 ? 45.573 64.252 33.068 1.00 29.45 293 GLU A O 1
ATOM 2329 N N . CYS A 1 290 ? 44.256 62.991 31.705 1.00 27.65 294 CYS A N 1
ATOM 2330 C CA . CYS A 1 290 ? 45.426 62.368 31.031 1.00 27.13 294 CYS A CA 1
ATOM 2331 C C . CYS A 1 290 ? 46.202 63.380 30.157 1.00 26.87 294 CYS A C 1
ATOM 2332 O O . CYS A 1 290 ? 47.452 63.376 30.104 1.00 26.38 294 CYS A O 1
ATOM 2335 N N . ARG A 1 291 ? 45.437 64.177 29.453 1.00 27.24 295 ARG A N 1
ATOM 2336 C CA . ARG A 1 291 ? 45.999 65.110 28.482 1.00 28.91 295 ARG A CA 1
ATOM 2337 C C . ARG A 1 291 ? 46.761 66.178 29.246 1.00 28.69 295 ARG A C 1
ATOM 2338 O O . ARG A 1 291 ? 47.854 66.578 28.835 1.00 27.43 295 ARG A O 1
ATOM 2346 N N . THR A 1 292 ? 46.180 66.600 30.374 1.00 27.61 296 THR A N 1
ATOM 2347 C CA . THR A 1 292 ? 46.821 67.510 31.317 1.00 28.37 296 THR A CA 1
ATOM 2348 C C . THR A 1 292 ? 48.103 66.913 31.887 1.00 28.60 296 THR A C 1
ATOM 2349 O O . THR A 1 292 ? 49.164 67.573 31.901 1.00 29.15 296 THR A O 1
ATOM 2353 N N . LEU A 1 293 ? 48.033 65.690 32.392 1.00 28.65 297 LEU A N 1
ATOM 2354 C CA . LEU A 1 293 ? 49.262 65.058 32.941 1.00 28.79 297 LEU A CA 1
ATOM 2355 C C . LEU A 1 293 ? 50.304 64.830 31.888 1.00 29.01 297 LEU A C 1
ATOM 2356 O O . LEU A 1 293 ? 51.515 64.863 32.198 1.00 29.23 297 LEU A O 1
ATOM 2371 N N . VAL A 1 295 ? 51.174 66.916 29.632 1.00 30.87 299 VAL A N 1
ATOM 2372 C CA . VAL A 1 295 ? 51.970 68.157 29.605 1.00 32.10 299 VAL A CA 1
ATOM 2373 C C . VAL A 1 295 ? 52.879 68.249 30.839 1.00 33.42 299 VAL A C 1
ATOM 2374 O O . VAL A 1 295 ? 54.080 68.577 30.721 1.00 32.13 299 VAL A O 1
ATOM 2378 N N . VAL A 1 296 ? 52.318 67.950 32.009 1.00 34.74 300 VAL A N 1
ATOM 2379 C CA . VAL A 1 296 ? 53.054 68.208 33.287 1.00 38.29 300 VAL A CA 1
ATOM 2380 C C . VAL A 1 296 ? 53.567 66.970 34.040 1.00 40.51 300 VAL A C 1
ATOM 2381 O O . VAL A 1 296 ? 53.856 67.055 35.250 1.00 41.16 300 VAL A O 1
ATOM 2385 N N . GLN A 1 297 ? 53.667 65.834 33.328 1.00 42.99 301 GLN A N 1
ATOM 2386 C CA . GLN A 1 297 ? 54.068 64.528 33.895 1.00 45.56 301 GLN A CA 1
ATOM 2387 C C . 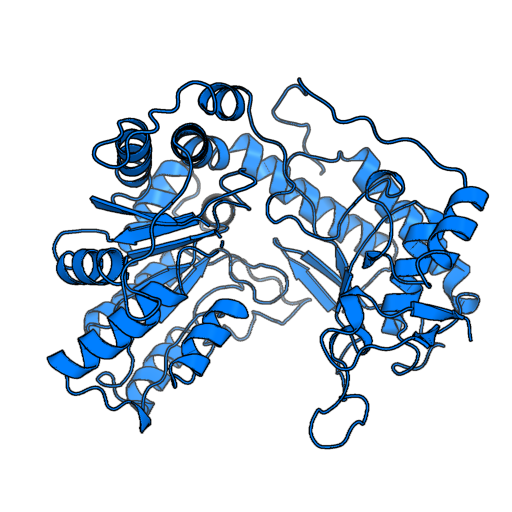GLN A 1 297 ? 55.344 64.663 34.710 1.00 46.82 301 GLN A C 1
ATOM 2388 O O . GLN A 1 297 ? 55.512 63.964 35.696 1.00 46.55 301 GLN A O 1
ATOM 2394 N N . GLU A 1 298 ? 56.231 65.572 34.284 1.00 47.66 302 GLU A N 1
ATOM 2395 C CA . GLU A 1 298 ? 57.575 65.747 34.922 1.00 48.69 302 GLU A CA 1
ATOM 2396 C C . GLU A 1 298 ? 57.586 66.593 36.242 1.00 48.14 302 GLU A C 1
ATOM 2397 O O . GLU A 1 298 ? 58.600 66.603 36.961 1.00 49.24 302 GLU A O 1
ATOM 2403 N N . GLY A 1 299 ? 56.461 67.269 36.542 1.00 47.64 303 GLY A N 1
ATOM 2404 C CA . GLY A 1 299 ? 56.310 68.256 37.659 1.00 46.23 303 GLY A CA 1
ATOM 2405 C C . GLY A 1 299 ? 56.096 69.727 37.234 1.00 45.72 303 GLY A C 1
ATOM 2406 O O . GLY A 1 299 ? 55.935 70.621 38.084 1.00 45.66 303 GLY A O 1
ATOM 2407 N N . PHE A 1 300 ? 56.050 69.945 35.910 1.00 44.22 304 PHE A N 1
ATOM 2408 C CA . PHE A 1 300 ? 56.094 71.243 35.209 1.00 43.64 304 PHE A CA 1
ATOM 2409 C C . PHE A 1 300 ? 55.837 70.891 33.697 1.00 44.10 304 PHE A C 1
ATOM 2410 O O . PHE A 1 300 ? 55.977 69.714 33.300 1.00 44.53 304 PHE A O 1
ATOM 2418 N N . PRO A 1 301 ? 55.484 71.896 32.852 1.00 44.35 305 PRO A N 1
ATOM 2419 C CA . PRO A 1 301 ? 55.279 71.635 31.389 1.00 44.06 305 PRO A CA 1
ATOM 2420 C C . PRO A 1 301 ? 56.520 71.135 30.569 1.00 43.82 305 PRO A C 1
ATOM 2421 O O . PRO A 1 301 ? 57.628 71.681 30.675 1.00 43.29 305 PRO A O 1
ATOM 2425 N N . THR A 1 302 ? 56.321 70.086 29.774 1.00 43.68 306 THR A N 1
ATOM 2426 C CA . THR A 1 302 ? 57.235 69.734 28.681 1.00 43.67 306 THR A CA 1
ATOM 2427 C C . THR A 1 302 ? 56.360 69.538 27.421 1.00 45.38 306 THR A C 1
ATOM 2428 O O . THR A 1 302 ? 55.149 69.297 27.530 1.00 44.28 306 THR A O 1
ATOM 2432 N N . TYR A 1 303 ? 56.985 69.633 26.239 1.00 46.64 307 TYR A N 1
ATOM 2433 C CA . TYR A 1 303 ? 56.293 69.723 24.938 1.00 47.21 307 TYR A CA 1
ATOM 2434 C C . TYR A 1 303 ? 56.841 68.751 23.892 1.00 47.33 307 TYR A C 1
ATOM 2435 O O . TYR A 1 303 ? 57.877 68.102 24.087 1.00 47.65 307 TYR A O 1
ATOM 2444 N N . GLY A 1 304 ? 56.157 68.680 22.761 1.00 46.05 308 GLY A N 1
ATOM 2445 C CA . GLY A 1 304 ? 56.539 67.710 21.749 1.00 44.28 308 GLY A CA 1
ATOM 2446 C C . GLY A 1 304 ? 55.527 66.586 21.775 1.00 41.56 308 GLY A C 1
ATOM 2447 O O . GLY A 1 304 ? 54.569 66.610 22.583 1.00 42.55 308 GLY A O 1
ATOM 2448 N N . GLY A 1 305 ? 55.770 65.569 20.954 1.00 37.46 309 GLY A N 1
ATOM 2449 C CA . GLY A 1 305 ? 54.673 64.806 20.436 1.00 31.62 309 GLY A CA 1
ATOM 2450 C C . GLY A 1 305 ? 55.041 64.336 19.034 1.00 28.41 309 GLY A C 1
ATOM 2451 O O . GLY A 1 305 ? 56.105 64.735 18.477 1.00 27.46 309 GLY A O 1
ATOM 2452 N N . LEU A 1 306 ? 54.207 63.428 18.505 1.00 24.71 310 LEU A N 1
ATOM 2453 C CA . LEU A 1 306 ? 54.514 62.800 17.218 1.00 21.77 310 LEU A CA 1
ATOM 2454 C C . LEU A 1 306 ? 54.574 63.883 16.142 1.00 18.67 310 LEU A C 1
ATOM 2455 O O . LEU A 1 306 ? 53.744 64.798 16.122 1.00 16.94 310 LEU A O 1
ATOM 2460 N N . GLU A 1 307 ? 55.457 63.724 15.163 1.00 17.05 311 GLU A N 1
ATOM 2461 C CA . GLU A 1 307 ? 55.448 64.677 14.029 1.00 16.14 311 GLU A CA 1
ATOM 2462 C C . GLU A 1 307 ? 54.161 64.482 13.211 1.00 16.82 311 GLU A C 1
ATOM 2463 O O . GLU A 1 307 ? 53.577 63.376 13.240 1.00 15.95 311 GLU A O 1
ATOM 2469 N N . GLY A 1 308 ? 53.742 65.521 12.482 1.00 12.85 312 GLY A N 1
ATOM 2470 C CA . GLY A 1 308 ? 52.495 65.411 11.661 1.00 13.99 312 GLY A CA 1
ATOM 2471 C C . GLY A 1 308 ? 52.550 64.202 10.734 1.00 12.90 312 GLY A C 1
ATOM 2472 O O . GLY A 1 308 ? 51.548 63.489 10.686 1.00 9.69 312 GLY A O 1
ATOM 2473 N N . GLY A 1 309 ? 53.716 63.912 10.057 1.00 11.66 313 GLY A N 1
ATOM 2474 C CA . GLY A 1 309 ? 53.615 62.871 8.996 1.00 11.79 313 GLY A CA 1
ATOM 2475 C C . GLY A 1 309 ? 53.429 61.532 9.747 1.00 11.78 313 GLY A C 1
ATOM 2476 O O . GLY A 1 309 ? 52.801 60.594 9.264 1.00 11.74 313 GLY A O 1
ATOM 2477 N N . ALA A 1 310 ? 53.872 61.471 10.984 1.00 10.98 314 ALA A N 1
ATOM 2478 C CA . ALA A 1 310 ? 53.732 60.202 11.714 1.00 10.95 314 ALA A CA 1
ATOM 2479 C C . ALA A 1 310 ? 52.266 59.925 12.198 1.00 10.24 314 ALA A C 1
ATOM 2480 O O . ALA A 1 310 ? 51.869 58.728 12.307 1.00 13.45 314 ALA A O 1
ATOM 2482 N N . MET A 1 311 ? 51.513 60.984 12.510 1.00 11.34 315 MET A N 1
ATOM 2483 C CA . MET A 1 311 ? 50.097 60.868 12.784 1.00 11.63 315 MET A CA 1
ATOM 2484 C C . MET A 1 311 ? 49.365 60.482 11.535 1.00 12.54 315 MET A C 1
ATOM 2485 O O . MET A 1 311 ? 48.473 59.627 11.592 1.00 12.40 315 MET A O 1
ATOM 2490 N N . GLU A 1 312 ? 49.731 61.116 10.409 1.00 10.21 316 GLU A N 1
ATOM 2491 C CA . GLU A 1 312 ? 49.112 60.717 9.141 1.00 9.30 316 GLU A CA 1
ATOM 2492 C C . GLU A 1 312 ? 49.365 59.267 8.843 1.00 10.77 316 GLU A C 1
ATOM 2493 O O . GLU A 1 312 ? 48.456 58.548 8.365 1.00 8.39 316 GLU A O 1
ATOM 2499 N N . ARG A 1 313 ? 50.593 58.827 9.091 1.00 10.22 317 ARG A N 1
ATOM 2500 C CA . ARG A 1 313 ? 50.978 57.453 8.736 1.00 10.89 317 ARG A CA 1
ATOM 2501 C C . ARG A 1 313 ? 50.241 56.463 9.598 1.00 11.09 317 ARG A C 1
ATOM 2502 O O . ARG A 1 313 ? 49.679 55.432 9.092 1.00 11.87 317 ARG A O 1
ATOM 2510 N N . LEU A 1 314 ? 50.220 56.774 10.901 1.00 10.81 318 LEU A N 1
ATOM 2511 C CA . LEU A 1 314 ? 49.403 55.905 11.841 1.00 12.41 318 LEU A CA 1
ATOM 2512 C C . LEU A 1 314 ? 47.877 55.948 11.467 1.00 11.76 318 LEU A C 1
ATOM 2513 O O . LEU A 1 314 ? 47.179 54.903 11.592 1.00 11.41 318 LEU A O 1
ATOM 2518 N N . ALA A 1 315 ? 47.334 57.092 11.037 1.00 11.18 319 ALA A N 1
ATOM 2519 C CA . ALA A 1 315 ? 45.899 57.120 10.649 1.00 11.37 319 ALA A CA 1
ATOM 2520 C C . ALA A 1 315 ? 45.592 56.136 9.527 1.00 13.95 319 ALA A C 1
ATOM 2521 O O . ALA A 1 315 ? 44.476 55.632 9.441 1.00 15.19 319 ALA A O 1
ATOM 2523 N N . VAL A 1 316 ? 46.568 55.814 8.724 1.00 11.93 320 VAL A N 1
ATOM 2524 C CA . VAL A 1 316 ? 46.363 54.862 7.647 1.00 12.43 320 VAL A CA 1
ATOM 2525 C C . VAL A 1 316 ? 46.698 53.495 8.182 1.00 11.36 320 VAL A C 1
ATOM 2526 O O . VAL A 1 316 ? 46.067 52.513 7.789 1.00 12.28 320 VAL A O 1
ATOM 2530 N N . GLY A 1 317 ? 47.762 53.422 8.963 1.00 11.49 321 GLY A N 1
ATOM 2531 C CA . GLY A 1 317 ? 48.259 52.122 9.440 1.00 11.18 321 GLY A CA 1
ATOM 2532 C C . GLY A 1 317 ? 47.210 51.397 10.303 1.00 10.99 321 GLY A C 1
ATOM 2533 O O . GLY A 1 317 ? 47.135 50.172 10.256 1.00 12.33 321 GLY A O 1
ATOM 2534 N N . LEU A 1 318 ? 46.375 52.130 11.034 1.00 11.55 322 LEU A N 1
ATOM 2535 C CA . LEU A 1 318 ? 45.288 51.454 11.811 1.00 11.84 322 LEU A CA 1
ATOM 2536 C C . LEU A 1 318 ? 44.351 50.704 10.894 1.00 12.88 322 LEU A C 1
ATOM 2537 O O . LEU A 1 318 ? 43.842 49.644 11.302 1.00 12.91 322 LEU A O 1
ATOM 2542 N N . TYR A 1 319 ? 44.073 51.263 9.711 1.00 11.89 323 TYR A N 1
ATOM 2543 C CA . TYR A 1 319 ? 43.263 50.537 8.723 1.00 12.60 323 TYR A CA 1
ATOM 2544 C C . TYR A 1 319 ? 44.059 49.416 8.014 1.00 13.48 323 TYR A C 1
ATOM 2545 O O . TYR A 1 319 ? 43.576 48.237 7.892 1.00 11.22 323 TYR A O 1
ATOM 2554 N N . ASP A 1 320 ? 45.237 49.739 7.497 1.00 12.43 324 ASP A N 1
ATOM 2555 C CA . ASP A 1 320 ? 46.029 48.715 6.749 1.00 14.33 324 ASP A CA 1
ATOM 2556 C C . ASP A 1 320 ? 46.405 47.486 7.605 1.00 12.50 324 ASP A C 1
ATOM 2557 O O . ASP A 1 320 ? 46.446 46.357 7.086 1.00 14.36 324 ASP A O 1
ATOM 2562 N N . GLY A 1 321 ? 46.556 47.679 8.906 1.00 11.39 325 GLY A N 1
ATOM 2563 C CA . GLY A 1 321 ? 46.913 46.584 9.802 1.00 11.84 325 GLY A CA 1
ATOM 2564 C C . GLY A 1 321 ? 45.710 45.646 9.993 1.00 12.08 325 GLY A C 1
ATOM 2565 O O . GLY A 1 321 ? 45.888 44.503 10.443 1.00 12.17 325 GLY A O 1
ATOM 2566 N N . MET A 1 322 ? 44.509 46.079 9.581 1.00 12.74 326 MET A N 1
ATOM 2567 C CA . MET A 1 322 ? 43.310 45.193 9.710 1.00 11.33 326 MET A CA 1
ATOM 2568 C C . MET A 1 322 ? 43.029 44.365 8.460 1.00 11.81 326 MET A C 1
ATOM 2569 O O . MET A 1 322 ? 42.021 43.632 8.422 1.00 11.77 326 MET A O 1
ATOM 2574 N N . ASN A 1 323 ? 43.874 44.492 7.446 1.00 11.76 327 ASN A N 1
ATOM 2575 C CA . ASN A 1 323 ? 43.576 43.856 6.119 1.00 13.47 327 ASN A CA 1
ATOM 2576 C C . ASN A 1 323 ? 43.518 42.319 6.386 1.00 13.11 327 ASN A C 1
ATOM 2577 O O . ASN A 1 323 ? 44.423 41.704 6.992 1.00 11.19 327 ASN A O 1
ATOM 2582 N N . LEU A 1 324 ? 42.455 41.681 5.930 1.00 12.38 328 LEU A N 1
ATOM 2583 C CA . LEU A 1 324 ? 42.255 40.270 6.349 1.00 13.19 328 LEU A CA 1
ATOM 2584 C C . LEU A 1 324 ? 43.284 39.342 5.731 1.00 11.79 328 LEU A C 1
ATOM 2585 O O . LEU A 1 324 ? 43.807 38.430 6.404 1.00 13.47 328 LEU A O 1
ATOM 2590 N N . ASP A 1 325 ? 43.587 39.585 4.454 1.00 11.77 329 ASP A N 1
ATOM 2591 C CA . ASP A 1 325 ? 44.591 38.740 3.759 1.00 14.35 329 ASP A CA 1
ATOM 2592 C C . ASP A 1 325 ? 45.917 38.861 4.406 1.00 14.16 329 ASP A C 1
ATOM 2593 O O . ASP A 1 325 ? 46.588 37.831 4.629 1.00 11.37 329 ASP A O 1
ATOM 2598 N N . TRP A 1 326 ? 46.306 40.112 4.705 1.00 13.15 330 TRP A N 1
ATOM 2599 C CA . TRP A 1 326 ? 47.558 40.367 5.447 1.00 12.63 330 TRP A CA 1
ATOM 2600 C C . TRP A 1 326 ? 47.598 39.573 6.809 1.00 12.85 330 TRP A C 1
ATOM 2601 O O . TRP A 1 326 ? 48.577 38.889 7.116 1.00 12.67 330 TRP A O 1
ATOM 2612 N N . LEU A 1 327 ? 46.545 39.675 7.602 1.00 11.66 331 LEU A N 1
ATOM 2613 C CA . LEU A 1 327 ? 46.542 39.054 8.922 1.00 11.65 331 LEU A CA 1
ATOM 2614 C C . LEU A 1 327 ? 46.643 37.534 8.825 1.00 13.90 331 LEU A C 1
ATOM 2615 O O . LEU A 1 327 ? 47.461 36.916 9.554 1.00 13.03 331 LEU A O 1
ATOM 2620 N N . ALA A 1 328 ? 45.828 36.948 7.926 1.00 13.38 332 ALA A N 1
ATOM 2621 C CA . ALA A 1 328 ? 45.891 35.493 7.603 1.00 14.65 332 ALA A CA 1
ATOM 2622 C C . ALA A 1 328 ? 47.355 35.087 7.242 1.00 15.32 332 ALA A C 1
ATOM 2623 O O . ALA A 1 328 ? 47.900 34.127 7.785 1.00 14.53 332 ALA A O 1
ATOM 2625 N N . TYR A 1 329 ? 47.967 35.869 6.350 1.00 13.57 333 TYR A N 1
ATOM 2626 C CA . TYR A 1 329 ? 49.374 35.631 5.927 1.00 13.35 333 TYR A CA 1
ATOM 2627 C C . TYR A 1 329 ? 50.371 35.777 7.091 1.00 14.46 333 TYR A C 1
ATOM 2628 O O . TYR A 1 329 ? 51.222 34.923 7.327 1.00 14.85 333 TYR A O 1
ATOM 2637 N N . ARG A 1 330 ? 50.260 36.865 7.841 1.00 12.33 334 ARG A N 1
ATOM 2638 C CA . ARG A 1 330 ? 51.211 37.074 8.942 1.00 11.86 334 ARG A CA 1
ATOM 2639 C C . ARG A 1 330 ? 51.175 35.896 9.950 1.00 13.10 334 ARG A C 1
ATOM 2640 O O . ARG A 1 330 ? 52.242 35.318 10.343 1.00 13.31 334 ARG A O 1
ATOM 2648 N N . ILE A 1 331 ? 49.951 35.575 10.412 1.00 12.23 335 ILE A N 1
ATOM 2649 C CA . ILE A 1 331 ? 49.803 34.520 11.426 1.00 13.77 335 ILE A CA 1
ATOM 2650 C C . ILE A 1 331 ? 50.267 33.136 10.924 1.00 12.12 335 ILE A C 1
ATOM 2651 O O . ILE A 1 331 ? 50.893 32.324 11.692 1.00 14.07 335 ILE A O 1
ATOM 2656 N N . ALA A 1 332 ? 49.894 32.803 9.699 1.00 15.78 336 ALA A N 1
ATOM 2657 C CA . ALA A 1 332 ? 50.306 31.559 9.029 1.00 15.27 336 ALA A CA 1
ATOM 2658 C C . ALA A 1 332 ? 51.809 31.461 8.951 1.00 16.77 336 ALA A C 1
ATOM 2659 O O . ALA A 1 332 ? 52.382 30.354 9.096 1.00 15.02 336 ALA A O 1
ATOM 2661 N N . GLN A 1 333 ? 52.483 32.582 8.694 1.00 13.68 337 GLN A N 1
ATOM 2662 C CA . GLN A 1 333 ? 53.990 32.512 8.636 1.00 14.84 337 GLN A CA 1
ATOM 2663 C C . GLN A 1 333 ? 54.589 32.160 10.028 1.00 13.61 337 GLN A C 1
ATOM 2664 O O . GLN A 1 333 ? 55.542 31.369 10.144 1.00 15.49 337 GLN A O 1
ATOM 2670 N N . VAL A 1 334 ? 54.079 32.797 11.067 1.00 14.02 338 VAL A N 1
ATOM 2671 C CA . VAL A 1 334 ? 54.586 32.579 12.447 1.00 16.15 338 VAL A CA 1
ATOM 2672 C C . VAL A 1 334 ? 54.310 31.071 12.784 1.00 17.12 338 VAL A C 1
ATOM 2673 O O . VAL A 1 334 ? 55.187 30.348 13.305 1.00 17.65 338 VAL A O 1
ATOM 2677 N N . GLN A 1 335 ? 53.102 30.616 12.454 1.00 16.49 339 GLN A N 1
ATOM 2678 C CA . GLN A 1 335 ? 52.719 29.169 12.696 1.00 19.27 339 GLN A CA 1
ATOM 2679 C C . GLN A 1 335 ? 53.636 28.218 11.890 1.00 20.14 339 GLN A C 1
ATOM 2680 O O . GLN A 1 335 ? 54.013 27.162 12.434 1.00 18.57 339 GLN A O 1
ATOM 2686 N N . TYR A 1 336 ? 53.980 28.600 10.643 1.00 17.01 340 TYR A N 1
ATOM 2687 C CA . TYR A 1 336 ? 54.849 27.842 9.810 1.00 17.74 340 TYR A CA 1
ATOM 2688 C C . TYR A 1 336 ? 56.227 27.645 10.417 1.00 19.26 340 TYR A C 1
ATOM 2689 O O . TYR A 1 336 ? 56.819 26.535 10.302 1.00 18.89 340 TYR A O 1
ATOM 2698 N N . LEU A 1 337 ? 56.802 28.707 10.998 1.00 18.64 341 LEU A N 1
ATOM 2699 C CA . LEU A 1 337 ? 58.116 28.561 11.610 1.00 20.50 341 LEU A CA 1
ATOM 2700 C C . LEU A 1 337 ? 58.053 27.558 12.803 1.00 21.51 341 LEU A C 1
ATOM 2701 O O . LEU A 1 337 ? 58.936 26.693 12.938 1.00 20.24 341 LEU A O 1
ATOM 2706 N N . VAL A 1 338 ? 57.080 27.750 13.681 1.00 22.24 342 VAL A N 1
ATOM 2707 C CA . VAL A 1 338 ? 56.952 26.928 14.918 1.00 25.14 342 VAL A CA 1
ATOM 2708 C C . VAL A 1 338 ? 56.740 25.457 14.497 1.00 24.15 342 VAL A C 1
ATOM 2709 O O . VAL A 1 338 ? 57.437 24.553 15.006 1.00 24.94 342 VAL A O 1
ATOM 2713 N N . ASP A 1 339 ? 55.839 25.247 13.545 1.00 24.68 343 ASP A N 1
ATOM 2714 C CA . ASP A 1 339 ? 55.564 23.877 13.021 1.00 25.29 343 ASP A CA 1
ATOM 2715 C C . ASP A 1 339 ? 56.810 23.265 12.448 1.00 26.11 343 ASP A C 1
ATOM 2716 O O . ASP A 1 339 ? 57.123 22.066 12.701 1.00 25.72 343 ASP A O 1
ATOM 2721 N N . GLY A 1 340 ? 57.583 24.057 11.689 1.00 23.22 344 GLY A N 1
ATOM 2722 C CA . GLY A 1 340 ? 58.812 23.503 11.091 1.00 23.69 344 GLY A CA 1
ATOM 2723 C C . GLY A 1 340 ? 59.881 23.162 12.123 1.00 23.02 344 GLY A C 1
ATOM 2724 O O . GLY A 1 340 ? 60.604 22.139 11.956 1.00 26.40 344 GLY A O 1
ATOM 2725 N N . LEU A 1 341 ? 59.980 23.949 13.172 1.00 22.36 345 LEU A N 1
ATOM 2726 C CA . LEU A 1 341 ? 60.908 23.672 14.333 1.00 24.77 345 LEU A CA 1
ATOM 2727 C C . LEU A 1 341 ? 60.461 22.372 15.080 1.00 27.11 345 LEU A C 1
ATOM 2728 O O . LEU A 1 341 ? 61.260 21.459 15.317 1.00 26.34 345 LEU A O 1
ATOM 2733 N N . GLU A 1 342 ? 59.177 22.269 15.370 1.00 28.75 346 GLU A N 1
ATOM 2734 C CA . GLU A 1 342 ? 58.629 21.047 15.995 1.00 31.73 346 GLU A CA 1
ATOM 2735 C C . GLU A 1 342 ? 59.018 19.820 15.143 1.00 32.77 346 GLU A C 1
ATOM 2736 O O . GLU A 1 342 ? 59.560 18.811 15.652 1.00 34.68 346 GLU A O 1
ATOM 2742 N N . GLU A 1 343 ? 58.797 19.917 13.854 1.00 32.09 347 GLU A N 1
ATOM 2743 C CA . GLU A 1 343 ? 59.021 18.815 12.969 1.00 33.64 347 GLU A CA 1
ATOM 2744 C C . GLU A 1 343 ? 60.473 18.290 12.978 1.00 34.64 347 GLU A C 1
ATOM 2745 O O . GLU A 1 343 ? 60.692 17.104 12.724 1.00 34.24 347 GLU A O 1
ATOM 2751 N N . ILE A 1 344 ? 61.452 19.149 13.277 1.00 32.94 348 ILE A N 1
ATOM 2752 C CA . ILE A 1 344 ? 62.858 18.696 13.343 1.00 32.44 348 ILE A CA 1
ATOM 2753 C C . ILE A 1 344 ? 63.318 18.419 14.788 1.00 32.89 348 ILE A C 1
ATOM 2754 O O . ILE A 1 344 ? 64.480 18.147 15.016 1.00 34.06 348 ILE A O 1
ATOM 2759 N N . GLY A 1 345 ? 62.431 18.532 15.763 1.00 32.30 349 GLY A N 1
ATOM 2760 C CA . GLY A 1 345 ? 62.713 17.997 17.079 1.00 32.94 349 GLY A CA 1
ATOM 2761 C C . GLY A 1 345 ? 63.213 19.106 17.935 1.00 33.85 349 GLY A C 1
ATOM 2762 O O . GLY A 1 345 ? 63.763 18.874 19.016 1.00 32.18 349 GLY A O 1
ATOM 2763 N N . VAL A 1 346 ? 63.006 20.358 17.470 1.00 33.04 350 VAL A N 1
ATOM 2764 C CA . VAL A 1 346 ? 63.325 21.472 18.339 1.00 33.09 350 VAL A CA 1
ATOM 2765 C C . VAL A 1 346 ? 62.134 21.708 19.236 1.00 34.74 350 VAL A C 1
ATOM 2766 O O . VAL A 1 346 ? 61.034 21.819 18.755 1.00 36.22 350 VAL A O 1
ATOM 2770 N N . VAL A 1 347 ? 62.341 21.755 20.541 1.00 34.57 351 VAL A N 1
ATOM 2771 C CA . VAL A 1 347 ? 61.197 21.974 21.415 1.00 36.27 351 VAL A CA 1
ATOM 2772 C C . VAL A 1 347 ? 61.180 23.419 21.921 1.00 35.19 351 VAL A C 1
ATOM 2773 O O . VAL A 1 347 ? 62.243 23.961 22.314 1.00 34.83 351 VAL A O 1
ATOM 2787 N N . GLN A 1 349 ? 59.437 25.846 24.842 1.00 31.96 353 GLN A N 1
ATOM 2788 C CA . GLN A 1 349 ? 58.724 25.789 26.112 1.00 32.07 353 GLN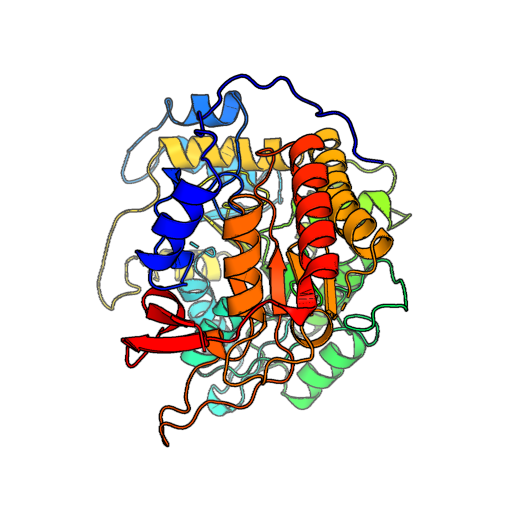 A CA 1
ATOM 2789 C C . GLN A 1 349 ? 57.336 26.471 25.947 1.00 30.85 353 GLN A C 1
ATOM 2790 O O . GLN A 1 349 ? 56.383 26.077 26.594 1.00 29.83 353 GLN A O 1
ATOM 2796 N N . GLN A 1 350 ? 57.248 27.525 25.132 1.00 26.20 354 GLN A N 1
ATOM 2797 C CA . GLN A 1 350 ? 55.944 28.145 24.813 1.00 24.32 354 GLN A CA 1
ATOM 2798 C C . GLN A 1 350 ? 56.137 28.712 23.421 1.00 24.34 354 GLN A C 1
ATOM 2799 O O . GLN A 1 350 ? 57.284 29.050 23.075 1.00 23.16 354 GLN A O 1
ATOM 2805 N N . ALA A 1 351 ? 55.073 28.825 22.627 1.00 23.39 355 ALA A N 1
ATOM 2806 C CA . ALA A 1 351 ? 55.181 29.520 21.312 1.00 23.73 355 ALA A CA 1
ATOM 2807 C C . ALA A 1 351 ? 53.801 30.038 20.978 1.00 24.96 355 ALA A C 1
ATOM 2808 O O . ALA A 1 351 ? 52.810 29.299 21.082 1.00 25.62 355 ALA A O 1
ATOM 2810 N N . GLY A 1 352 ? 53.676 31.282 20.558 1.00 22.99 356 GLY A N 1
ATOM 2811 C CA . GLY A 1 352 ? 52.357 31.730 20.161 1.00 21.88 356 GLY A CA 1
ATOM 2812 C C . GLY A 1 352 ? 52.475 32.828 19.116 1.00 24.41 356 GLY A C 1
ATOM 2813 O O . GLY A 1 352 ? 53.476 32.895 18.390 1.00 22.24 356 GLY A O 1
ATOM 2814 N N . GLY A 1 353 ? 51.447 33.668 19.029 1.00 22.33 357 GLY A N 1
ATOM 2815 C CA . GLY A 1 353 ? 51.485 34.780 18.076 1.00 21.14 357 GLY A CA 1
ATOM 2816 C C . GLY A 1 353 ? 52.673 35.719 18.151 1.00 21.37 357 GLY A C 1
ATOM 2817 O O . GLY A 1 353 ? 53.015 36.318 17.099 1.00 21.11 357 GLY A O 1
ATOM 2818 N N . HIS A 1 354 ? 53.185 35.972 19.370 1.00 19.57 358 HIS A N 1
ATOM 2819 C CA . HIS A 1 354 ? 54.204 37.053 19.639 1.00 21.55 358 HIS A CA 1
ATOM 2820 C C . HIS A 1 354 ? 55.639 36.501 19.413 1.00 23.70 358 HIS A C 1
ATOM 2821 O O . HIS A 1 354 ? 56.528 37.204 18.847 1.00 22.42 358 HIS A O 1
ATOM 2828 N N . ALA A 1 355 ? 55.884 35.251 19.834 1.00 21.77 359 ALA A N 1
ATOM 2829 C CA . ALA A 1 355 ? 57.282 34.716 19.866 1.00 21.41 359 ALA A CA 1
ATOM 2830 C C . ALA A 1 355 ? 57.242 33.224 20.097 1.00 22.80 359 ALA A C 1
ATOM 2831 O O . ALA A 1 355 ? 56.211 32.668 20.563 1.00 20.30 359 ALA A O 1
ATOM 2833 N N . ALA A 1 356 ? 58.318 32.590 19.695 1.00 20.41 360 ALA A N 1
ATOM 2834 C CA . ALA A 1 356 ? 58.547 31.166 19.982 1.00 20.63 360 ALA A CA 1
ATOM 2835 C C . ALA A 1 356 ? 59.728 31.166 20.919 1.00 23.49 360 ALA A C 1
ATOM 2836 O O . ALA A 1 356 ? 60.752 31.900 20.690 1.00 24.55 360 ALA A O 1
ATOM 2838 N N . PHE A 1 357 ? 59.618 30.408 22.008 1.00 23.60 361 PHE A N 1
ATOM 2839 C CA . PHE A 1 357 ? 60.716 30.362 22.992 1.00 24.17 361 PHE A CA 1
ATOM 2840 C C . PHE A 1 357 ? 61.364 28.953 22.917 1.00 25.43 361 PHE A C 1
ATOM 2841 O O . PHE A 1 357 ? 60.788 27.938 23.344 1.00 23.51 361 PHE A O 1
ATOM 2849 N N . VAL A 1 358 ? 62.514 28.879 22.295 1.00 24.79 362 VAL A N 1
ATOM 2850 C CA . VAL A 1 358 ? 63.200 27.596 22.064 1.00 26.59 362 VAL A CA 1
ATOM 2851 C C . VAL A 1 358 ? 63.857 27.221 23.399 1.00 25.89 362 VAL A C 1
ATOM 2852 O O . VAL A 1 358 ? 64.397 28.079 24.131 1.00 23.58 362 VAL A O 1
ATOM 2856 N N . ASP A 1 359 ? 63.744 25.945 23.794 1.00 27.13 363 ASP A N 1
ATOM 2857 C CA . ASP A 1 359 ? 64.390 25.551 25.034 1.00 26.39 363 ASP A CA 1
ATOM 2858 C C . ASP A 1 359 ? 65.873 25.216 24.748 1.00 27.30 363 ASP A C 1
ATOM 2859 O O . ASP A 1 359 ? 66.187 24.124 24.333 1.00 26.93 363 ASP A O 1
ATOM 2864 N N . ALA A 1 360 ? 66.778 26.161 25.002 1.00 27.73 364 ALA A N 1
ATOM 2865 C CA . ALA A 1 360 ? 68.176 25.888 24.724 1.00 27.15 364 ALA A CA 1
ATOM 2866 C C . ALA A 1 360 ? 68.762 24.900 25.751 1.00 28.27 364 ALA A C 1
ATOM 2867 O O . ALA A 1 360 ? 69.648 24.122 25.405 1.00 28.91 364 ALA A O 1
ATOM 2869 N N . GLY A 1 361 ? 68.288 24.963 26.981 1.00 28.15 365 GLY A N 1
ATOM 2870 C CA . GLY A 1 361 ? 68.665 23.924 27.970 1.00 33.15 365 GLY A CA 1
ATOM 2871 C C . GLY A 1 361 ? 68.569 22.510 27.404 1.00 34.16 365 GLY A C 1
ATOM 2872 O O . GLY A 1 361 ? 69.527 21.742 27.489 1.00 36.99 365 GLY A O 1
ATOM 2873 N N . LYS A 1 362 ? 67.438 22.160 26.809 1.00 35.17 366 LYS A N 1
ATOM 2874 C CA . LYS A 1 362 ? 67.200 20.826 26.286 1.00 35.41 366 LYS A CA 1
ATOM 2875 C C . LYS A 1 362 ? 67.952 20.521 25.015 1.00 34.70 366 LYS A C 1
ATOM 2876 O O . LYS A 1 362 ? 68.371 19.392 24.787 1.00 33.47 366 LYS A O 1
ATOM 2882 N N . LEU A 1 363 ? 68.122 21.526 24.150 1.00 33.70 367 LEU A N 1
ATOM 2883 C CA . LEU A 1 363 ? 68.827 21.336 22.899 1.00 32.68 367 LEU A CA 1
ATOM 2884 C C . LEU A 1 363 ? 70.352 21.187 23.119 1.00 30.80 367 LEU A C 1
ATOM 2885 O O . LEU A 1 363 ? 71.014 20.544 22.337 1.00 32.60 367 LEU A O 1
ATOM 2890 N N . LEU A 1 364 ? 70.866 21.816 24.163 1.00 29.34 368 LEU A N 1
ATOM 2891 C CA . LEU A 1 364 ? 72.292 21.886 24.491 1.00 30.32 368 LEU A CA 1
ATOM 2892 C C . LEU A 1 364 ? 72.520 21.389 25.948 1.00 30.53 368 LEU A C 1
ATOM 2893 O O . LEU A 1 364 ? 72.870 22.181 26.864 1.00 29.97 368 LEU A O 1
ATOM 2898 N N . PRO A 1 365 ? 72.294 20.069 26.181 1.00 31.71 369 PRO A N 1
ATOM 2899 C CA . PRO A 1 365 ? 72.121 19.678 27.606 1.00 32.67 369 PRO A CA 1
ATOM 2900 C C . PRO A 1 365 ? 73.436 19.640 28.417 1.00 33.66 369 PRO A C 1
ATOM 2901 O O . PRO A 1 365 ? 73.447 19.723 29.647 1.00 34.13 369 PRO A O 1
ATOM 2905 N N . HIS A 1 366 ? 74.552 19.603 27.709 1.00 33.46 370 HIS A N 1
ATOM 2906 C CA . HIS A 1 366 ? 75.868 19.552 28.328 1.00 33.05 370 HIS A CA 1
ATOM 2907 C C . HIS A 1 366 ? 76.362 20.876 28.933 1.00 32.82 370 HIS A C 1
ATOM 2908 O O . HIS A 1 366 ? 77.413 20.889 29.569 1.00 31.99 370 HIS A O 1
ATOM 2915 N N . ILE A 1 367 ? 75.646 21.998 28.710 1.00 31.49 371 ILE A N 1
ATOM 2916 C CA . ILE A 1 367 ? 76.077 23.298 29.201 1.00 29.38 371 ILE A CA 1
ATOM 2917 C C . ILE A 1 367 ? 75.344 23.747 30.421 1.00 30.75 371 ILE A C 1
ATOM 2918 O O . ILE A 1 367 ? 74.127 23.896 30.388 1.00 31.35 371 ILE A O 1
ATOM 2923 N N . PRO A 1 368 ? 76.070 24.076 31.495 1.00 32.25 372 PRO A N 1
ATOM 2924 C CA . PRO A 1 368 ? 75.383 24.427 32.761 1.00 32.53 372 PRO A CA 1
ATOM 2925 C C . PRO A 1 368 ? 74.684 25.741 32.560 1.00 32.23 372 PRO A C 1
ATOM 2926 O O . PRO A 1 368 ? 75.186 26.537 31.733 1.00 32.46 372 PRO A O 1
ATOM 2930 N N . ALA A 1 369 ? 73.635 26.005 33.359 1.00 31.05 373 ALA A N 1
ATOM 2931 C CA . ALA A 1 369 ? 72.814 27.183 33.192 1.00 30.12 373 ALA A CA 1
ATOM 2932 C C . ALA A 1 369 ? 73.660 28.434 33.411 1.00 31.24 373 ALA A C 1
ATOM 2933 O O . ALA A 1 369 ? 73.441 29.452 32.748 1.00 28.87 373 ALA A O 1
ATOM 2935 N N . ASP A 1 370 ? 74.615 28.384 34.360 1.00 28.03 374 ASP A N 1
ATOM 2936 C CA . ASP A 1 370 ? 75.468 29.557 34.657 1.00 29.39 374 ASP A CA 1
ATOM 2937 C C . ASP A 1 370 ? 76.459 29.955 33.507 1.00 26.22 374 ASP A C 1
ATOM 2938 O O . ASP A 1 370 ? 77.065 31.010 33.629 1.00 27.26 374 ASP A O 1
ATOM 2943 N N . GLN A 1 371 ? 76.647 29.073 32.521 1.00 26.76 375 GLN A N 1
ATOM 2944 C CA . GLN A 1 371 ? 77.395 29.345 31.281 1.00 26.24 375 GLN A CA 1
ATOM 2945 C C . GLN A 1 371 ? 76.471 29.637 30.079 1.00 25.39 375 GLN A C 1
ATOM 2946 O O . GLN A 1 371 ? 76.930 29.600 28.923 1.00 24.30 375 GLN A O 1
ATOM 2952 N N . PHE A 1 372 ? 75.180 29.806 30.366 1.00 24.71 376 PHE A N 1
ATOM 2953 C CA . PHE A 1 372 ? 74.221 30.512 29.476 1.00 24.36 376 PHE A CA 1
ATOM 2954 C C . PHE A 1 372 ? 73.996 29.761 28.186 1.00 23.64 376 PHE A C 1
ATOM 2955 O O . PHE A 1 372 ? 74.418 30.240 27.098 1.00 24.97 376 PHE A O 1
ATOM 2963 N N . PRO A 1 373 ? 73.372 28.543 28.245 1.00 23.66 377 PRO A N 1
ATOM 2964 C CA . PRO A 1 373 ? 73.238 27.722 27.054 1.00 22.80 377 PRO A CA 1
ATOM 2965 C C . PRO A 1 373 ? 72.387 28.379 25.921 1.00 21.99 377 PRO A C 1
ATOM 2966 O O . PRO A 1 373 ? 72.605 28.072 24.754 1.00 20.91 377 PRO A O 1
ATOM 2970 N N . ALA A 1 374 ? 71.454 29.253 26.295 1.00 20.41 378 ALA A N 1
ATOM 2971 C CA . ALA A 1 374 ? 70.645 29.970 25.307 1.00 20.97 378 ALA A CA 1
ATOM 2972 C C . ALA A 1 374 ? 71.475 31.128 24.682 1.00 20.22 378 ALA A C 1
ATOM 2973 O O . ALA A 1 374 ? 71.200 31.539 23.544 1.00 21.79 378 ALA A O 1
ATOM 2975 N N . GLN A 1 375 ? 72.380 31.718 25.447 1.00 20.46 379 GLN A N 1
ATOM 2976 C CA . GLN A 1 375 ? 73.323 32.713 24.843 1.00 19.67 379 GLN A CA 1
ATOM 2977 C C . GLN A 1 375 ? 74.262 31.984 23.894 1.00 21.16 379 GLN A C 1
ATOM 2978 O O . GLN A 1 375 ? 74.513 32.429 22.727 1.00 18.55 379 GLN A O 1
ATOM 2984 N N . ALA A 1 376 ? 74.789 30.824 24.314 1.00 20.23 380 ALA A N 1
ATOM 2985 C CA . ALA A 1 376 ? 75.595 29.991 23.398 1.00 21.10 380 ALA A CA 1
ATOM 2986 C C . ALA A 1 376 ? 74.809 29.676 22.158 1.00 20.40 380 ALA A C 1
ATOM 2987 O O . ALA A 1 376 ? 75.313 29.776 21.020 1.00 20.31 380 ALA A O 1
ATOM 2989 N N . LEU A 1 377 ? 73.547 29.251 22.315 1.00 20.14 381 LEU A N 1
ATOM 2990 C CA . LEU A 1 377 ? 72.805 28.857 21.146 1.00 18.34 381 LEU A CA 1
ATOM 2991 C C . LEU A 1 377 ? 72.579 30.154 20.226 1.00 19.15 381 LEU A C 1
ATOM 2992 O O . LEU A 1 377 ? 72.632 30.020 19.012 1.00 19.68 381 LEU A O 1
ATOM 2997 N N . ALA A 1 378 ? 72.335 31.318 20.829 1.00 19.79 382 ALA A N 1
ATOM 2998 C CA . ALA A 1 378 ? 72.142 32.584 20.026 1.00 20.05 382 ALA A CA 1
ATOM 2999 C C . ALA A 1 378 ? 73.414 32.787 19.177 1.00 21.00 382 ALA A C 1
ATOM 3000 O O . ALA A 1 378 ? 73.356 33.109 17.996 1.00 17.81 382 ALA A O 1
ATOM 3002 N N . CYS A 1 379 ? 74.574 32.593 19.810 1.00 18.67 383 CYS A N 1
ATOM 3003 C CA . CYS A 1 379 ? 75.832 32.821 19.118 1.00 18.61 383 CYS A CA 1
ATOM 3004 C C . CYS A 1 379 ? 76.013 31.827 18.008 1.00 19.71 383 CYS A C 1
ATOM 3005 O O . CYS A 1 379 ? 76.530 32.167 16.917 1.00 20.50 383 CYS A O 1
ATOM 3008 N N . GLU A 1 380 ? 75.641 30.572 18.260 1.00 19.48 384 GLU A N 1
ATOM 3009 C CA . GLU A 1 380 ? 75.822 29.568 17.283 1.00 20.32 384 GLU A CA 1
ATOM 3010 C C . GLU A 1 380 ? 74.879 29.769 16.070 1.00 19.67 384 GLU A C 1
ATOM 3011 O O . GLU A 1 380 ? 75.253 29.486 14.927 1.00 19.70 384 GLU A O 1
ATOM 3017 N N . LEU A 1 381 ? 73.650 30.200 16.335 1.00 18.93 385 LEU A N 1
ATOM 3018 C CA . LEU A 1 381 ? 72.727 30.490 15.238 1.00 19.20 385 LEU A CA 1
ATOM 3019 C C . LEU A 1 381 ? 73.279 31.627 14.375 1.00 17.64 385 LEU A C 1
ATOM 3020 O O . LEU A 1 381 ? 73.093 31.625 13.148 1.00 18.63 385 LEU A O 1
ATOM 3025 N N . TYR A 1 382 ? 73.883 32.599 15.024 1.00 19.05 386 TYR A N 1
ATOM 3026 C CA . TYR A 1 382 ? 74.558 33.691 14.297 1.00 17.59 386 TYR A CA 1
ATOM 3027 C C . TYR A 1 382 ? 75.684 33.117 13.455 1.00 18.14 386 TYR A C 1
ATOM 3028 O O . TYR A 1 382 ? 75.791 33.330 12.238 1.00 16.54 386 TYR A O 1
ATOM 3037 N N . LYS A 1 383 ? 76.558 32.322 14.082 1.00 17.15 387 LYS A N 1
ATOM 3038 C CA . LYS A 1 383 ? 77.661 31.773 13.288 1.00 16.58 387 LYS A CA 1
ATOM 3039 C C . LYS A 1 383 ? 77.201 30.985 12.091 1.00 17.47 387 LYS A C 1
ATOM 3040 O O . LYS A 1 383 ? 77.709 31.139 10.925 1.00 17.55 387 LYS A O 1
ATOM 3046 N N . VAL A 1 384 ? 76.240 30.111 12.322 1.00 17.33 388 VAL A N 1
ATOM 3047 C CA . VAL A 1 384 ? 75.782 29.208 11.241 1.00 19.31 388 VAL A CA 1
ATOM 3048 C C . VAL A 1 384 ? 74.967 29.903 10.100 1.00 18.98 388 VAL A C 1
ATOM 3049 O O . VAL A 1 384 ? 75.131 29.569 8.920 1.00 19.96 388 VAL A O 1
ATOM 3053 N N . ALA A 1 385 ? 74.102 30.838 10.463 1.00 18.61 389 ALA A N 1
ATOM 3054 C CA . ALA A 1 385 ? 73.116 31.358 9.493 1.00 17.14 389 ALA A CA 1
ATOM 3055 C C . ALA A 1 385 ? 72.990 32.915 9.498 1.00 17.07 389 ALA A C 1
ATOM 3056 O O . ALA A 1 385 ? 72.185 33.451 8.751 1.00 18.52 389 ALA A O 1
ATOM 3058 N N . GLY A 1 386 ? 73.705 33.584 10.371 1.00 15.49 390 GLY A N 1
ATOM 3059 C CA . GLY A 1 386 ? 73.577 35.076 10.517 1.00 15.69 390 GLY A CA 1
ATOM 3060 C C . GLY A 1 386 ? 72.262 35.514 11.113 1.00 15.07 390 GLY A C 1
ATOM 3061 O O . GLY A 1 386 ? 71.828 36.653 10.915 1.00 16.08 390 GLY A O 1
ATOM 3062 N N . ILE A 1 387 ? 71.616 34.637 11.908 1.00 15.79 391 ILE A N 1
ATOM 3063 C CA . ILE A 1 387 ? 70.383 34.988 12.588 1.00 14.99 391 ILE A CA 1
ATOM 3064 C C . ILE A 1 387 ? 70.653 35.611 13.938 1.00 13.62 391 ILE A C 1
ATOM 3065 O O . ILE A 1 387 ? 71.505 35.129 14.687 1.00 17.21 391 ILE A O 1
ATOM 3070 N N . ARG A 1 388 ? 69.979 36.686 14.310 1.00 13.50 392 ARG A N 1
ATOM 3071 C CA . ARG A 1 388 ? 70.100 37.230 15.631 1.00 14.16 392 ARG A CA 1
ATOM 3072 C C . ARG A 1 388 ? 68.777 37.042 16.400 1.00 16.75 392 ARG A C 1
ATOM 3073 O O . ARG A 1 388 ? 67.655 37.417 15.930 1.00 14.87 392 ARG A O 1
ATOM 3081 N N . ALA A 1 389 ? 68.922 36.532 17.612 1.00 17.71 393 ALA A N 1
ATOM 3082 C CA . ALA A 1 389 ? 67.783 36.204 18.506 1.00 19.24 393 ALA A CA 1
ATOM 3083 C C . ALA A 1 389 ? 68.205 36.544 19.946 1.00 20.10 393 ALA A C 1
ATOM 3084 O O . ALA A 1 389 ? 69.408 36.667 20.265 1.00 23.55 393 ALA A O 1
ATOM 3086 N N . VAL A 1 390 ? 67.241 36.770 20.831 1.00 18.38 394 VAL A N 1
ATOM 3087 C CA . VAL A 1 390 ? 67.544 37.252 22.125 1.00 17.62 394 VAL A CA 1
ATOM 3088 C C . VAL A 1 390 ? 67.384 36.105 23.191 1.00 18.32 394 VAL A C 1
ATOM 3089 O O . VAL A 1 390 ? 66.367 35.375 23.194 1.00 17.44 394 VAL A O 1
ATOM 3093 N N . GLU A 1 391 ? 68.405 35.946 24.012 1.00 18.12 395 GLU A N 1
ATOM 3094 C CA . GLU A 1 391 ? 68.310 35.038 25.189 1.00 19.50 395 GLU A CA 1
ATOM 3095 C C . GLU A 1 391 ? 67.333 35.561 26.247 1.00 16.87 395 GLU A C 1
ATOM 3096 O O . GLU A 1 391 ? 67.356 36.735 26.635 1.00 18.63 395 GLU A O 1
ATOM 3102 N N . ILE A 1 392 ? 66.498 34.648 26.739 1.00 20.43 396 ILE A N 1
ATOM 3103 C CA . ILE A 1 392 ? 65.590 34.938 27.873 1.00 20.18 396 ILE A CA 1
ATOM 3104 C C . ILE A 1 392 ? 65.895 33.796 28.926 1.00 20.68 396 ILE A C 1
ATOM 3105 O O . ILE A 1 392 ? 65.248 32.763 28.917 1.00 20.89 396 ILE A O 1
ATOM 3110 N N . GLY A 1 393 ? 66.964 33.964 29.672 1.00 23.63 397 GLY A N 1
ATOM 3111 C CA . GLY A 1 393 ? 67.505 32.884 30.571 1.00 24.07 397 GLY A CA 1
ATOM 3112 C C . GLY A 1 393 ? 68.395 33.550 31.582 1.00 23.45 397 GLY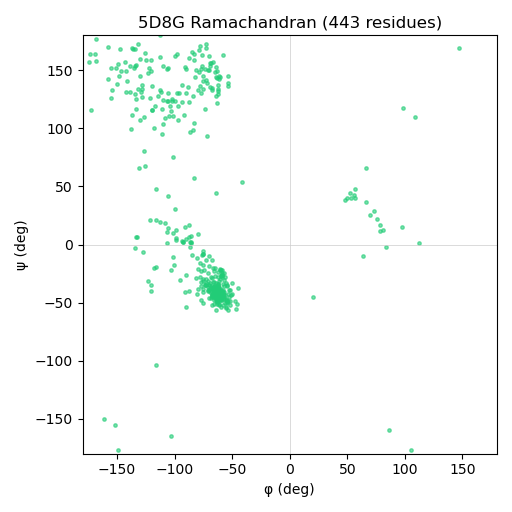 A C 1
ATOM 3113 O O . GLY A 1 393 ? 68.175 34.721 31.978 1.00 26.51 397 GLY A O 1
ATOM 3114 N N . SER A 1 394 ? 69.415 32.812 32.042 1.00 23.77 398 SER A N 1
ATOM 3115 C CA . SER A 1 394 ? 70.167 33.249 33.178 1.00 22.95 398 SER A CA 1
ATOM 3116 C C . SER A 1 394 ? 70.941 34.495 32.824 1.00 22.62 398 SER A C 1
ATOM 3117 O O . SER A 1 394 ? 71.235 35.356 33.695 1.00 23.56 398 SER A O 1
ATOM 3120 N N . PHE A 1 395 ? 71.297 34.619 31.529 1.00 22.12 399 PHE A N 1
ATOM 3121 C CA . PHE A 1 395 ? 72.111 35.772 31.149 1.00 22.11 399 PHE A CA 1
ATOM 3122 C C . PHE A 1 395 ? 71.239 37.014 31.330 1.00 22.17 399 PHE A C 1
ATOM 3123 O O . PHE A 1 395 ? 71.625 37.951 32.042 1.00 22.82 399 PHE A O 1
ATOM 3131 N N . LEU A 1 396 ? 70.044 37.016 30.740 1.00 22.12 400 LEU A N 1
ATOM 3132 C CA . LEU A 1 396 ? 69.163 38.218 30.890 1.00 23.47 400 LEU A CA 1
ATOM 3133 C C . LEU A 1 396 ? 68.821 38.421 32.398 1.00 23.97 400 LEU A C 1
ATOM 3134 O O . LEU A 1 396 ? 68.853 39.565 32.947 1.00 25.49 400 LEU A O 1
ATOM 3139 N N . LEU A 1 397 ? 68.520 37.291 33.046 1.00 27.15 401 LEU A N 1
ATOM 3140 C CA . LEU A 1 397 ? 68.003 37.348 34.481 1.00 29.22 401 LEU A CA 1
ATOM 3141 C C . LEU A 1 397 ? 68.961 38.118 35.358 1.00 29.96 401 LEU A C 1
ATOM 3142 O O . LEU A 1 397 ? 68.582 39.100 36.042 1.00 30.14 401 LEU A O 1
ATOM 3147 N N . GLY A 1 398 ? 70.244 37.759 35.248 1.00 31.39 402 GLY A N 1
ATOM 3148 C CA . GLY A 1 398 ? 71.312 38.603 35.812 1.00 32.68 402 GLY A CA 1
ATOM 3149 C C . GLY A 1 398 ? 71.538 38.263 37.305 1.00 33.19 402 GLY A C 1
ATOM 3150 O O . GLY A 1 398 ? 71.147 37.199 37.740 1.00 31.02 402 GLY A O 1
ATOM 3151 N N . ARG A 1 399 ? 72.139 39.182 38.049 1.00 35.52 403 ARG A N 1
ATOM 3152 C CA . ARG A 1 399 ? 72.540 38.945 39.470 1.00 38.08 403 ARG A CA 1
ATOM 3153 C C . ARG A 1 399 ? 71.633 39.658 40.490 1.00 41.08 403 ARG A C 1
ATOM 3154 O O . ARG A 1 399 ? 71.061 40.742 40.235 1.00 40.68 403 ARG A O 1
ATOM 3162 N N . ASP A 1 400 ? 71.553 39.059 41.677 1.00 44.58 404 ASP A N 1
ATOM 3163 C CA . ASP A 1 400 ? 70.830 39.625 42.813 1.00 47.23 404 ASP A CA 1
ATOM 3164 C C . ASP A 1 400 ? 71.524 40.961 43.186 1.00 48.72 404 ASP A C 1
ATOM 3165 O O . ASP A 1 400 ? 72.734 40.981 43.428 1.00 50.07 404 ASP A O 1
ATOM 3170 N N . PRO A 1 401 ? 70.784 42.098 43.175 1.00 50.11 405 PRO A N 1
ATOM 3171 C CA . PRO A 1 401 ? 71.487 43.358 43.515 1.00 51.60 405 PRO A CA 1
ATOM 3172 C C . PRO A 1 401 ? 71.791 43.547 45.032 1.00 52.97 405 PRO A C 1
ATOM 3173 O O . PRO A 1 401 ? 72.521 44.467 45.390 1.00 53.29 405 PRO A O 1
ATOM 3177 N N . LYS A 1 402 ? 71.268 42.671 45.905 1.00 53.98 406 LYS A N 1
ATOM 3178 C CA . LYS A 1 402 ? 71.636 42.708 47.340 1.00 54.41 406 LYS A CA 1
ATOM 3179 C C . LYS A 1 402 ? 72.858 41.833 47.642 1.00 53.70 406 LYS A C 1
ATOM 3180 O O . LYS A 1 402 ? 73.587 42.062 48.606 1.00 53.52 406 LYS A O 1
ATOM 3186 N N . THR A 1 403 ? 73.085 40.815 46.829 1.00 52.82 407 THR A N 1
ATOM 3187 C CA . THR A 1 403 ? 74.033 39.801 47.230 1.00 51.48 407 THR A CA 1
ATOM 3188 C C . THR A 1 403 ? 75.091 39.539 46.164 1.00 50.99 407 THR A C 1
ATOM 3189 O O . THR A 1 403 ? 76.024 38.735 46.385 1.00 51.07 407 THR A O 1
ATOM 3193 N N . GLY A 1 404 ? 74.926 40.162 44.983 1.00 49.13 408 GLY A N 1
ATOM 3194 C CA . GLY A 1 404 ? 75.829 39.891 43.845 1.00 45.87 408 GLY A CA 1
ATOM 3195 C C . GLY A 1 404 ? 75.921 38.460 43.267 1.00 43.81 408 GLY A C 1
ATOM 3196 O O . GLY A 1 404 ? 76.814 38.186 42.458 1.00 44.37 408 GLY A O 1
ATOM 3197 N N A LYS A 1 405 ? 75.033 37.556 43.665 0.25 42.62 409 LYS A N 1
ATOM 3198 N N B LYS A 1 405 ? 74.993 37.585 43.661 0.25 42.71 409 LYS A N 1
ATOM 3199 N N C LYS A 1 405 ? 75.043 37.544 43.670 0.50 42.93 409 LYS A N 1
ATOM 3200 C CA A LYS A 1 405 ? 75.061 36.232 43.055 0.25 41.37 409 LYS A CA 1
ATOM 3201 C CA B LYS A 1 405 ? 74.912 36.222 43.130 0.25 41.63 409 LYS A CA 1
ATOM 3202 C CA C LYS A 1 405 ? 75.100 36.233 43.034 0.50 42.42 409 LYS A CA 1
ATOM 3203 C C A LYS A 1 405 ? 74.075 36.130 41.888 0.25 41.19 409 LYS A C 1
ATOM 3204 C C B LYS A 1 405 ? 74.067 36.176 41.851 0.25 41.27 409 LYS A C 1
ATOM 3205 C C C LYS A 1 405 ? 74.099 36.155 41.872 0.50 41.85 409 LYS A C 1
ATOM 3206 O O A LYS A 1 405 ? 73.037 36.812 41.873 0.25 40.82 409 LYS A O 1
ATOM 3207 O O B LYS A 1 405 ? 73.094 36.934 41.736 0.25 40.82 409 LYS A O 1
ATOM 3208 O O C LYS A 1 405 ? 73.081 36.883 41.849 0.50 41.05 409 LYS A O 1
ATOM 3224 N N . GLN A 1 406 ? 74.432 35.290 40.913 1.00 40.53 410 GLN A N 1
ATOM 3225 C CA . GLN A 1 406 ? 73.580 34.969 39.759 1.00 40.00 410 GLN A CA 1
ATOM 3226 C C . GLN A 1 406 ? 72.208 34.662 40.334 1.00 39.90 410 GLN A C 1
ATOM 3227 O O . GLN A 1 406 ? 72.146 33.894 41.305 1.00 38.69 410 GLN A O 1
ATOM 3233 N N . LEU A 1 407 ? 71.144 35.317 39.822 1.00 37.78 411 LEU A N 1
ATOM 3234 C CA . LEU A 1 407 ? 69.745 34.901 40.143 1.00 37.69 411 LEU A CA 1
ATOM 3235 C C . LEU A 1 407 ? 69.423 33.495 39.593 1.00 36.62 411 LEU A C 1
ATOM 3236 O O . LEU A 1 407 ? 70.023 33.048 38.616 1.00 36.46 411 LEU A O 1
ATOM 3241 N N . PRO A 1 408 ? 68.547 32.742 40.289 1.00 36.69 412 PRO A N 1
ATOM 3242 C CA . PRO A 1 408 ? 68.196 31.383 39.804 1.00 36.20 412 PRO A CA 1
ATOM 3243 C C . PRO A 1 408 ? 67.126 31.504 38.741 1.00 35.95 412 PRO A C 1
ATOM 3244 O O . PRO A 1 408 ? 66.238 32.353 38.890 1.00 37.10 412 PRO A O 1
ATOM 3248 N N . CYS A 1 409 ? 67.154 30.662 37.712 1.00 34.53 413 CYS A N 1
ATOM 3249 C CA . CYS A 1 409 ? 66.297 30.910 36.563 1.00 35.23 413 CYS A CA 1
ATOM 3250 C C . CYS A 1 409 ? 65.743 29.581 36.132 1.00 33.69 413 CYS A C 1
ATOM 3251 O O . CYS A 1 409 ? 66.516 28.646 35.981 1.00 33.74 413 CYS A O 1
ATOM 3254 N N . PRO A 1 410 ? 64.422 29.504 35.921 1.00 34.47 414 PRO A N 1
ATOM 3255 C CA . PRO A 1 410 ? 63.753 28.229 35.718 1.00 34.04 414 PRO A CA 1
ATOM 3256 C C . PRO A 1 410 ? 63.956 27.542 34.373 1.00 34.30 414 PRO A C 1
ATOM 3257 O O . PRO A 1 410 ? 63.744 26.325 34.281 1.00 34.68 414 PRO A O 1
ATOM 3261 N N . ALA A 1 411 ? 64.327 28.292 33.304 1.00 31.77 415 ALA A N 1
ATOM 3262 C CA . ALA A 1 411 ? 64.335 27.762 31.930 1.00 29.80 415 ALA A CA 1
ATOM 3263 C C . ALA A 1 411 ? 65.317 28.684 31.142 1.00 28.56 415 ALA A C 1
ATOM 3264 O O . ALA A 1 411 ? 65.453 29.866 31.434 1.00 28.48 415 ALA A O 1
ATOM 3266 N N . GLU A 1 412 ? 66.066 28.092 30.247 1.00 28.15 416 GLU A N 1
ATOM 3267 C CA . GLU A 1 412 ? 67.109 28.839 29.523 1.00 26.47 416 GLU A CA 1
ATOM 3268 C C . GLU A 1 412 ? 66.587 28.902 28.109 1.00 25.29 416 GLU A C 1
ATOM 3269 O O . GLU A 1 412 ? 66.734 27.968 27.334 1.00 24.27 416 GLU A O 1
ATOM 3275 N N . LEU A 1 413 ? 65.914 30.002 27.782 1.00 25.00 417 LEU A N 1
ATOM 3276 C CA . LEU A 1 413 ? 65.196 30.066 26.496 1.00 22.43 417 LEU A CA 1
ATOM 3277 C C . LEU A 1 413 ? 65.859 31.055 25.494 1.00 19.56 417 LEU A C 1
ATOM 3278 O O . LEU A 1 413 ? 66.503 32.013 25.883 1.00 21.86 417 LEU A O 1
ATOM 3283 N N . LEU A 1 414 ? 65.648 30.773 24.226 1.00 20.98 418 LEU A N 1
ATOM 3284 C CA . LEU A 1 414 ? 66.060 31.647 23.096 1.00 20.70 418 LEU A CA 1
ATOM 3285 C C . LEU A 1 414 ? 64.768 32.084 22.383 1.00 21.28 418 LEU A C 1
ATOM 3286 O O . LEU A 1 414 ? 64.032 31.243 21.872 1.00 22.97 418 LEU A O 1
ATOM 3291 N N . ARG A 1 415 ? 64.514 33.402 22.354 1.00 19.00 419 ARG A N 1
ATOM 3292 C CA . ARG A 1 415 ? 63.242 33.951 21.772 1.00 20.26 419 ARG A CA 1
ATOM 3293 C C . ARG A 1 415 ? 63.400 34.245 20.258 1.00 19.51 419 ARG A C 1
ATOM 3294 O O . ARG A 1 415 ? 64.361 34.917 19.881 1.00 19.24 419 ARG A O 1
ATOM 3302 N N . LEU A 1 416 ? 62.479 33.786 19.426 1.00 19.80 420 LEU A N 1
ATOM 3303 C CA . LEU A 1 416 ? 62.386 34.141 17.988 1.00 17.24 420 LEU A CA 1
ATOM 3304 C C . LEU A 1 416 ? 61.129 35.001 17.806 1.00 19.53 420 LEU A C 1
ATOM 3305 O O . LEU A 1 416 ? 60.002 34.526 18.114 1.00 18.67 420 LEU A O 1
ATOM 3310 N N . THR A 1 417 ? 61.302 36.262 17.399 1.00 17.36 421 THR A N 1
ATOM 3311 C CA . THR A 1 417 ? 60.151 37.109 17.053 1.00 16.47 421 THR A CA 1
ATOM 3312 C C . THR A 1 417 ? 60.251 37.353 15.565 1.00 16.67 421 THR A C 1
ATOM 3313 O O . THR A 1 417 ? 61.358 37.148 14.970 1.00 18.24 421 THR A O 1
ATOM 3317 N N . ILE A 1 418 ? 59.149 37.768 14.895 1.00 14.27 422 ILE A N 1
ATOM 3318 C CA . ILE A 1 418 ? 59.215 37.851 13.435 1.00 13.32 422 ILE A CA 1
ATOM 3319 C C . ILE A 1 418 ? 58.694 39.266 13.039 1.00 14.55 422 ILE A C 1
ATOM 3320 O O . ILE A 1 418 ? 57.503 39.506 13.143 1.00 14.71 422 ILE A O 1
ATOM 3325 N N . PRO A 1 419 ? 59.582 40.161 12.617 1.00 15.41 423 PRO A N 1
ATOM 3326 C CA . PRO A 1 419 ? 59.109 41.463 12.094 1.00 14.80 423 PRO A CA 1
ATOM 3327 C C . PRO A 1 419 ? 58.063 41.253 10.971 1.00 12.24 423 PRO A C 1
ATOM 3328 O O . PRO A 1 419 ? 58.222 40.431 10.077 1.00 13.18 423 PRO A O 1
ATOM 3332 N N . ARG A 1 420 ? 57.015 42.072 10.980 1.00 12.33 424 ARG A N 1
ATOM 3333 C CA . ARG A 1 420 ? 55.927 41.908 10.044 1.00 10.77 424 ARG A CA 1
ATOM 3334 C C . ARG A 1 420 ? 56.338 42.244 8.624 1.00 12.11 424 ARG A C 1
ATOM 3335 O O . ARG A 1 420 ? 57.002 43.278 8.437 1.00 11.97 424 ARG A O 1
ATOM 3343 N N . ALA A 1 421 ? 55.940 41.385 7.670 1.00 10.02 425 ALA A N 1
ATOM 3344 C CA . ALA A 1 421 ? 56.017 41.688 6.230 1.00 11.10 425 ALA A CA 1
ATOM 3345 C C . ALA A 1 421 ? 57.472 42.032 5.896 1.00 10.04 425 ALA A C 1
ATOM 3346 O O . ALA A 1 421 ? 57.773 42.838 4.989 1.00 9.40 425 ALA A O 1
ATOM 3348 N N . THR A 1 422 ? 58.402 41.296 6.498 1.00 12.29 426 THR A N 1
ATOM 3349 C CA . THR A 1 422 ? 59.830 41.631 6.310 1.00 12.08 426 THR A CA 1
ATOM 3350 C C . THR A 1 422 ? 60.616 40.458 5.677 1.00 13.36 426 THR A C 1
ATOM 3351 O O . THR A 1 422 ? 61.430 40.695 4.830 1.00 13.26 426 THR A O 1
ATOM 3355 N N . TYR A 1 423 ? 60.325 39.209 6.091 1.00 10.78 427 TYR A N 1
ATOM 3356 C CA . TYR A 1 423 ? 61.077 38.067 5.578 1.00 12.08 427 TYR A CA 1
ATOM 3357 C C . TYR A 1 423 ? 60.077 37.037 4.998 1.00 12.37 427 TYR A C 1
ATOM 3358 O O . TYR A 1 423 ? 58.864 37.098 5.303 1.00 12.80 427 TYR A O 1
ATOM 3367 N N . THR A 1 424 ? 60.577 36.094 4.212 1.00 11.64 428 THR A N 1
ATOM 3368 C CA . THR A 1 424 ? 59.690 35.256 3.447 1.00 11.83 428 THR A CA 1
ATOM 3369 C C . THR A 1 424 ? 59.710 33.797 3.926 1.00 12.78 428 THR A C 1
ATOM 3370 O O . THR A 1 424 ? 60.433 33.439 4.877 1.00 11.19 428 THR A O 1
ATOM 3374 N N . GLN A 1 425 ? 58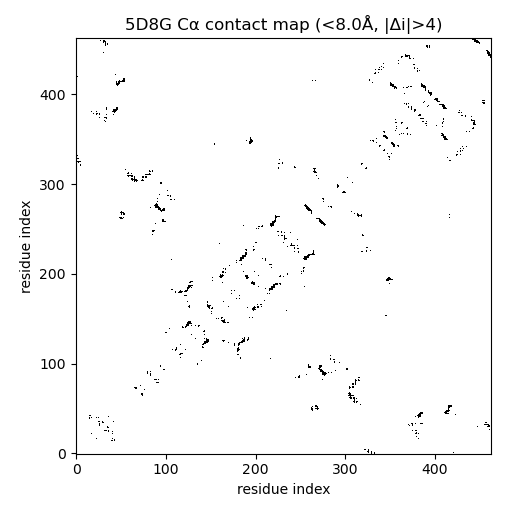.910 32.960 3.266 1.00 14.28 429 GLN A N 1
ATOM 3375 C CA . GLN A 1 425 ? 58.974 31.501 3.582 1.00 15.24 429 GLN A CA 1
ATOM 3376 C C . GLN A 1 425 ? 60.423 30.992 3.453 1.00 14.64 429 GLN A C 1
ATOM 3377 O O . GLN A 1 425 ? 60.895 30.111 4.203 1.00 15.03 429 GLN A O 1
ATOM 3383 N N . THR A 1 426 ? 61.149 31.530 2.491 1.00 15.75 430 THR A N 1
ATOM 3384 C CA . THR A 1 426 ? 62.557 31.045 2.287 1.00 17.11 430 THR A CA 1
ATOM 3385 C C . THR A 1 426 ? 63.459 31.394 3.421 1.00 16.64 430 THR A C 1
ATOM 3386 O O . THR A 1 426 ? 64.272 30.539 3.902 1.00 16.31 430 THR A O 1
ATOM 3390 N N . HIS A 1 427 ? 63.275 32.586 3.989 1.00 14.80 431 HIS A N 1
ATOM 3391 C CA . HIS A 1 427 ? 63.925 32.841 5.272 1.00 14.08 431 HIS A CA 1
ATOM 3392 C C . HIS A 1 427 ? 63.435 31.888 6.395 1.00 15.61 431 HIS A C 1
ATOM 3393 O O . HIS A 1 427 ? 64.228 31.540 7.237 1.00 14.61 431 HIS A O 1
ATOM 3400 N N . MET A 1 428 ? 62.123 31.637 6.499 1.00 14.71 432 MET A N 1
ATOM 3401 C CA . MET A 1 428 ? 61.672 30.714 7.538 1.00 15.84 432 MET A CA 1
ATOM 3402 C C . MET A 1 428 ? 62.346 29.327 7.369 1.00 15.95 432 MET A C 1
ATOM 3403 O O . MET A 1 428 ? 62.759 28.740 8.374 1.00 17.87 432 MET A O 1
ATOM 3408 N N . ASP A 1 429 ? 62.443 28.853 6.160 1.00 17.39 433 ASP A N 1
ATOM 3409 C CA . ASP A 1 429 ? 63.118 27.544 5.873 1.00 19.73 433 ASP A CA 1
ATOM 3410 C C . ASP A 1 429 ? 64.592 27.595 6.188 1.00 19.31 433 ASP A C 1
ATOM 3411 O O . ASP A 1 429 ? 65.204 26.627 6.708 1.00 18.82 433 ASP A O 1
ATOM 3416 N N . PHE A 1 430 ? 65.178 28.770 5.912 1.00 17.03 434 PHE A N 1
ATOM 3417 C CA . PHE A 1 430 ? 66.576 29.034 6.298 1.00 17.51 434 PHE A CA 1
ATOM 3418 C C . PHE A 1 430 ? 66.757 28.950 7.814 1.00 18.04 434 PHE A C 1
ATOM 3419 O O . PHE A 1 430 ? 67.755 28.291 8.329 1.00 20.49 434 PHE A O 1
ATOM 3427 N N . ILE A 1 431 ? 65.829 29.526 8.561 1.00 17.31 435 ILE A N 1
ATOM 3428 C CA . ILE A 1 431 ? 65.932 29.462 10.037 1.00 17.41 435 ILE A CA 1
ATOM 3429 C C . ILE A 1 431 ? 65.781 28.010 10.516 1.00 18.36 435 ILE A C 1
ATOM 3430 O O . ILE A 1 431 ? 66.549 27.562 11.368 1.00 17.34 435 ILE A O 1
ATOM 3435 N N . ILE A 1 432 ? 64.790 27.295 9.968 1.00 19.56 436 ILE A N 1
ATOM 3436 C CA . ILE A 1 432 ? 64.581 25.888 10.376 1.00 18.72 436 ILE A CA 1
ATOM 3437 C C . ILE A 1 432 ? 65.844 25.038 10.069 1.00 20.69 436 ILE A C 1
ATOM 3438 O O . ILE A 1 432 ? 66.305 24.222 10.929 1.00 19.29 436 ILE A O 1
ATOM 3443 N N . GLU A 1 433 ? 66.407 25.229 8.873 1.00 21.14 437 GLU A N 1
ATOM 3444 C CA . GLU A 1 433 ? 67.615 24.547 8.477 1.00 23.47 437 GLU A CA 1
ATOM 3445 C C . GLU A 1 433 ? 68.794 24.821 9.420 1.00 23.97 437 GLU A C 1
ATOM 3446 O O . GLU A 1 433 ? 69.549 23.883 9.770 1.00 22.89 437 GLU A O 1
ATOM 3452 N N . ALA A 1 434 ? 68.930 26.070 9.870 1.00 22.94 438 ALA A N 1
ATOM 3453 C CA . ALA A 1 434 ? 69.953 26.454 10.805 1.00 22.30 438 ALA A CA 1
ATOM 3454 C C . ALA A 1 434 ? 69.799 25.702 12.124 1.00 23.27 438 ALA A C 1
ATOM 3455 O O . ALA A 1 434 ? 70.809 25.174 12.684 1.00 22.64 438 ALA A O 1
ATOM 3457 N N . PHE A 1 435 ? 68.560 25.648 12.657 1.00 22.66 439 PHE A N 1
ATOM 3458 C CA . PHE A 1 435 ? 68.338 24.871 13.873 1.00 24.53 439 PHE A CA 1
ATOM 3459 C C . PHE A 1 435 ? 68.640 23.383 13.669 1.00 25.52 439 PHE A C 1
ATOM 3460 O O . PHE A 1 435 ? 69.126 22.728 14.615 1.00 26.39 439 PHE A O 1
ATOM 3468 N N . LYS A 1 436 ? 68.363 22.870 12.460 1.00 26.58 440 LYS A N 1
ATOM 3469 C CA . LYS A 1 436 ? 68.635 21.458 12.143 1.00 29.82 440 LYS A CA 1
ATOM 3470 C C . LYS A 1 436 ? 70.147 21.169 12.211 1.00 30.44 440 LYS A C 1
ATOM 3471 O O . LYS A 1 436 ? 70.579 20.087 12.695 1.00 30.25 440 LYS A O 1
ATOM 3477 N N . HIS A 1 437 ? 70.934 22.115 11.708 1.00 29.76 441 HIS A N 1
ATOM 3478 C CA . HIS A 1 437 ? 72.385 22.066 11.783 1.00 32.00 441 HIS A CA 1
ATOM 3479 C C . HIS A 1 437 ? 72.910 22.130 13.231 1.00 32.76 441 HIS A C 1
ATOM 3480 O O . HIS A 1 437 ? 73.778 21.289 13.634 1.00 31.34 441 HIS A O 1
ATOM 3487 N N . VAL A 1 438 ? 72.385 23.087 14.002 1.00 31.68 442 VAL A N 1
ATOM 3488 C CA . VAL A 1 438 ? 72.736 23.273 15.395 1.00 32.93 442 VAL A CA 1
ATOM 3489 C C . VAL A 1 438 ? 72.432 22.005 16.198 1.00 34.88 442 VAL A C 1
ATOM 3490 O O . VAL A 1 438 ? 73.279 21.534 16.988 1.00 35.85 442 VAL A O 1
ATOM 3494 N N . LYS A 1 439 ? 71.267 21.434 15.941 1.00 34.80 443 LYS A N 1
ATOM 3495 C CA . LYS A 1 439 ? 70.774 20.335 16.709 1.00 37.15 443 LYS A CA 1
ATOM 3496 C C . LYS A 1 439 ? 71.737 19.153 16.466 1.00 38.31 443 LYS A C 1
ATOM 3497 O O . LYS A 1 439 ? 72.079 18.407 17.364 1.00 38.52 443 LYS A O 1
ATOM 3503 N N . GLU A 1 440 ? 72.168 19.021 15.228 1.00 38.65 444 GLU A N 1
ATOM 3504 C CA . GLU A 1 440 ? 73.026 17.970 14.845 1.00 39.11 444 GLU A CA 1
ATOM 3505 C C . GLU A 1 440 ? 74.423 18.153 15.356 1.00 38.58 444 GLU A C 1
ATOM 3506 O O . GLU A 1 440 ? 75.060 17.164 15.693 1.00 37.53 444 GLU A O 1
ATOM 3512 N N . ASN A 1 441 ? 74.905 19.397 15.425 1.00 35.81 445 ASN A N 1
ATOM 3513 C CA . ASN A 1 441 ? 76.207 19.722 16.006 1.00 34.16 445 ASN A CA 1
ATOM 3514 C C . ASN A 1 441 ? 76.210 20.059 17.498 1.00 31.50 445 ASN A C 1
ATOM 3515 O O . ASN A 1 441 ? 77.169 20.642 17.984 1.00 31.88 445 ASN A O 1
ATOM 3520 N N . ALA A 1 442 ? 75.137 19.745 18.217 1.00 29.62 446 ALA A N 1
ATOM 3521 C CA . ALA A 1 442 ? 74.865 20.330 19.515 1.00 29.41 446 ALA A CA 1
ATOM 3522 C C . ALA A 1 442 ? 76.029 20.070 20.529 1.00 31.00 446 ALA A C 1
ATOM 3523 O O . ALA A 1 442 ? 76.454 20.962 21.265 1.00 29.09 446 ALA A O 1
ATOM 3525 N N . ALA A 1 443 ? 76.524 18.822 20.529 1.00 32.04 447 ALA A N 1
ATOM 3526 C CA . ALA A 1 443 ? 77.488 18.336 21.547 1.00 33.22 447 ALA A CA 1
ATOM 3527 C C . ALA A 1 443 ? 78.730 19.230 21.560 1.00 34.01 447 ALA A C 1
ATOM 3528 O O . ALA A 1 443 ? 79.345 19.458 22.620 1.00 34.92 447 ALA A O 1
ATOM 3530 N N . ASN A 1 444 ? 79.065 19.796 20.394 1.00 33.94 448 ASN A N 1
ATOM 3531 C CA . ASN A 1 444 ? 80.286 20.617 20.233 1.00 34.10 448 ASN A CA 1
ATOM 3532 C C . ASN A 1 444 ? 80.251 22.062 20.574 1.00 33.69 448 ASN A C 1
ATOM 3533 O O . ASN A 1 444 ? 81.305 22.758 20.581 1.00 34.70 448 ASN A O 1
ATOM 3538 N N . ILE A 1 445 ? 79.044 22.553 20.829 1.00 32.59 449 ILE A N 1
ATOM 3539 C CA . ILE A 1 445 ? 78.862 23.954 21.147 1.00 29.87 449 ILE A CA 1
ATOM 3540 C C . ILE A 1 445 ? 79.288 24.234 22.589 1.00 30.46 449 ILE A C 1
ATOM 3541 O O . ILE A 1 445 ? 78.861 23.559 23.527 1.00 30.46 449 ILE A O 1
ATOM 3546 N N . LYS A 1 446 ? 80.105 25.248 22.765 1.00 28.92 450 LYS A N 1
ATOM 3547 C CA . LYS A 1 446 ? 80.642 25.601 24.083 1.00 29.29 450 LYS A CA 1
ATOM 3548 C C . LYS A 1 446 ? 79.812 26.593 24.881 1.00 29.84 450 LYS A C 1
ATOM 3549 O O . LYS A 1 446 ? 79.135 27.461 24.291 1.00 28.05 450 LYS A O 1
ATOM 3555 N N . GLY A 1 447 ? 79.886 26.491 26.216 1.00 27.82 451 GLY A N 1
ATOM 3556 C CA . GLY A 1 447 ? 79.366 27.534 27.128 1.00 28.68 451 GLY A CA 1
ATOM 3557 C C . GLY A 1 447 ? 80.168 28.824 27.212 1.00 27.41 451 GLY A C 1
ATOM 3558 O O . GLY A 1 447 ? 81.242 28.942 26.655 1.00 29.37 451 GLY A O 1
ATOM 3559 N N . LEU A 1 448 ? 79.655 29.825 27.890 1.00 26.14 452 LEU A N 1
ATOM 3560 C CA . LEU A 1 448 ? 80.273 31.111 27.823 1.00 26.69 452 LEU A CA 1
ATOM 3561 C C . LEU A 1 448 ? 80.595 31.574 29.212 1.00 26.60 452 LEU A C 1
ATOM 3562 O O . LEU A 1 448 ? 79.976 31.103 30.150 1.00 28.97 452 LEU A O 1
ATOM 3567 N N . THR A 1 449 ? 81.530 32.497 29.362 1.00 25.68 453 THR A N 1
ATOM 3568 C CA . THR A 1 449 ? 81.842 33.100 30.636 1.00 26.42 453 THR A CA 1
ATOM 3569 C C . THR A 1 449 ? 82.251 34.531 30.377 1.00 26.98 453 THR A C 1
ATOM 3570 O O . THR A 1 449 ? 82.822 34.791 29.296 1.00 27.40 453 THR A O 1
ATOM 3574 N N . PHE A 1 450 ? 81.998 35.453 31.320 1.00 27.50 454 PHE A N 1
ATOM 3575 C CA . PHE A 1 450 ? 82.255 36.881 31.145 1.00 29.14 454 PHE A CA 1
ATOM 3576 C C . PHE A 1 450 ? 83.709 37.269 30.959 1.00 31.19 454 PHE A C 1
ATOM 3577 O O . PHE A 1 450 ? 84.607 36.672 31.600 1.00 31.40 454 PHE A O 1
ATOM 3585 N N . THR A 1 451 ? 83.930 38.284 30.125 1.00 29.40 455 THR A N 1
ATOM 3586 C CA . THR A 1 451 ? 85.188 38.959 30.023 1.00 29.17 455 THR A CA 1
ATOM 3587 C C . THR A 1 451 ? 84.927 40.397 30.417 1.00 30.15 455 THR A C 1
ATOM 3588 O O . THR A 1 451 ? 85.828 41.123 30.745 1.00 31.05 455 THR A O 1
ATOM 3592 N N . TYR A 1 452 ? 83.676 40.854 30.354 1.00 29.39 456 TYR A N 1
ATOM 3593 C CA . TYR A 1 452 ? 83.339 42.217 30.718 1.00 28.16 456 TYR A CA 1
ATOM 3594 C C . TYR A 1 452 ? 81.874 42.208 31.114 1.00 28.29 456 TYR A C 1
ATOM 3595 O O . TYR A 1 452 ? 81.044 41.717 30.351 1.00 27.70 456 TYR A O 1
ATOM 3604 N N . GLU A 1 453 ? 81.565 42.708 32.309 1.00 27.92 457 GLU A N 1
ATOM 3605 C CA . GLU A 1 453 ? 80.228 42.608 32.841 1.00 30.09 457 GLU A CA 1
ATOM 3606 C C . GLU A 1 453 ? 79.725 43.906 33.522 1.00 31.50 457 GLU A C 1
ATOM 3607 O O . GLU A 1 453 ? 80.217 44.338 34.621 1.00 31.38 457 GLU A O 1
ATOM 3613 N N . PRO A 1 454 ? 78.741 44.550 32.898 1.00 31.24 458 PRO A N 1
ATOM 3614 C CA . PRO A 1 454 ? 78.271 45.732 33.589 1.00 32.51 458 PRO A CA 1
ATOM 3615 C C . PRO A 1 454 ? 77.506 45.400 34.870 1.00 32.29 458 PRO A C 1
ATOM 3616 O O . PRO A 1 454 ? 77.019 44.290 35.026 1.00 31.30 458 PRO A O 1
ATOM 3620 N N . LYS A 1 455 ? 77.358 46.390 35.743 1.00 35.01 459 LYS A N 1
ATOM 3621 C CA . LYS A 1 455 ? 76.599 46.169 37.002 1.00 37.04 459 LYS A CA 1
ATOM 3622 C C . LYS A 1 455 ? 75.145 45.887 36.762 1.00 36.39 459 LYS A C 1
ATOM 3623 O O . LYS A 1 455 ? 74.579 45.073 37.453 1.00 36.05 459 LYS A O 1
ATOM 3629 N N . VAL A 1 456 ? 74.529 46.593 35.807 1.00 34.77 460 VAL A N 1
ATOM 3630 C CA . VAL A 1 456 ? 73.081 46.483 35.590 1.00 34.31 460 VAL A CA 1
ATOM 3631 C C . VAL A 1 456 ? 72.814 46.331 34.067 1.00 33.01 460 VAL A C 1
ATOM 3632 O O . VAL A 1 456 ? 73.653 46.739 33.252 1.00 32.28 460 VAL A O 1
ATOM 3636 N N . LEU A 1 457 ? 71.696 45.728 33.691 1.00 31.21 461 LEU A N 1
ATOM 3637 C CA . LEU A 1 457 ? 71.374 45.548 32.262 1.00 31.71 461 LEU A CA 1
ATOM 3638 C C . LEU A 1 457 ? 72.504 44.879 31.507 1.00 30.82 461 LEU A C 1
ATOM 3639 O O . LEU A 1 457 ? 72.800 45.266 30.352 1.00 30.30 461 LEU A O 1
ATOM 3644 N N . ARG A 1 458 ? 73.150 43.885 32.130 1.00 29.55 462 ARG A N 1
ATOM 3645 C CA . ARG A 1 458 ? 74.372 43.321 31.515 1.00 28.47 462 ARG A CA 1
ATOM 3646 C C . ARG A 1 458 ? 74.164 42.720 30.087 1.00 27.65 462 ARG A C 1
ATOM 3647 O O . ARG A 1 458 ? 75.114 42.586 29.345 1.00 26.63 462 ARG A O 1
ATOM 3655 N N . HIS A 1 459 ? 72.942 42.281 29.776 1.00 25.79 463 HIS A N 1
ATOM 3656 C CA . HIS A 1 459 ? 72.678 41.545 28.538 1.00 26.04 463 HIS A CA 1
ATOM 3657 C C . HIS A 1 459 ? 72.911 42.406 27.317 1.00 23.94 463 HIS A C 1
ATOM 3658 O O . HIS A 1 459 ? 73.239 41.841 26.263 1.00 22.76 463 HIS A O 1
ATOM 3665 N N . PHE A 1 460 ? 72.757 43.732 27.470 1.00 24.18 464 PHE A N 1
ATOM 3666 C CA . PHE A 1 460 ? 72.886 44.643 26.325 1.00 24.77 464 PHE A CA 1
ATOM 3667 C C . PHE A 1 460 ? 74.356 44.828 25.926 1.00 26.41 464 PHE A C 1
ATOM 3668 O O . PHE A 1 460 ? 74.626 44.905 24.736 1.00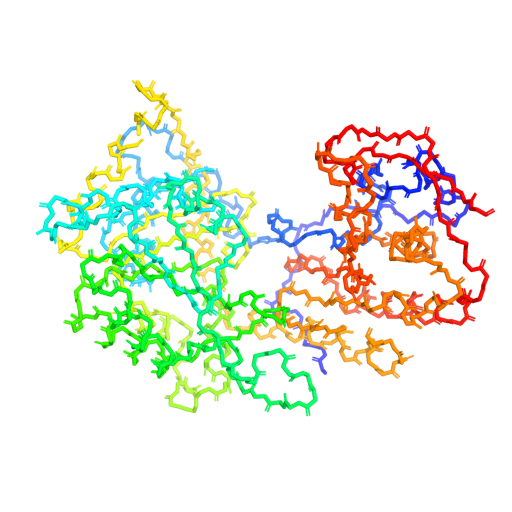 27.03 464 PHE A O 1
ATOM 3676 N N . THR A 1 461 ? 75.296 44.900 26.893 1.00 25.78 465 THR A N 1
ATOM 3677 C CA . THR A 1 461 ? 76.681 45.243 26.536 1.00 25.46 465 THR A CA 1
ATOM 3678 C C . THR A 1 461 ? 77.799 44.371 27.136 1.00 26.25 465 THR A C 1
ATOM 3679 O O . THR A 1 461 ? 78.979 44.745 27.020 1.00 24.93 465 THR A O 1
ATOM 3683 N N . ALA A 1 462 ? 77.454 43.276 27.838 1.00 25.13 466 ALA A N 1
ATOM 3684 C CA . ALA A 1 462 ? 78.471 42.353 28.356 1.00 25.09 466 ALA A CA 1
ATOM 3685 C C . ALA A 1 462 ? 79.149 41.669 27.203 1.00 26.39 466 ALA A C 1
ATOM 3686 O O . ALA A 1 462 ? 78.567 41.538 26.126 1.00 24.30 466 ALA A O 1
ATOM 3688 N N . LYS A 1 463 ? 80.376 41.180 27.460 1.00 25.84 467 LYS A N 1
ATOM 3689 C CA . LYS A 1 463 ? 81.124 40.482 26.492 1.00 25.46 467 LYS A CA 1
ATOM 3690 C C . LYS A 1 463 ? 81.579 39.216 27.201 1.00 26.73 467 LYS A C 1
ATOM 3691 O O . LYS A 1 463 ? 81.837 39.202 28.449 1.00 26.93 467 LYS A O 1
ATOM 3697 N N . LEU A 1 464 ? 81.630 38.160 26.440 1.00 24.47 468 LEU A N 1
ATOM 3698 C CA . LEU A 1 464 ? 81.841 36.825 26.965 1.00 25.64 468 LEU A CA 1
ATOM 3699 C C . LEU A 1 464 ? 82.886 36.156 26.069 1.00 25.86 468 LEU A C 1
ATOM 3700 O O . LEU A 1 464 ? 83.160 36.649 24.948 1.00 25.19 468 LEU A O 1
ATOM 3705 N N . LYS A 1 465 ? 83.411 35.014 26.515 1.00 24.96 469 LYS A N 1
ATOM 3706 C CA . LYS A 1 465 ? 84.252 34.156 25.699 1.00 26.08 469 LYS A CA 1
ATOM 3707 C C . LYS A 1 465 ? 83.850 32.713 25.889 1.00 25.93 469 LYS A C 1
ATOM 3708 O O . LYS A 1 465 ? 83.107 32.405 26.807 1.00 26.10 469 LYS A O 1
ATOM 3714 N N . GLU A 1 466 ? 84.341 31.813 25.043 1.00 27.00 470 GLU A N 1
ATOM 3715 C CA . GLU A 1 466 ? 83.954 30.438 25.155 1.00 28.55 470 GLU A CA 1
ATOM 3716 C C . GLU A 1 466 ? 84.717 29.750 26.281 1.00 29.41 470 GLU A C 1
ATOM 3717 O O . GLU A 1 466 ? 85.813 30.182 26.631 1.00 26.83 470 GLU A O 1
ATOM 3723 N N . VAL A 1 467 ? 84.039 28.782 26.895 1.00 30.67 471 VAL A N 1
ATOM 3724 C CA . VAL A 1 467 ? 84.602 27.974 27.964 1.00 32.21 471 VAL A CA 1
ATOM 3725 C C . VAL A 1 467 ? 85.212 26.754 27.284 1.00 32.80 471 VAL A C 1
ATOM 3726 O O . VAL A 1 467 ? 86.425 26.602 27.427 1.00 34.68 471 VAL A O 1
#